Protein AF-Q4CW21-F1 (afdb_monomer_lite)

Foldseek 3Di:
DPPCPVLVVVCVVVVHFDFLCVPDDADPFFAALLVFQFFFKKWFWFKFQDDDPPPPPDDDDDDDDDDDDDDDDDDDDDDDDDDDDDDDPPPPPPDPDFKWKKKWKFKDDPNHTPFDIDIADIDDGPGRTRRDMDTTPDTSSRADQRIKMKMWMAIPVGTQFIDIDGCADPQQWGDAFKDKAFGDHPPPDDRPPDDGDPLRVVRSCLLQCVDPDDPVVSVVSVVVSVVSVVVVSVVSNVVVVVVHGTIMTMMGGRGNPVSRIYGHDPDPPVLPPPDPPPDDPDDDPVDDDDPSCPVPDPPVQVVLLVVLQVVLLVDPPLLPPDDDPVLVVLLVVLLPPDPPPPDQDHSVSLSSCSSCLNVCLVPPSCLVVNVSSQDPVDPSSVVVNVVSVVSD

Secondary structure (DSSP, 8-state):
--SSHHHHHHHHHTT----TTTTS---SS-EEGGG--SEEEEEEEEEET-----------------------------------------------PPP--EEEEEEEETTEESSPPEEPPPP-SS--EEEEEEEEEEEGGG--TT-EEEEEEEETTEEEEEEEE-SB-TTSBBP-EEEEEE-B-TTS-S-------HHHHHHHHHHTT-S---HHHHHHHHHHHHHHHHHHHHHHHHHHHTT----EEEEEE---TT-PPEE--SS-GGGS-SS-----S--BTTB----TTTTS--HHHHHHHHHHHHHHHH-GGGTT----HHHHHHHHHHHHS-TT--PPPPHHHHHHHHHTHHHHTT-GGGHHHHHHHS-TT-HHHHHHHHHHHHH-

InterPro domains:
  IPR001263 Phosphoinositide 3-kinase, accessory (PIK) domain [PF00613] (323-392)
  IPR002420 C2 phosphatidylinositol 3-kinase-type domain [PF00792] (99-220)
  IPR002420 C2 phosphatidylinositol 3-kinase-type domain [PS51547] (77-224)
  IPR016024 Armadillo-type fold [SSF48371] (301-392)
  IPR035892 C2 domain superfamily [G3DSA:2.60.40.150] (86-197)
  IPR035892 C2 domain superfamily [SSF49562] (100-183)
  IPR042236 Phosphoinositide 3-kinase, accessory (PIK) domain superfamily [G3DSA:1.25.40.70] (293-392)

Radius of gyration: 36.0 Å; chains: 1; bounding box: 112×59×98 Å

pLDDT: mean 70.08, std 18.35, range [29.41, 94.06]

Structure (mmCIF, N/CA/C/O backbone):
data_AF-Q4CW21-F1
#
_entry.id   AF-Q4CW21-F1
#
loop_
_atom_site.group_PDB
_atom_site.id
_atom_site.type_symbol
_atom_site.label_atom_id
_atom_site.label_alt_id
_atom_site.label_comp_id
_atom_site.label_asym_id
_atom_site.label_entity_id
_atom_site.label_seq_id
_atom_site.pdbx_PDB_ins_code
_atom_site.Cartn_x
_atom_site.Cartn_y
_atom_site.Cartn_z
_atom_site.occupancy
_atom_site.B_iso_or_equiv
_atom_site.auth_seq_id
_atom_site.auth_comp_id
_atom_site.auth_asym_id
_atom_site.auth_atom_id
_atom_site.pdbx_PDB_model_num
ATOM 1 N N . MET A 1 1 ? 5.293 -0.887 14.109 1.00 35.56 1 MET A N 1
ATOM 2 C CA . MET A 1 1 ? 5.259 -0.499 12.682 1.00 35.56 1 MET A CA 1
ATOM 3 C C . MET A 1 1 ? 6.589 -0.827 11.983 1.00 35.56 1 MET A C 1
ATOM 5 O O . MET A 1 1 ? 7.133 0.024 11.308 1.00 35.56 1 MET A O 1
ATOM 9 N N . ALA A 1 2 ? 7.139 -2.040 12.140 1.00 36.62 2 ALA A N 1
ATOM 10 C CA . ALA A 1 2 ? 8.555 -2.309 11.823 1.00 36.62 2 ALA A CA 1
ATOM 11 C C . ALA A 1 2 ? 8.804 -3.551 10.940 1.00 36.62 2 ALA A C 1
ATOM 13 O O . ALA A 1 2 ? 9.916 -4.061 10.906 1.00 36.62 2 ALA A O 1
ATOM 14 N N . THR A 1 3 ? 7.792 -4.092 10.254 1.00 47.47 3 THR A N 1
ATOM 15 C CA . THR A 1 3 ? 7.918 -5.420 9.620 1.00 47.47 3 THR A CA 1
ATOM 16 C C . THR A 1 3 ? 8.251 -5.413 8.127 1.00 47.47 3 THR A C 1
ATOM 18 O O . THR A 1 3 ? 8.605 -6.468 7.615 1.00 47.47 3 THR A O 1
ATOM 21 N N . ASN A 1 4 ? 8.202 -4.272 7.424 1.00 55.56 4 ASN A N 1
ATOM 22 C CA . ASN A 1 4 ? 8.420 -4.238 5.965 1.00 55.56 4 ASN A CA 1
ATOM 23 C C . ASN A 1 4 ? 9.723 -3.565 5.509 1.00 55.56 4 ASN A C 1
ATOM 25 O O . ASN A 1 4 ? 10.166 -3.817 4.393 1.00 55.56 4 ASN A O 1
ATOM 29 N N . GLU A 1 5 ? 10.383 -2.763 6.350 1.00 55.84 5 GLU A N 1
ATOM 30 C CA . GLU A 1 5 ? 11.619 -2.073 5.943 1.00 55.84 5 GLU A CA 1
ATOM 31 C C . GLU A 1 5 ? 12.746 -3.064 5.619 1.00 55.84 5 GLU A C 1
ATOM 33 O O . GLU A 1 5 ? 13.426 -2.912 4.609 1.00 55.84 5 GLU A O 1
ATOM 38 N N . GLY A 1 6 ? 12.890 -4.139 6.405 1.00 55.34 6 GLY A N 1
ATOM 39 C CA . GLY A 1 6 ? 13.915 -5.162 6.171 1.00 55.34 6 GLY A CA 1
ATOM 40 C C . GLY A 1 6 ? 13.744 -5.908 4.843 1.00 55.34 6 GLY A C 1
ATOM 41 O O . GLY A 1 6 ? 14.721 -6.118 4.128 1.00 55.34 6 GLY A O 1
ATOM 42 N N . ASN A 1 7 ? 12.505 -6.243 4.473 1.00 52.47 7 ASN A N 1
ATOM 43 C CA . ASN A 1 7 ? 12.211 -6.957 3.227 1.00 52.47 7 ASN A CA 1
ATOM 44 C C . ASN A 1 7 ? 12.443 -6.069 2.002 1.00 52.47 7 ASN A C 1
ATOM 46 O O . ASN A 1 7 ? 12.987 -6.534 0.998 1.00 52.47 7 ASN A O 1
ATOM 50 N N . VAL A 1 8 ? 12.080 -4.786 2.095 1.00 54.19 8 VAL A N 1
ATOM 51 C CA . VAL A 1 8 ? 12.351 -3.805 1.038 1.00 54.19 8 VAL A CA 1
ATOM 52 C C . VAL A 1 8 ? 13.860 -3.590 0.890 1.00 54.19 8 VAL A C 1
ATOM 54 O O . VAL A 1 8 ? 14.365 -3.637 -0.228 1.00 54.19 8 VAL A O 1
ATOM 57 N N . VAL A 1 9 ? 14.608 -3.447 1.991 1.00 56.66 9 VAL A N 1
ATOM 58 C CA . VAL A 1 9 ? 16.078 -3.297 1.958 1.00 56.66 9 VAL A CA 1
ATOM 59 C C . VAL A 1 9 ? 16.763 -4.539 1.381 1.00 56.66 9 VAL A C 1
ATOM 61 O O . VAL A 1 9 ? 17.670 -4.405 0.559 1.00 56.66 9 VAL A O 1
ATOM 64 N N . GLN A 1 10 ? 16.314 -5.744 1.740 1.00 52.44 10 GLN A N 1
ATOM 65 C CA . GLN A 1 10 ? 16.865 -6.980 1.183 1.00 52.44 10 GLN A CA 1
ATOM 66 C C . GLN A 1 10 ? 16.567 -7.111 -0.319 1.00 52.44 10 GLN A C 1
ATOM 68 O O . GLN A 1 10 ? 17.437 -7.497 -1.099 1.00 52.44 10 GLN A O 1
ATOM 73 N N . ALA A 1 11 ? 15.369 -6.731 -0.760 1.00 53.56 11 ALA A N 1
ATOM 74 C CA . ALA A 1 11 ? 15.026 -6.751 -2.178 1.00 53.56 11 ALA A CA 1
ATOM 75 C C . ALA A 1 11 ? 15.778 -5.694 -2.998 1.00 53.56 11 ALA A C 1
ATOM 77 O O . ALA A 1 11 ? 16.188 -5.981 -4.125 1.00 53.56 11 ALA A O 1
ATOM 78 N N . LEU A 1 12 ? 16.017 -4.513 -2.415 1.00 52.75 12 LEU A N 1
ATOM 79 C CA . LEU A 1 12 ? 16.881 -3.479 -2.986 1.00 52.75 12 LEU A CA 1
ATOM 80 C C . LEU A 1 12 ? 18.329 -3.976 -3.138 1.00 52.75 12 LEU A C 1
ATOM 82 O O . LEU A 1 12 ? 18.944 -3.729 -4.173 1.00 52.75 12 LEU A O 1
ATOM 86 N N . GLN A 1 13 ? 18.863 -4.711 -2.153 1.00 54.28 13 GLN A N 1
ATOM 87 C CA . GLN A 1 13 ? 20.217 -5.284 -2.218 1.00 54.28 13 GLN A CA 1
ATOM 88 C C . GLN A 1 13 ? 20.352 -6.403 -3.258 1.00 54.28 13 GLN A C 1
ATOM 90 O O . GLN A 1 13 ? 21.403 -6.537 -3.880 1.00 54.28 13 GLN A O 1
ATOM 95 N N . GLU A 1 14 ? 19.307 -7.205 -3.468 1.00 52.50 14 GLU A N 1
ATOM 96 C CA . GLU A 1 14 ? 19.366 -8.359 -4.371 1.00 52.50 14 GLU A CA 1
ATOM 97 C C . GLU A 1 14 ? 19.086 -8.025 -5.852 1.00 52.50 14 GLU A C 1
ATOM 99 O O . GLU A 1 14 ? 19.129 -8.937 -6.678 1.00 52.50 14 GLU A O 1
ATOM 104 N N . GLN A 1 15 ? 18.779 -6.766 -6.213 1.00 49.47 15 GLN A N 1
ATOM 105 C CA . GLN A 1 15 ? 18.312 -6.366 -7.563 1.00 49.47 15 GLN A CA 1
ATOM 106 C C . GLN A 1 15 ? 17.147 -7.228 -8.100 1.00 49.47 15 GLN A C 1
ATOM 108 O O . GLN A 1 15 ? 16.902 -7.306 -9.306 1.00 49.47 15 GLN A O 1
ATOM 113 N N . LYS A 1 16 ? 16.406 -7.900 -7.216 1.00 48.00 16 LYS A N 1
ATOM 114 C CA . LYS A 1 16 ? 15.272 -8.747 -7.590 1.00 48.00 16 LYS A CA 1
ATOM 115 C C . LYS A 1 16 ? 13.992 -7.930 -7.544 1.00 48.00 16 LYS A C 1
ATOM 117 O O . LYS A 1 16 ? 13.810 -7.090 -6.669 1.00 48.00 16 LYS A O 1
ATOM 122 N N . HIS A 1 17 ? 13.071 -8.227 -8.461 1.00 50.50 17 HIS A N 1
ATOM 123 C CA . HIS A 1 17 ? 11.718 -7.682 -8.421 1.00 50.50 17 HIS A CA 1
ATOM 124 C C . HIS A 1 17 ? 11.086 -7.974 -7.050 1.00 50.50 17 HIS A C 1
ATOM 126 O O . HIS A 1 17 ? 10.888 -9.140 -6.688 1.00 50.50 17 HIS A O 1
ATOM 132 N N . TYR A 1 18 ? 10.816 -6.914 -6.278 1.00 50.34 18 TYR A N 1
ATOM 133 C CA . TYR A 1 18 ? 10.044 -7.014 -5.047 1.00 50.34 18 TYR A CA 1
ATOM 134 C C . TYR A 1 18 ? 8.642 -7.454 -5.434 1.00 50.34 18 TYR A C 1
ATOM 136 O O . TYR A 1 18 ? 7.942 -6.755 -6.165 1.00 50.34 18 TYR A O 1
ATOM 144 N N . ASP A 1 19 ? 8.256 -8.637 -4.985 1.00 53.72 19 ASP A N 1
ATOM 145 C CA . ASP A 1 19 ? 6.859 -9.021 -5.046 1.00 53.72 19 ASP A CA 1
ATOM 146 C C . ASP A 1 19 ? 6.245 -8.617 -3.712 1.00 53.72 19 ASP A C 1
ATOM 148 O O . ASP A 1 19 ? 6.596 -9.131 -2.654 1.00 53.72 19 ASP A O 1
ATOM 152 N N . ALA A 1 20 ? 5.419 -7.581 -3.777 1.00 51.78 20 ALA A N 1
ATOM 153 C CA . ALA A 1 20 ? 4.781 -6.974 -2.622 1.00 51.78 20 ALA A CA 1
ATOM 154 C C . ALA A 1 20 ? 3.622 -7.829 -2.084 1.00 51.78 20 ALA A C 1
ATOM 156 O O . ALA A 1 20 ? 2.951 -7.411 -1.154 1.00 51.78 20 ALA A O 1
ATOM 157 N N . PHE A 1 21 ? 3.359 -9.002 -2.669 1.00 53.72 21 PHE A N 1
ATOM 158 C CA . PHE A 1 21 ? 2.114 -9.738 -2.472 1.00 53.72 21 PHE A CA 1
ATOM 159 C C . PHE A 1 21 ? 2.323 -11.202 -2.042 1.00 53.72 21 PHE A C 1
ATOM 161 O O . PHE A 1 21 ? 1.363 -11.972 -2.047 1.00 53.72 21 PHE A O 1
ATOM 168 N N . HIS A 1 22 ? 3.539 -11.601 -1.625 1.00 52.28 22 HIS A N 1
ATOM 169 C CA . HIS A 1 22 ? 3.875 -12.998 -1.248 1.00 52.28 22 HIS A CA 1
ATOM 170 C C . HIS A 1 22 ? 2.961 -13.631 -0.204 1.00 52.28 22 HIS A C 1
ATOM 172 O O . HIS A 1 22 ? 2.897 -14.854 -0.111 1.00 52.28 22 HIS A O 1
ATOM 178 N N . TRP A 1 23 ? 2.321 -12.816 0.629 1.00 47.62 23 TRP A N 1
ATOM 179 C CA . TRP A 1 23 ? 1.581 -13.289 1.794 1.00 47.62 23 TRP A CA 1
ATOM 180 C C . TRP A 1 23 ? 0.125 -13.646 1.487 1.00 47.62 23 TRP A C 1
ATOM 182 O O . TRP A 1 23 ? -0.534 -14.251 2.331 1.00 47.62 23 TRP A O 1
ATOM 192 N N . VAL A 1 24 ? -0.384 -13.311 0.296 1.00 50.62 24 VAL A N 1
ATOM 193 C CA . VAL A 1 24 ? -1.772 -13.610 -0.066 1.00 50.62 24 VAL A CA 1
ATOM 194 C C . VAL A 1 24 ? -1.831 -14.961 -0.767 1.00 50.62 24 VAL A C 1
ATOM 196 O O . VAL A 1 24 ? -1.310 -15.128 -1.870 1.00 50.62 24 VAL A O 1
ATOM 199 N N . LEU A 1 25 ? -2.478 -15.936 -0.121 1.00 45.97 25 LEU A N 1
ATOM 200 C CA . LEU A 1 25 ? -2.847 -17.198 -0.758 1.00 45.97 25 LEU A CA 1
ATOM 201 C C . LEU A 1 25 ? -3.699 -16.857 -1.988 1.00 45.97 25 LEU A C 1
ATOM 203 O O . LEU A 1 25 ? -4.773 -16.277 -1.817 1.00 45.97 25 LEU A O 1
ATOM 207 N N . PRO A 1 26 ? -3.244 -17.158 -3.217 1.00 49.97 26 PRO A N 1
ATOM 208 C CA . PRO A 1 26 ? -4.039 -16.864 -4.391 1.00 49.97 26 PRO A CA 1
ATOM 209 C C . PRO A 1 26 ? -5.346 -17.649 -4.270 1.00 49.97 26 PRO A C 1
ATOM 211 O O . PRO A 1 26 ? -5.335 -18.881 -4.206 1.00 49.97 26 PRO A O 1
ATOM 214 N N . GLY A 1 27 ? -6.479 -16.940 -4.259 1.00 49.06 27 GLY A N 1
ATOM 215 C CA . GLY A 1 27 ? -7.715 -17.545 -4.736 1.00 49.06 27 GLY A CA 1
ATOM 216 C C . GLY A 1 27 ? -7.425 -18.141 -6.112 1.00 49.06 27 GLY A C 1
ATOM 217 O O . GLY A 1 27 ? -6.571 -17.625 -6.837 1.00 49.06 27 GLY A O 1
ATOM 218 N N . SER A 1 28 ? -8.081 -19.244 -6.473 1.00 55.31 28 SER A N 1
ATOM 219 C CA . SER A 1 28 ? -7.737 -20.012 -7.680 1.00 55.31 28 SER A CA 1
ATOM 220 C C . SER A 1 28 ? -7.718 -19.181 -8.971 1.00 55.31 28 SER A C 1
ATOM 222 O O . SER A 1 28 ? -7.152 -19.628 -9.963 1.00 55.31 28 SER A O 1
ATOM 224 N N . GLU A 1 29 ? -8.309 -17.981 -8.963 1.00 64.06 29 GLU A N 1
ATOM 225 C CA . GLU A 1 29 ? -8.470 -17.131 -10.142 1.00 64.06 29 GLU A CA 1
ATOM 226 C C . GLU A 1 29 ? -8.025 -15.668 -9.959 1.00 64.06 29 GLU A C 1
ATOM 228 O O . GLU A 1 29 ? -7.611 -15.040 -10.934 1.00 64.06 29 GLU A O 1
ATOM 233 N N . PHE A 1 30 ? -8.079 -15.096 -8.749 1.00 68.31 30 PHE A N 1
ATOM 234 C CA . PHE A 1 30 ? -7.735 -13.689 -8.515 1.00 68.31 30 PHE A CA 1
ATOM 235 C C . PHE A 1 30 ? -7.311 -13.411 -7.065 1.00 68.31 30 PHE A C 1
ATOM 237 O O . PHE A 1 30 ? -7.600 -14.189 -6.155 1.00 68.31 30 PHE A O 1
ATOM 244 N N . ILE A 1 31 ? -6.645 -12.273 -6.852 1.00 73.00 31 ILE A N 1
ATOM 245 C CA . ILE A 1 31 ? -6.350 -11.721 -5.523 1.00 73.00 31 ILE A CA 1
ATOM 246 C C . ILE A 1 31 ? -7.234 -10.489 -5.310 1.00 73.00 31 ILE A C 1
ATOM 248 O O . ILE A 1 31 ? -7.242 -9.580 -6.143 1.00 73.00 31 ILE A O 1
ATOM 252 N N . ALA A 1 32 ? -7.980 -10.437 -4.207 1.00 74.81 32 ALA A N 1
ATOM 253 C CA . ALA A 1 32 ? -8.729 -9.241 -3.850 1.00 74.81 32 ALA A CA 1
ATOM 254 C C . ALA A 1 32 ? -7.773 -8.183 -3.282 1.00 74.81 32 ALA A C 1
ATOM 256 O O . ALA A 1 32 ? -7.069 -8.423 -2.304 1.00 74.81 32 ALA A O 1
ATOM 257 N N . ALA A 1 33 ? -7.762 -6.989 -3.871 1.00 75.00 33 ALA A N 1
ATOM 258 C CA . ALA A 1 33 ? -6.958 -5.869 -3.390 1.00 75.00 33 ALA A CA 1
ATOM 259 C C . ALA A 1 33 ? -7.339 -5.449 -1.958 1.00 75.00 33 ALA A C 1
ATOM 261 O O . ALA A 1 33 ? -6.495 -4.936 -1.231 1.00 75.00 33 ALA A O 1
ATOM 262 N N . ASN A 1 34 ? -8.576 -5.738 -1.537 1.00 74.75 34 ASN A N 1
ATOM 263 C CA . ASN A 1 34 ? -9.087 -5.494 -0.185 1.00 74.75 34 ASN A CA 1
ATOM 264 C C . ASN A 1 34 ? -8.328 -6.297 0.890 1.00 74.75 34 ASN A C 1
ATOM 266 O O . ASN A 1 34 ? -8.254 -5.859 2.037 1.00 74.75 34 ASN A O 1
ATOM 270 N N . ASP A 1 35 ? -7.738 -7.437 0.518 1.00 73.69 35 ASP A N 1
ATOM 271 C CA . ASP A 1 35 ? -6.983 -8.298 1.437 1.00 73.69 35 ASP A CA 1
ATOM 272 C C . ASP A 1 35 ? -5.517 -7.850 1.575 1.00 73.69 35 ASP A C 1
ATOM 274 O O . ASP A 1 35 ? -4.778 -8.339 2.431 1.00 73.69 35 ASP A O 1
ATOM 278 N N . ILE A 1 36 ? -5.077 -6.901 0.743 1.00 74.69 36 ILE A N 1
ATOM 279 C CA . ILE A 1 36 ? -3.690 -6.448 0.690 1.00 74.69 36 ILE A CA 1
ATOM 280 C C . ILE A 1 36 ? -3.505 -5.283 1.660 1.00 74.69 36 ILE A C 1
ATOM 282 O O . ILE A 1 36 ? -3.911 -4.147 1.405 1.00 74.69 36 ILE A O 1
ATOM 286 N N . THR A 1 37 ? -2.839 -5.565 2.776 1.00 77.62 37 THR A N 1
ATOM 287 C CA . THR A 1 37 ? -2.510 -4.560 3.797 1.00 77.62 37 THR A CA 1
ATOM 288 C C . THR A 1 37 ? -1.245 -3.760 3.490 1.00 77.62 37 THR A C 1
ATOM 290 O O . THR A 1 37 ? -0.970 -2.778 4.177 1.00 77.62 37 THR A O 1
ATOM 293 N N . ASP A 1 38 ? -0.463 -4.180 2.496 1.00 79.56 38 ASP A N 1
ATOM 294 C CA . ASP A 1 38 ? 0.792 -3.533 2.124 1.00 79.56 38 ASP A CA 1
ATOM 295 C C . ASP A 1 38 ? 0.576 -2.181 1.429 1.00 79.56 38 ASP A C 1
ATOM 297 O O . ASP A 1 38 ? -0.478 -1.898 0.850 1.00 79.56 38 ASP A O 1
ATOM 301 N N . TYR A 1 39 ? 1.598 -1.326 1.507 1.00 85.75 39 TYR A N 1
ATOM 302 C CA . TYR A 1 39 ? 1.598 -0.019 0.859 1.00 85.75 39 TYR A CA 1
ATOM 303 C C . TYR A 1 39 ? 1.674 -0.149 -0.658 1.00 85.75 39 TYR A C 1
ATOM 305 O O . TYR A 1 39 ? 2.373 -1.010 -1.197 1.00 85.75 39 TYR A O 1
ATOM 313 N N . PHE A 1 40 ? 0.997 0.755 -1.358 1.00 86.19 40 PHE A N 1
ATOM 314 C CA . PHE A 1 40 ? 1.135 0.847 -2.802 1.00 86.19 40 PHE A CA 1
ATOM 315 C C . PHE A 1 40 ? 2.519 1.409 -3.168 1.00 86.19 40 PHE A C 1
ATOM 317 O O . PHE A 1 40 ? 2.919 2.473 -2.699 1.00 86.19 40 PHE A O 1
ATOM 324 N N . MET A 1 41 ? 3.260 0.694 -4.016 1.00 87.31 41 MET A N 1
ATOM 325 C CA . MET A 1 41 ? 4.620 1.055 -4.428 1.00 87.31 41 MET A CA 1
ATOM 326 C C . MET A 1 41 ? 4.701 1.177 -5.947 1.00 87.31 41 MET A C 1
ATOM 328 O O . MET A 1 41 ? 4.026 0.438 -6.658 1.00 87.31 41 MET A O 1
ATOM 332 N N . ILE A 1 42 ? 5.546 2.071 -6.456 1.00 88.06 42 ILE A N 1
ATOM 333 C CA . ILE A 1 42 ? 5.895 2.165 -7.882 1.00 88.06 42 ILE A CA 1
ATOM 334 C C . ILE A 1 42 ? 7.414 2.274 -8.003 1.00 88.06 42 ILE A C 1
ATOM 336 O O . ILE A 1 42 ? 8.049 2.964 -7.213 1.00 88.06 42 ILE A O 1
ATOM 340 N N . TYR A 1 43 ? 7.999 1.639 -9.015 1.00 87.25 43 TYR A N 1
ATOM 341 C CA . TYR A 1 43 ? 9.406 1.82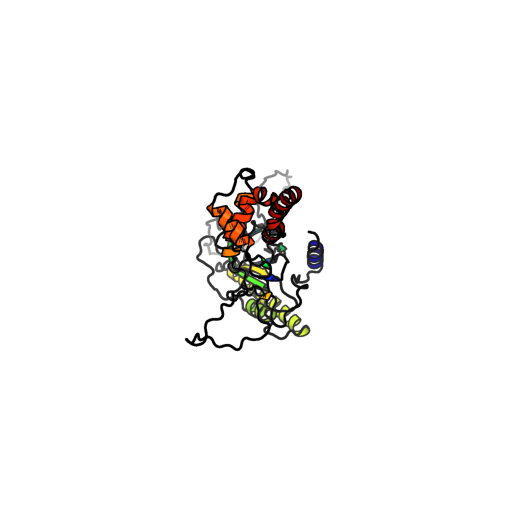1 -9.360 1.00 87.25 43 TYR A CA 1
ATOM 342 C C . TYR A 1 43 ? 9.570 2.844 -10.490 1.00 87.25 43 TYR A C 1
ATOM 344 O O . TYR A 1 43 ? 9.091 2.635 -11.611 1.00 87.25 43 TYR A O 1
ATOM 352 N N . LEU A 1 44 ? 10.248 3.952 -10.199 1.00 86.38 44 LEU A N 1
ATOM 353 C CA . LEU A 1 44 ? 10.693 4.948 -11.170 1.00 86.38 44 LEU A CA 1
ATOM 354 C C . LEU A 1 44 ? 11.985 4.454 -11.823 1.00 86.38 44 LEU A C 1
ATOM 356 O O . LEU A 1 44 ? 13.002 4.347 -11.148 1.00 86.38 44 LEU A O 1
ATOM 360 N N . ARG A 1 45 ? 11.964 4.179 -13.132 1.00 84.00 45 ARG A N 1
ATOM 361 C CA . ARG A 1 45 ? 13.149 3.679 -13.847 1.00 84.00 45 ARG A CA 1
ATOM 362 C C . ARG A 1 45 ? 13.934 4.812 -14.502 1.00 84.00 45 ARG A C 1
ATOM 364 O O . ARG A 1 45 ? 15.005 5.177 -14.037 1.00 84.00 45 ARG A O 1
ATOM 371 N N . ALA A 1 46 ? 13.394 5.393 -15.571 1.00 84.00 46 ALA A N 1
ATOM 372 C CA . ALA A 1 46 ? 14.091 6.405 -16.363 1.00 84.00 46 ALA A CA 1
ATOM 373 C C . ALA A 1 46 ? 13.117 7.326 -17.109 1.00 84.00 46 ALA A C 1
ATOM 375 O O . ALA A 1 46 ? 11.963 6.961 -17.363 1.00 84.00 46 ALA A O 1
ATOM 376 N N . ILE A 1 47 ? 13.602 8.503 -17.499 1.00 81.81 47 ILE A N 1
ATOM 377 C CA . ILE A 1 47 ? 12.955 9.379 -18.476 1.00 81.81 47 ILE A CA 1
ATOM 378 C C . ILE A 1 47 ? 13.687 9.201 -19.804 1.00 81.81 47 ILE A C 1
ATOM 380 O O . ILE A 1 47 ? 14.824 9.632 -19.976 1.00 81.81 47 ILE A O 1
ATOM 384 N N . GLY A 1 48 ? 13.024 8.546 -20.750 1.00 73.69 48 GLY A N 1
ATOM 385 C CA . GLY A 1 48 ? 13.493 8.448 -22.123 1.00 73.69 48 GLY A CA 1
ATOM 386 C C . GLY A 1 48 ? 13.275 9.763 -22.862 1.00 73.69 48 GLY A C 1
ATOM 387 O O . GLY A 1 48 ? 12.246 10.424 -22.689 1.00 73.69 48 GLY A O 1
ATOM 388 N N . GLY A 1 49 ? 14.225 10.124 -23.722 1.00 65.31 49 GLY A N 1
ATOM 389 C CA . GLY A 1 49 ? 14.016 11.217 -24.658 1.00 65.31 49 GLY A CA 1
ATOM 390 C C . GLY A 1 49 ? 14.188 12.626 -24.099 1.00 65.31 49 GLY A C 1
ATOM 391 O O . GLY A 1 49 ? 13.692 13.580 -24.685 1.00 65.31 49 GLY A O 1
ATOM 392 N N . TRP A 1 50 ? 14.863 12.787 -22.966 1.00 60.53 50 TRP A N 1
ATOM 393 C CA . TRP A 1 50 ? 15.287 14.111 -22.533 1.00 60.53 50 TRP A CA 1
ATOM 394 C C . TRP A 1 50 ? 16.593 14.477 -23.242 1.00 60.53 50 TRP A C 1
ATOM 396 O O . TRP A 1 50 ? 17.613 13.823 -23.045 1.00 60.53 50 TRP A O 1
ATOM 406 N N . CYS A 1 51 ? 16.564 15.501 -24.092 1.00 53.50 51 CYS A N 1
ATOM 407 C CA . CYS A 1 51 ? 17.767 16.119 -24.637 1.00 53.50 51 CYS A CA 1
ATOM 408 C C . CYS A 1 51 ? 17.601 17.632 -24.513 1.00 53.50 51 CYS A C 1
ATOM 410 O O . CYS A 1 51 ? 16.609 18.183 -24.994 1.00 53.50 51 CYS A O 1
ATOM 412 N N . MET A 1 52 ? 18.546 18.294 -23.843 1.00 49.78 52 MET A N 1
ATOM 413 C CA . MET A 1 52 ? 18.559 19.750 -23.739 1.00 49.78 52 MET A CA 1
ATOM 414 C C . MET A 1 52 ? 18.556 20.360 -25.142 1.00 49.78 52 MET A C 1
ATOM 416 O O . MET A 1 52 ? 19.502 20.173 -25.914 1.00 49.78 52 MET A O 1
ATOM 420 N N . ARG A 1 53 ? 17.508 21.131 -25.465 1.00 46.56 53 ARG A N 1
ATOM 421 C CA . ARG A 1 53 ? 17.605 22.148 -26.514 1.00 46.56 53 ARG A CA 1
ATOM 422 C C . ARG A 1 53 ? 18.702 23.099 -26.054 1.00 46.56 53 ARG A C 1
ATOM 424 O O . ARG A 1 53 ? 18.479 23.905 -25.161 1.00 46.56 53 ARG A O 1
ATOM 431 N N . ARG A 1 54 ? 19.900 22.982 -26.634 1.00 38.06 54 ARG A N 1
ATOM 432 C CA . ARG A 1 54 ? 20.866 24.081 -26.610 1.00 38.06 54 ARG A CA 1
ATOM 433 C C . ARG A 1 54 ? 20.142 25.261 -27.239 1.00 38.06 54 ARG A C 1
ATOM 435 O O . ARG A 1 54 ? 19.884 25.233 -28.441 1.00 38.06 54 ARG A O 1
ATOM 442 N N . ASP A 1 55 ? 19.740 26.222 -26.419 1.00 32.09 55 ASP A N 1
ATOM 443 C CA . ASP A 1 55 ? 19.140 27.452 -26.904 1.00 32.09 55 ASP A CA 1
ATOM 444 C C . ASP A 1 55 ? 20.077 28.053 -27.954 1.00 32.09 55 ASP A C 1
ATOM 446 O O . ASP A 1 55 ? 21.234 28.382 -27.685 1.00 32.09 55 ASP A O 1
ATOM 450 N N . ALA A 1 56 ? 19.580 28.115 -29.188 1.00 30.70 56 ALA A N 1
ATOM 451 C CA . ALA A 1 56 ? 20.242 28.743 -30.312 1.00 30.70 56 ALA A CA 1
ATOM 452 C C . ALA A 1 56 ? 20.171 30.263 -30.126 1.00 30.70 56 ALA A C 1
ATOM 454 O O . ALA A 1 56 ? 19.366 30.947 -30.750 1.00 30.70 56 ALA A O 1
ATOM 455 N N . TYR A 1 57 ? 21.027 30.783 -29.251 1.00 33.62 57 TYR A N 1
ATOM 456 C CA . TYR A 1 57 ? 21.443 32.177 -29.261 1.00 33.62 57 TYR A CA 1
ATOM 457 C C . TYR A 1 57 ? 22.923 32.209 -29.637 1.00 33.62 57 TYR A C 1
ATOM 459 O O . TYR A 1 57 ? 23.800 32.165 -28.782 1.00 33.62 57 TYR A O 1
ATOM 467 N N . ASN A 1 58 ? 23.191 32.190 -30.941 1.00 33.56 58 ASN A N 1
ATOM 468 C CA . ASN A 1 58 ? 24.111 33.136 -31.565 1.00 33.56 58 ASN A CA 1
ATOM 469 C C . ASN A 1 58 ? 23.906 33.095 -33.081 1.00 33.56 58 ASN A C 1
ATOM 471 O O . ASN A 1 58 ? 24.240 32.134 -33.771 1.00 33.56 58 ASN A O 1
ATOM 475 N N . TYR A 1 59 ? 23.246 34.160 -33.518 1.00 37.12 59 TYR A N 1
ATOM 476 C CA . TYR A 1 59 ? 23.048 34.622 -34.877 1.00 37.12 59 TYR A CA 1
ATOM 477 C C . TYR A 1 59 ? 24.400 34.881 -35.569 1.00 37.12 59 TYR A C 1
ATOM 479 O O . TYR A 1 59 ? 25.292 35.446 -34.946 1.00 37.12 59 TYR A O 1
ATOM 487 N N . GLU A 1 60 ? 24.452 34.496 -36.849 1.00 34.09 60 GLU A N 1
ATOM 488 C CA . GLU A 1 60 ? 25.140 35.178 -37.961 1.00 34.09 60 GLU A CA 1
ATOM 489 C C . GLU A 1 60 ? 26.679 35.288 -37.902 1.00 34.09 60 GLU A C 1
ATOM 491 O O . GLU A 1 60 ? 27.226 36.060 -37.130 1.00 34.09 60 GLU A O 1
ATOM 496 N N . ASP A 1 61 ? 27.390 34.530 -38.755 1.00 39.53 61 ASP A N 1
ATOM 497 C CA . ASP A 1 61 ? 28.141 35.147 -39.865 1.00 39.53 61 ASP A CA 1
ATOM 498 C C . ASP A 1 61 ? 28.865 34.132 -40.784 1.00 39.53 61 ASP A C 1
ATOM 500 O O . ASP A 1 61 ? 29.676 33.309 -40.366 1.00 39.53 61 ASP A O 1
ATOM 504 N N . GLU A 1 62 ? 28.529 34.259 -42.073 1.00 38.66 62 GLU A N 1
ATOM 505 C CA . GLU A 1 62 ? 29.373 34.083 -43.267 1.00 38.66 62 GLU A CA 1
ATOM 506 C C . GLU A 1 62 ? 29.971 32.708 -43.650 1.00 38.66 62 GLU A C 1
ATOM 508 O O . GLU A 1 62 ? 31.175 32.473 -43.602 1.00 38.66 62 GLU A O 1
ATOM 513 N N . GLU A 1 63 ? 29.150 31.873 -44.302 1.00 32.66 63 GLU A N 1
ATOM 514 C CA . GLU A 1 63 ? 29.608 31.058 -45.440 1.00 32.66 63 GLU A CA 1
ATOM 515 C C . GLU A 1 63 ? 29.129 31.699 -46.753 1.00 32.66 63 GLU A C 1
ATOM 517 O O . GLU A 1 63 ? 27.959 31.567 -47.116 1.00 32.66 63 GLU A O 1
ATOM 522 N N . LYS A 1 64 ? 30.025 32.385 -47.482 1.00 39.81 64 LYS A N 1
ATOM 523 C CA . LYS A 1 64 ? 29.992 32.532 -48.957 1.00 39.81 64 LYS A CA 1
ATOM 524 C C . LYS A 1 64 ? 31.223 33.290 -49.463 1.00 39.81 64 LYS A C 1
ATOM 526 O O . LYS A 1 64 ? 31.257 34.512 -49.475 1.00 39.81 64 LYS A O 1
ATOM 531 N N . GLY A 1 65 ? 32.209 32.556 -49.976 1.00 34.53 65 GLY A N 1
ATOM 532 C CA . GLY A 1 65 ? 33.375 33.161 -50.621 1.00 34.53 65 GLY A CA 1
ATOM 533 C C . GLY A 1 65 ? 34.280 32.146 -51.307 1.00 34.53 65 GLY A C 1
ATOM 534 O O . GLY A 1 65 ? 35.412 31.945 -50.893 1.00 34.53 65 GLY A O 1
ATOM 535 N N . GLY A 1 66 ? 33.785 31.476 -52.349 1.00 32.97 66 GLY A N 1
ATOM 536 C CA . GLY A 1 66 ? 34.635 30.672 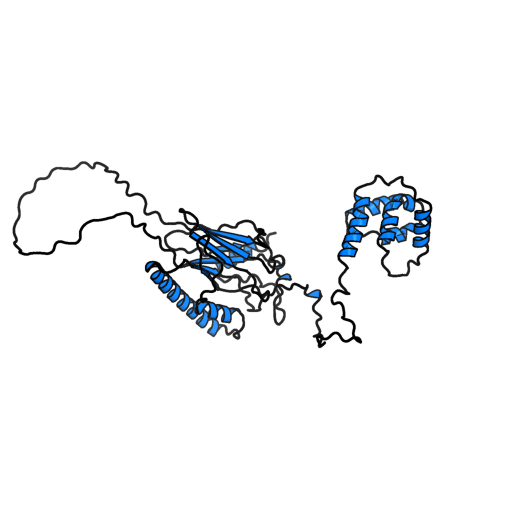-53.225 1.00 32.97 66 GLY A CA 1
ATOM 537 C C . GLY A 1 66 ? 35.332 31.531 -54.283 1.00 32.97 66 GLY A C 1
ATOM 538 O O . GLY A 1 66 ? 34.642 32.242 -55.010 1.00 32.97 66 GLY A O 1
ATOM 539 N N . ARG A 1 67 ? 36.664 31.415 -54.414 1.00 37.41 67 ARG A N 1
ATOM 540 C CA . ARG A 1 67 ? 37.430 31.398 -55.686 1.00 37.41 67 ARG A CA 1
ATOM 541 C C . ARG A 1 67 ? 38.940 31.507 -55.456 1.00 37.41 67 ARG A C 1
ATOM 543 O O . ARG A 1 67 ? 39.369 32.476 -54.854 1.00 37.41 67 ARG A O 1
ATOM 550 N N . GLY A 1 68 ? 39.685 30.610 -56.117 1.00 34.88 68 GLY A N 1
ATOM 551 C CA . GLY A 1 68 ? 41.093 30.765 -56.530 1.00 34.88 68 GLY A CA 1
ATOM 552 C C . GLY A 1 68 ? 42.091 30.693 -55.374 1.00 34.88 68 GLY A C 1
ATOM 553 O O . GLY A 1 68 ? 41.964 31.419 -54.409 1.00 34.88 68 GLY A O 1
ATOM 554 N N . GLY A 1 69 ? 43.079 29.809 -55.348 1.00 33.59 69 GLY A N 1
ATOM 555 C CA . GLY A 1 69 ? 43.959 29.433 -56.443 1.00 33.59 69 GLY A CA 1
ATOM 556 C C . GLY A 1 69 ? 45.372 29.880 -56.058 1.00 33.59 69 GLY A C 1
ATOM 557 O O . GLY A 1 69 ? 45.573 31.056 -55.795 1.00 33.59 69 GLY A O 1
ATOM 558 N N . GLU A 1 70 ? 46.298 28.920 -56.075 1.00 38.12 70 GLU A N 1
ATOM 559 C CA . GLU A 1 70 ? 47.759 29.082 -56.179 1.00 38.12 70 GLU A CA 1
ATOM 560 C C . GLU A 1 70 ? 48.603 29.020 -54.887 1.00 38.12 70 GLU A C 1
ATOM 562 O O . GLU A 1 70 ? 48.682 29.921 -54.059 1.00 38.12 70 GLU A O 1
ATOM 567 N N . THR A 1 71 ? 49.253 27.859 -54.800 1.00 29.58 71 THR A N 1
ATOM 568 C CA . THR A 1 71 ? 50.454 27.429 -54.082 1.00 29.58 71 THR A CA 1
ATOM 569 C C . THR A 1 71 ? 51.633 28.397 -54.230 1.00 29.58 71 THR A C 1
ATOM 571 O O . THR A 1 71 ? 51.864 28.861 -55.342 1.00 29.58 71 THR A O 1
ATOM 574 N N . LEU A 1 72 ? 52.443 28.584 -53.175 1.00 38.06 72 LEU A N 1
ATOM 575 C CA . LEU A 1 72 ? 53.918 28.551 -53.231 1.00 38.06 72 LEU A CA 1
ATOM 576 C C . LEU A 1 72 ? 54.554 28.603 -51.825 1.00 38.06 72 LEU A C 1
ATOM 578 O O . LEU A 1 72 ? 53.988 29.147 -50.881 1.00 38.06 72 LEU A O 1
ATOM 582 N N . GLU A 1 73 ? 55.699 27.933 -51.736 1.00 33.38 73 GLU A N 1
ATOM 583 C CA . GLU A 1 73 ? 56.466 27.479 -50.572 1.00 33.38 73 GLU A CA 1
ATOM 584 C C . GLU A 1 73 ? 57.495 28.520 -50.059 1.00 33.38 73 GLU A C 1
ATOM 586 O O . GLU A 1 73 ? 57.663 29.572 -50.668 1.00 33.38 73 GLU A O 1
ATOM 591 N N . GLU A 1 74 ? 58.225 28.131 -48.994 1.00 38.38 74 GLU A N 1
ATOM 592 C CA . GLU A 1 74 ? 59.521 28.669 -48.502 1.00 38.38 74 GLU A CA 1
ATOM 593 C C . GLU A 1 74 ? 59.478 29.950 -47.637 1.00 38.38 74 GLU A C 1
ATOM 595 O O . GLU A 1 74 ? 58.659 30.835 -47.833 1.00 38.38 74 GLU A O 1
ATOM 600 N N . GLU A 1 75 ? 60.334 30.198 -46.641 1.00 37.34 75 GLU A N 1
ATOM 601 C CA . GLU A 1 75 ? 61.303 29.427 -45.856 1.00 37.34 75 GLU A CA 1
ATOM 602 C C . GLU A 1 75 ? 61.617 30.274 -44.597 1.00 37.34 75 GLU A C 1
ATOM 604 O O . GLU A 1 75 ? 61.585 31.501 -44.636 1.00 37.34 75 GLU A O 1
ATOM 609 N N . ASN A 1 76 ? 61.940 29.599 -43.494 1.00 34.22 76 ASN A N 1
ATOM 610 C CA . ASN A 1 76 ? 62.844 29.981 -42.395 1.00 34.22 76 ASN A CA 1
ATOM 611 C C . ASN A 1 76 ? 63.224 31.459 -42.112 1.00 34.22 76 ASN A C 1
ATOM 613 O O . ASN A 1 76 ? 63.914 32.113 -42.891 1.00 34.22 76 ASN A O 1
ATOM 617 N N . GLY A 1 77 ? 63.079 31.861 -40.835 1.00 35.28 77 GLY A N 1
ATOM 618 C CA . GLY A 1 77 ? 64.109 32.687 -40.185 1.00 35.28 77 GLY A CA 1
ATOM 619 C C . GLY A 1 77 ? 63.709 33.548 -38.977 1.00 35.28 77 GLY A C 1
ATOM 620 O O . GLY A 1 77 ? 63.021 34.546 -39.130 1.00 35.28 77 GLY A O 1
ATOM 621 N N . LYS A 1 78 ? 64.350 33.243 -37.834 1.00 38.56 78 LYS A N 1
ATOM 622 C CA . LYS A 1 78 ? 64.682 34.103 -36.666 1.00 38.56 78 LYS A CA 1
ATOM 623 C C . LYS A 1 78 ? 63.697 34.248 -35.490 1.00 38.56 78 LYS A C 1
ATOM 625 O O . LYS A 1 78 ? 62.924 35.187 -35.377 1.00 38.56 78 LYS A O 1
ATOM 630 N N . ILE A 1 79 ? 63.908 33.331 -34.543 1.00 33.56 79 ILE A N 1
ATOM 631 C CA . ILE A 1 79 ? 64.205 33.517 -33.107 1.00 33.56 79 ILE A CA 1
ATOM 632 C C . ILE A 1 79 ? 64.242 34.981 -32.619 1.00 33.56 79 ILE A C 1
ATOM 634 O O . ILE A 1 79 ? 65.117 35.741 -33.027 1.00 33.56 79 ILE A O 1
ATOM 638 N N . ASN A 1 80 ? 63.402 35.296 -31.630 1.00 35.97 80 ASN A N 1
ATOM 639 C CA . ASN A 1 80 ? 63.825 36.003 -30.419 1.00 35.97 80 ASN A CA 1
ATOM 640 C C . ASN A 1 80 ? 62.943 35.583 -29.235 1.00 35.97 80 ASN A C 1
ATOM 642 O O . ASN A 1 80 ? 61.718 35.596 -29.316 1.00 35.97 80 ASN A O 1
ATOM 646 N N . MET A 1 81 ? 63.623 35.152 -28.173 1.00 35.72 81 MET A N 1
ATOM 647 C CA . MET A 1 81 ? 63.076 34.825 -26.862 1.00 35.72 81 MET A CA 1
ATOM 648 C C . MET A 1 81 ? 62.733 36.129 -26.146 1.00 35.72 81 MET A C 1
ATOM 650 O O . MET A 1 81 ? 63.596 36.995 -26.071 1.00 35.72 81 MET A O 1
ATOM 654 N N . ASP A 1 82 ? 61.541 36.227 -25.564 1.00 41.00 82 ASP A N 1
ATOM 655 C CA . ASP A 1 82 ? 61.376 36.940 -24.302 1.00 41.00 82 ASP A CA 1
ATOM 656 C C . ASP A 1 82 ? 60.220 36.342 -23.492 1.00 41.00 82 ASP A C 1
ATOM 658 O O . ASP A 1 82 ? 59.184 35.950 -24.023 1.00 41.00 82 ASP A O 1
ATOM 662 N N . MET A 1 83 ? 60.514 36.188 -22.203 1.00 38.34 83 MET A N 1
ATOM 663 C CA . MET A 1 83 ? 59.790 35.478 -21.150 1.00 38.34 83 MET A CA 1
ATOM 664 C C . MET A 1 83 ? 58.455 36.135 -20.765 1.00 38.34 83 MET A C 1
ATOM 666 O O . MET A 1 83 ? 58.380 37.350 -20.595 1.00 38.34 83 MET A O 1
ATOM 670 N N . ASP A 1 84 ? 57.442 35.300 -20.515 1.00 39.75 84 ASP A N 1
ATOM 671 C CA . ASP A 1 84 ? 56.153 35.669 -19.913 1.00 39.75 84 ASP A CA 1
ATOM 672 C C . ASP A 1 84 ? 56.293 36.191 -18.468 1.00 39.75 84 ASP A C 1
ATOM 674 O O . ASP A 1 84 ? 57.219 35.820 -17.735 1.00 39.75 84 ASP A O 1
ATOM 678 N N . PRO A 1 85 ? 55.268 36.913 -17.978 1.00 40.97 85 PRO A N 1
ATOM 679 C CA . PRO A 1 85 ? 54.580 36.345 -16.828 1.00 40.97 85 PRO A CA 1
ATOM 680 C C . PRO A 1 85 ? 53.063 36.256 -17.022 1.00 40.97 85 PRO A C 1
ATOM 682 O O . PRO A 1 85 ? 52.376 37.187 -17.437 1.00 40.97 85 PRO A O 1
ATOM 685 N N . ILE A 1 86 ? 52.581 35.077 -16.643 1.00 34.69 86 ILE A N 1
ATOM 686 C CA . ILE A 1 86 ? 51.208 34.612 -16.463 1.00 34.69 86 ILE A CA 1
ATOM 687 C C . ILE A 1 86 ? 50.320 35.718 -15.865 1.00 34.69 86 ILE A C 1
ATOM 689 O O . ILE A 1 86 ? 50.388 36.020 -14.676 1.00 34.69 86 ILE A O 1
ATOM 693 N N . GLY A 1 87 ? 49.477 36.313 -16.711 1.00 37.62 87 GLY A N 1
ATOM 694 C CA . GLY A 1 87 ? 48.390 37.211 -16.330 1.00 37.62 87 GLY A CA 1
ATOM 695 C C . GLY A 1 87 ? 47.056 36.491 -16.483 1.00 37.62 87 GLY A C 1
ATOM 696 O O . GLY A 1 87 ? 46.557 36.315 -17.595 1.00 37.62 87 GLY A O 1
ATOM 697 N N . GLU A 1 88 ? 46.504 36.052 -15.355 1.00 33.41 88 GLU A N 1
ATOM 698 C CA . GLU A 1 88 ? 45.204 35.401 -15.210 1.00 33.41 88 GLU A CA 1
ATOM 699 C C . GLU A 1 88 ? 44.090 36.225 -15.872 1.00 33.41 88 GLU A C 1
ATOM 701 O O . GLU A 1 88 ? 43.500 37.123 -15.276 1.00 33.41 88 GLU A O 1
ATOM 706 N N . THR A 1 89 ? 43.760 35.909 -17.125 1.00 34.00 89 THR A N 1
ATOM 707 C CA . THR A 1 89 ? 42.522 36.394 -17.734 1.00 34.00 89 THR A CA 1
ATOM 708 C C . THR A 1 89 ? 41.464 35.337 -17.484 1.00 34.00 89 THR A C 1
ATOM 710 O O . THR A 1 89 ? 41.299 34.384 -18.246 1.00 34.00 89 THR A O 1
ATOM 713 N N . GLN A 1 90 ? 40.785 35.497 -16.353 1.00 31.69 90 GLN A N 1
ATOM 714 C CA . GLN A 1 90 ? 39.627 34.727 -15.929 1.00 31.69 90 GLN A CA 1
ATOM 715 C C . GLN A 1 90 ? 38.487 34.939 -16.945 1.00 31.69 90 GLN A C 1
ATOM 717 O O . GLN A 1 90 ? 37.571 35.731 -16.740 1.00 31.69 90 GLN A O 1
ATOM 722 N N . LYS A 1 91 ? 38.550 34.246 -18.089 1.00 34.38 91 LYS A N 1
ATOM 723 C CA . LYS A 1 91 ? 37.397 34.058 -18.971 1.00 34.38 91 LYS A CA 1
ATOM 724 C C . LYS A 1 91 ? 36.406 33.186 -18.209 1.00 34.38 91 LYS A C 1
ATOM 726 O O . LYS A 1 91 ? 36.576 31.971 -18.121 1.00 34.38 91 LYS A O 1
ATOM 731 N N . GLN A 1 92 ? 35.383 33.822 -17.646 1.00 32.34 92 GLN A N 1
ATOM 732 C CA . GLN A 1 92 ? 34.147 33.170 -17.229 1.00 32.34 92 GLN A CA 1
ATOM 733 C C . GLN A 1 92 ? 33.499 32.495 -18.450 1.00 32.34 92 GLN A C 1
ATOM 735 O O . GLN A 1 92 ? 32.582 33.028 -19.065 1.00 32.34 92 GLN A O 1
ATOM 740 N N . ASN A 1 93 ? 33.968 31.299 -18.804 1.00 29.41 93 ASN A N 1
ATOM 741 C CA . ASN A 1 93 ? 33.162 30.334 -19.540 1.00 29.41 93 ASN A CA 1
ATOM 742 C C . ASN A 1 93 ? 32.128 29.789 -18.547 1.00 29.41 93 ASN A C 1
ATOM 744 O O . ASN A 1 93 ? 32.384 28.843 -17.800 1.00 29.41 93 ASN A O 1
ATOM 748 N N . GLY A 1 94 ? 30.984 30.469 -18.483 1.00 29.97 94 GLY A N 1
ATOM 749 C CA . GLY A 1 94 ? 29.847 30.106 -17.649 1.00 29.97 94 GLY A CA 1
ATOM 750 C C . GLY A 1 94 ? 29.275 28.738 -18.024 1.00 29.97 94 GLY A C 1
ATOM 751 O O . GLY A 1 94 ? 28.524 28.612 -18.978 1.00 29.97 94 GLY A O 1
ATOM 752 N N . CYS A 1 95 ? 29.645 27.738 -17.224 1.00 30.12 95 CYS A N 1
ATOM 753 C CA . CYS A 1 95 ? 28.818 26.630 -16.742 1.00 30.12 95 CYS A CA 1
ATOM 754 C C . CYS A 1 95 ? 28.001 25.826 -17.781 1.00 30.12 95 CYS A C 1
ATOM 756 O O . CYS A 1 95 ? 26.781 25.939 -17.859 1.00 30.12 95 CYS A O 1
ATOM 758 N N . GLY A 1 96 ? 28.652 24.877 -18.463 1.00 37.28 96 GLY A N 1
ATOM 759 C CA . GLY A 1 96 ? 27.982 23.659 -18.940 1.00 37.28 96 GLY A CA 1
ATOM 760 C C . GLY A 1 96 ? 27.635 22.757 -17.749 1.00 37.28 96 GLY A C 1
ATOM 761 O O . GLY A 1 96 ? 28.326 21.777 -17.485 1.00 37.28 96 GLY A O 1
ATOM 762 N N . GLY A 1 97 ? 26.652 23.162 -16.945 1.00 49.88 97 GLY A N 1
ATOM 763 C CA . GLY A 1 97 ? 26.233 22.431 -15.751 1.00 49.88 97 GLY A CA 1
ATOM 764 C C . GLY A 1 97 ? 25.305 21.279 -16.120 1.00 49.88 97 GLY A C 1
ATOM 765 O O . GLY A 1 97 ? 24.262 21.518 -16.716 1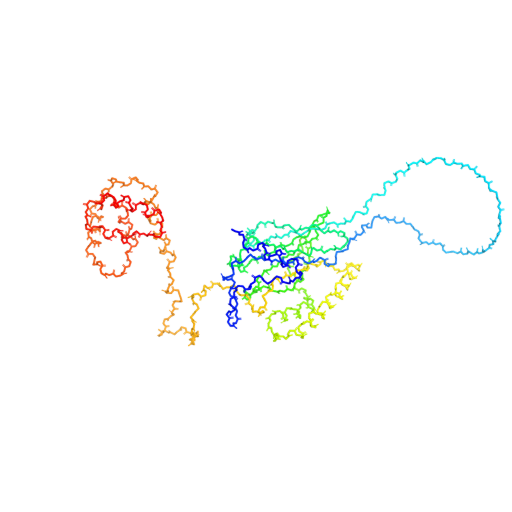.00 49.88 97 GLY A O 1
ATOM 766 N N . ALA A 1 98 ? 25.667 20.051 -15.741 1.00 61.09 98 ALA A N 1
ATOM 767 C CA . ALA A 1 98 ? 24.795 18.887 -15.872 1.00 61.09 98 ALA A CA 1
ATOM 768 C C . ALA A 1 98 ? 23.411 19.180 -15.270 1.00 61.09 98 ALA A C 1
ATOM 770 O O . ALA A 1 98 ? 23.298 19.614 -14.114 1.00 61.09 98 ALA A O 1
ATOM 771 N N . GLU A 1 99 ? 22.364 18.958 -16.060 1.00 70.44 99 GLU A N 1
ATOM 772 C CA . GLU A 1 99 ? 20.999 19.127 -15.592 1.00 70.44 99 GLU A CA 1
ATOM 773 C C . GLU A 1 99 ? 20.620 18.021 -14.615 1.00 70.44 99 GLU A C 1
ATOM 775 O O . GLU A 1 99 ? 20.945 16.850 -14.792 1.00 70.44 99 GLU A O 1
ATOM 780 N N . THR A 1 100 ? 19.896 18.404 -13.571 1.00 83.62 100 THR A N 1
ATOM 781 C CA . THR A 1 100 ? 19.366 17.477 -12.574 1.00 83.62 100 THR A CA 1
ATOM 782 C C . THR A 1 100 ? 17.851 17.508 -12.661 1.00 83.62 100 THR A C 1
ATOM 784 O O . THR A 1 100 ? 17.255 18.559 -12.402 1.00 83.62 100 THR A O 1
ATOM 787 N N . LEU A 1 101 ? 17.239 16.376 -12.995 1.00 87.12 101 LEU A N 1
ATOM 788 C CA . LEU A 1 101 ? 15.793 16.199 -13.019 1.00 87.12 101 LEU A CA 1
ATOM 789 C C . LEU A 1 101 ? 15.318 15.565 -11.713 1.00 87.12 101 LEU A C 1
ATOM 791 O O . LEU A 1 101 ? 16.029 14.761 -11.116 1.00 87.12 101 LEU A O 1
ATOM 795 N N . PHE A 1 102 ? 14.107 15.890 -11.281 1.00 89.75 102 PHE A N 1
ATOM 796 C CA . PHE A 1 102 ? 13.414 15.158 -10.221 1.00 89.75 102 PHE A CA 1
ATOM 797 C C . PHE A 1 102 ? 11.935 14.999 -10.564 1.00 89.75 102 PHE A C 1
ATOM 799 O O . PHE A 1 102 ? 11.374 15.795 -11.322 1.00 89.75 102 PHE A O 1
ATOM 806 N N . VAL A 1 103 ? 11.306 13.958 -10.027 1.00 91.19 103 VAL A N 1
ATOM 807 C CA . VAL A 1 103 ? 9.890 13.656 -10.246 1.00 91.19 103 VAL A CA 1
ATOM 808 C C . VAL A 1 103 ? 9.138 13.856 -8.943 1.00 91.19 103 VAL A C 1
ATOM 810 O O . VAL A 1 103 ? 9.551 13.357 -7.898 1.00 91.19 103 VAL A O 1
ATOM 813 N N . THR A 1 104 ? 8.012 14.555 -8.999 1.00 92.81 104 THR A N 1
ATOM 814 C CA . THR A 1 104 ? 7.044 14.567 -7.905 1.00 92.81 104 THR A CA 1
ATOM 815 C C . THR A 1 104 ? 5.852 13.690 -8.258 1.00 92.81 104 THR A C 1
ATOM 817 O O . THR A 1 104 ? 5.425 13.635 -9.413 1.00 92.81 104 THR A O 1
ATOM 820 N N . LEU A 1 105 ? 5.333 12.964 -7.272 1.00 93.06 105 LEU A N 1
ATOM 821 C CA . LEU A 1 105 ? 4.200 12.061 -7.413 1.00 93.06 105 LEU A CA 1
ATOM 822 C C . LEU A 1 105 ? 3.159 12.374 -6.345 1.00 93.06 105 LEU A C 1
ATOM 824 O O . LEU A 1 105 ? 3.480 12.475 -5.164 1.00 93.06 105 LEU A O 1
ATOM 828 N N . GLN A 1 106 ? 1.901 12.484 -6.753 1.00 94.06 106 GLN A N 1
ATOM 829 C CA . GLN A 1 106 ? 0.782 12.680 -5.840 1.00 94.06 106 GLN A CA 1
ATOM 830 C C . GLN A 1 106 ? -0.416 11.859 -6.300 1.00 94.06 106 GLN A C 1
ATOM 832 O O . GLN A 1 106 ? -0.750 11.854 -7.485 1.00 94.06 106 GLN A O 1
ATOM 837 N N . MET A 1 107 ? -1.071 11.171 -5.368 1.00 93.12 107 MET A N 1
ATOM 838 C CA . MET A 1 107 ? -2.308 10.451 -5.637 1.00 93.12 107 MET A CA 1
ATOM 839 C C . MET A 1 107 ? -3.514 11.336 -5.322 1.00 93.12 107 MET A C 1
ATOM 841 O O . MET A 1 107 ? -3.597 11.926 -4.242 1.00 93.12 107 MET A O 1
ATOM 845 N N . LEU A 1 108 ? -4.447 11.409 -6.266 1.00 92.75 108 LEU A N 1
ATOM 846 C CA . LEU A 1 108 ? -5.695 12.152 -6.178 1.00 92.75 108 LEU A CA 1
ATOM 847 C C . LEU A 1 108 ? -6.898 11.208 -6.291 1.00 92.75 108 LEU A C 1
ATOM 849 O O . LEU A 1 108 ? -6.838 10.204 -6.996 1.00 92.75 108 LEU A O 1
ATOM 853 N N . HIS A 1 109 ? -7.992 11.563 -5.632 1.00 91.19 109 HIS A N 1
ATOM 854 C CA . HIS A 1 109 ? -9.316 10.949 -5.714 1.00 91.19 109 HIS A CA 1
ATOM 855 C C . HIS A 1 109 ? -10.317 12.087 -5.876 1.00 91.19 109 HIS A C 1
ATOM 857 O O . HIS A 1 109 ? -10.272 13.038 -5.096 1.00 91.19 109 HIS A O 1
ATOM 863 N N . MET A 1 110 ? -11.174 12.047 -6.899 1.00 88.31 110 MET A N 1
ATOM 864 C CA . MET A 1 110 ? -12.111 13.148 -7.184 1.00 88.31 110 MET A CA 1
ATOM 865 C C . MET A 1 110 ? -11.444 14.547 -7.219 1.00 88.31 110 MET A C 1
ATOM 867 O O . MET A 1 110 ? -11.959 15.502 -6.641 1.00 88.31 110 MET A O 1
ATOM 871 N N . GLU A 1 111 ? -10.272 14.664 -7.863 1.00 87.56 111 GLU A N 1
ATOM 872 C CA . GLU A 1 111 ? -9.424 15.881 -7.911 1.00 87.56 111 GLU A CA 1
ATOM 873 C C . GLU A 1 111 ? -8.931 16.399 -6.541 1.00 87.56 111 GLU A C 1
ATOM 875 O O . GLU A 1 111 ? -8.332 17.471 -6.453 1.00 87.56 111 GLU A O 1
ATOM 880 N N . GLN A 1 112 ? -9.121 15.630 -5.466 1.00 91.00 112 GLN A N 1
ATOM 881 C CA . GLN A 1 112 ? -8.606 15.931 -4.134 1.00 91.00 112 GLN A CA 1
ATOM 882 C C . GLN A 1 112 ? -7.396 15.050 -3.810 1.00 91.00 112 GLN A C 1
ATOM 884 O O . GLN A 1 112 ? -7.405 13.856 -4.109 1.00 91.00 112 GLN A O 1
ATOM 889 N N . PRO A 1 113 ? -6.334 15.599 -3.203 1.00 92.06 113 PRO A N 1
ATOM 890 C CA . PRO A 1 113 ? -5.153 14.819 -2.865 1.00 92.06 113 PRO A CA 1
ATOM 891 C C . PRO A 1 113 ? -5.450 13.847 -1.718 1.00 92.06 113 PRO A C 1
ATOM 893 O O . PRO A 1 113 ? -5.835 14.264 -0.628 1.00 92.06 113 PRO A O 1
ATOM 896 N N . VAL A 1 114 ? -5.232 12.553 -1.957 1.00 90.75 114 VAL A N 1
ATOM 897 C CA . VAL A 1 114 ? -5.342 11.501 -0.929 1.00 90.75 114 VAL A CA 1
ATOM 898 C C . VAL A 1 114 ? -4.007 11.303 -0.221 1.00 90.75 114 VAL A C 1
ATOM 900 O O . VAL A 1 114 ? -3.962 11.026 0.974 1.00 90.75 114 VAL A O 1
ATOM 903 N N . THR A 1 115 ? -2.904 11.464 -0.953 1.00 90.94 115 THR A N 1
ATOM 904 C CA . THR A 1 115 ? -1.551 11.334 -0.409 1.00 90.94 115 THR A CA 1
ATOM 905 C C . THR A 1 115 ? -0.833 12.684 -0.398 1.00 90.94 115 THR A C 1
ATOM 907 O O . THR A 1 115 ? -1.116 13.550 -1.238 1.00 90.94 115 THR A O 1
ATOM 910 N N . PRO A 1 116 ? 0.154 12.874 0.499 1.00 92.44 116 PRO A N 1
ATOM 911 C CA . PRO A 1 116 ? 1.105 13.969 0.362 1.00 92.44 116 PRO A CA 1
ATOM 912 C C . PRO A 1 116 ? 1.859 13.868 -0.972 1.00 92.44 116 PRO A C 1
ATOM 914 O O . PRO A 1 116 ? 1.897 12.811 -1.612 1.00 92.44 116 PRO A O 1
ATOM 917 N N . VAL A 1 117 ? 2.463 14.981 -1.386 1.00 92.44 117 VAL A N 1
ATOM 918 C CA . VAL A 1 117 ? 3.364 15.003 -2.542 1.00 92.44 117 VAL A CA 1
ATOM 919 C C . VAL A 1 117 ? 4.654 14.283 -2.160 1.00 92.44 117 VAL A C 1
ATOM 921 O O . VAL A 1 117 ? 5.321 14.660 -1.197 1.00 92.44 117 VAL A O 1
ATOM 924 N N . LEU A 1 118 ? 4.997 13.250 -2.918 1.00 91.94 118 LEU A N 1
ATOM 925 C CA . LEU A 1 118 ? 6.238 12.497 -2.794 1.00 91.94 118 LEU A CA 1
ATOM 926 C C . LEU A 1 118 ? 7.236 13.022 -3.819 1.00 91.94 118 LEU A C 1
ATOM 928 O O . LEU A 1 118 ? 6.861 13.317 -4.951 1.00 91.94 118 LEU A O 1
ATOM 932 N N . GLN A 1 119 ? 8.501 13.127 -3.434 1.00 90.81 119 GLN A N 1
ATOM 933 C CA . GLN A 1 119 ? 9.575 13.594 -4.304 1.00 90.81 119 GLN A CA 1
ATOM 934 C C . GLN A 1 119 ? 10.610 12.483 -4.473 1.00 90.81 119 GLN A C 1
ATOM 936 O O . GLN A 1 119 ? 11.041 11.892 -3.485 1.00 90.81 119 GLN A O 1
ATOM 941 N N . SER A 1 120 ? 11.002 12.216 -5.719 1.00 89.38 120 SER A N 1
ATOM 942 C CA . SER A 1 120 ? 12.104 11.310 -6.036 1.00 89.38 120 SER A CA 1
ATOM 943 C C . SER A 1 120 ? 13.463 11.961 -5.788 1.00 89.38 120 SER A C 1
ATOM 945 O O . SER A 1 120 ? 13.600 13.188 -5.725 1.00 89.38 120 SER A O 1
ATOM 947 N N . SER A 1 121 ? 14.502 11.136 -5.760 1.00 86.81 121 SER A N 1
ATOM 948 C CA . SER A 1 121 ? 15.884 11.587 -5.877 1.00 86.81 121 SER A CA 1
ATOM 949 C C . SER A 1 121 ? 16.121 12.397 -7.161 1.00 86.81 121 SER A C 1
ATOM 951 O O . SER A 1 121 ? 15.405 12.274 -8.161 1.00 86.81 121 SER A O 1
ATOM 953 N N . HIS A 1 122 ? 17.132 13.267 -7.113 1.00 84.44 122 HIS A N 1
ATOM 954 C CA . HIS A 1 122 ? 17.589 14.025 -8.274 1.00 84.44 122 HIS A CA 1
ATOM 955 C C . HIS A 1 122 ? 18.487 13.148 -9.155 1.00 84.44 122 HIS A C 1
ATOM 957 O O . HIS A 1 122 ? 19.415 12.514 -8.641 1.00 84.44 122 HIS A O 1
ATOM 963 N N . THR A 1 123 ? 18.277 13.167 -10.473 1.00 82.12 123 THR A N 1
ATOM 964 C CA . THR A 1 123 ? 19.169 12.491 -11.426 1.00 82.12 123 THR A CA 1
ATOM 965 C C . THR A 1 123 ? 20.576 13.085 -11.360 1.00 82.12 123 THR A C 1
ATOM 967 O O . THR A 1 123 ? 20.761 14.285 -11.127 1.00 82.12 123 THR A O 1
ATOM 970 N N . ARG A 1 124 ? 21.593 12.240 -11.563 1.00 66.44 124 ARG A N 1
ATOM 971 C CA . ARG A 1 124 ? 23.001 12.654 -11.629 1.00 66.44 124 ARG A CA 1
ATOM 972 C C . ARG A 1 124 ? 23.515 12.509 -13.060 1.00 66.44 124 ARG A C 1
ATOM 974 O O . ARG A 1 124 ? 23.748 11.395 -13.514 1.00 66.44 124 ARG A O 1
ATOM 981 N N . GLY A 1 125 ? 23.765 13.638 -13.721 1.00 64.19 125 GLY A N 1
ATOM 982 C CA . GLY A 1 125 ? 24.361 13.682 -15.059 1.00 64.19 125 GLY A CA 1
ATOM 983 C C . GLY A 1 125 ? 23.345 13.569 -16.195 1.00 64.19 125 GLY A C 1
ATOM 984 O O . GLY A 1 125 ? 22.139 13.611 -15.974 1.00 64.19 125 GLY A O 1
ATOM 985 N N . ASP A 1 126 ? 23.858 13.402 -17.415 1.00 61.31 126 ASP A N 1
ATOM 986 C CA . ASP A 1 126 ? 23.054 13.345 -18.647 1.00 61.31 126 ASP A CA 1
ATOM 987 C C . ASP A 1 126 ? 22.174 12.084 -18.738 1.00 61.31 126 ASP A C 1
ATOM 989 O O . ASP A 1 126 ? 21.221 12.023 -19.516 1.00 61.31 126 ASP A O 1
ATOM 993 N N . ALA A 1 127 ? 22.461 11.067 -17.920 1.00 63.84 127 ALA A N 1
ATOM 994 C CA . ALA A 1 127 ? 21.637 9.875 -17.816 1.00 63.84 127 ALA A CA 1
ATOM 995 C C . ALA A 1 127 ? 20.396 10.170 -16.958 1.00 63.84 127 ALA A C 1
ATOM 997 O O . ALA A 1 127 ? 20.465 10.272 -15.733 1.00 63.84 127 ALA A O 1
ATOM 998 N N . CYS A 1 128 ? 19.235 10.269 -17.604 1.00 74.62 128 CYS A N 1
ATOM 999 C CA . CYS A 1 128 ? 17.942 10.499 -16.956 1.00 74.62 128 CYS A CA 1
ATOM 1000 C C . CYS A 1 128 ? 17.380 9.221 -16.295 1.00 74.62 128 CYS A C 1
ATOM 1002 O O . CYS A 1 128 ? 16.245 8.822 -16.560 1.00 74.62 128 CYS A O 1
ATOM 1004 N N . ILE A 1 129 ? 18.189 8.558 -15.464 1.00 81.88 129 ILE A N 1
ATOM 1005 C CA . ILE A 1 129 ? 17.873 7.307 -14.757 1.00 81.88 129 ILE A CA 1
ATOM 1006 C C . ILE A 1 129 ? 17.660 7.621 -13.268 1.00 81.88 129 ILE A C 1
ATOM 1008 O O . ILE A 1 129 ? 18.471 8.325 -12.667 1.00 81.88 129 ILE A O 1
ATOM 1012 N N . PHE A 1 130 ? 16.574 7.105 -12.690 1.00 82.12 130 PHE A N 1
ATOM 1013 C CA . PHE A 1 130 ? 16.241 7.220 -11.262 1.00 82.12 130 PHE A CA 1
ATOM 1014 C C . PHE A 1 130 ? 16.503 5.909 -10.520 1.00 82.12 130 PHE A C 1
ATOM 1016 O O . PHE A 1 130 ? 17.146 5.919 -9.477 1.00 82.12 130 PHE A O 1
ATOM 1023 N N . ASP A 1 131 ? 16.008 4.795 -11.072 1.00 83.19 131 ASP A N 1
ATOM 1024 C CA . ASP A 1 131 ? 16.061 3.450 -10.487 1.00 83.19 131 ASP A CA 1
ATOM 1025 C C . ASP A 1 131 ? 15.662 3.393 -8.995 1.00 83.19 131 ASP A C 1
ATOM 1027 O O . ASP A 1 131 ? 16.303 2.736 -8.172 1.00 83.19 131 ASP A O 1
ATOM 1031 N N . GLU A 1 132 ? 14.554 4.054 -8.649 1.00 86.81 132 GLU A N 1
ATOM 1032 C CA . GLU A 1 132 ? 14.095 4.262 -7.270 1.00 86.81 132 GLU A CA 1
ATOM 1033 C C . GLU A 1 132 ? 12.681 3.709 -7.031 1.00 86.81 132 GLU A C 1
ATOM 1035 O O . GLU A 1 132 ? 11.788 3.836 -7.871 1.00 86.81 132 GLU A O 1
ATOM 1040 N N . TRP A 1 133 ? 12.446 3.123 -5.853 1.00 85.62 133 TRP A N 1
ATOM 1041 C CA . TRP A 1 133 ? 11.106 2.737 -5.403 1.00 85.62 133 TRP A CA 1
ATOM 1042 C C . TRP A 1 133 ? 10.439 3.873 -4.627 1.00 85.62 133 TRP A C 1
ATOM 1044 O O . TRP A 1 133 ? 10.928 4.295 -3.584 1.00 85.62 133 TRP A O 1
ATOM 1054 N N . VAL A 1 134 ? 9.273 4.306 -5.099 1.00 87.81 134 VAL A N 1
ATOM 1055 C CA . VAL A 1 134 ? 8.412 5.282 -4.426 1.00 87.81 134 VAL A CA 1
ATOM 1056 C C . VAL A 1 134 ? 7.288 4.543 -3.713 1.00 87.81 134 VAL A C 1
ATOM 1058 O O . VAL A 1 134 ? 6.494 3.843 -4.344 1.00 87.81 134 VAL A O 1
ATOM 1061 N N . ILE A 1 135 ? 7.223 4.709 -2.394 1.00 89.88 135 ILE A N 1
ATOM 1062 C CA . ILE A 1 135 ? 6.214 4.096 -1.526 1.00 89.88 135 ILE A CA 1
ATOM 1063 C C . ILE A 1 135 ? 5.159 5.149 -1.201 1.00 89.88 135 ILE A C 1
ATOM 1065 O O . ILE A 1 135 ? 5.469 6.177 -0.599 1.00 89.88 135 ILE A O 1
ATOM 1069 N N . PHE A 1 136 ? 3.909 4.895 -1.578 1.00 90.06 136 PHE A N 1
ATOM 1070 C CA . PHE A 1 136 ? 2.799 5.759 -1.203 1.00 90.06 136 PHE A CA 1
ATOM 1071 C C . PHE A 1 136 ? 2.327 5.413 0.213 1.00 90.06 136 PHE A C 1
ATOM 1073 O O . PHE A 1 136 ? 2.159 4.233 0.521 1.00 90.06 136 PHE A O 1
ATOM 1080 N N . PRO A 1 137 ? 2.048 6.407 1.075 1.00 89.75 137 PRO A N 1
ATOM 1081 C CA . PRO A 1 137 ? 1.561 6.184 2.437 1.00 89.75 137 PRO A CA 1
ATOM 1082 C C . PRO A 1 137 ? 0.061 5.830 2.454 1.00 89.75 137 PRO A C 1
ATOM 1084 O O . PRO A 1 137 ? -0.705 6.360 3.251 1.00 89.75 137 PRO A O 1
ATOM 1087 N N . ILE A 1 138 ? -0.370 4.964 1.538 1.00 88.44 138 ILE A N 1
ATOM 1088 C CA . ILE A 1 138 ? -1.723 4.422 1.438 1.00 88.44 138 ILE A CA 1
ATOM 1089 C C . ILE A 1 138 ? -1.623 2.921 1.186 1.00 88.44 138 ILE A C 1
ATOM 1091 O O . ILE A 1 138 ? -0.809 2.468 0.373 1.00 88.44 138 ILE A O 1
ATOM 1095 N N . SER A 1 139 ? -2.417 2.145 1.919 1.00 86.94 139 SER A N 1
ATOM 1096 C CA . SER A 1 139 ? -2.477 0.703 1.707 1.00 86.94 139 SER A CA 1
ATOM 1097 C C . SER A 1 139 ? -3.286 0.384 0.448 1.00 86.94 139 SER A C 1
ATOM 1099 O O . SER A 1 139 ? -4.179 1.144 0.067 1.00 86.94 139 SER A O 1
ATOM 1101 N N . VAL A 1 140 ? -2.979 -0.725 -0.226 1.00 84.94 140 VAL A N 1
ATOM 1102 C CA . VAL A 1 140 ? -3.661 -1.088 -1.482 1.00 84.94 140 VAL A CA 1
ATOM 1103 C C . VAL A 1 140 ? -5.174 -1.279 -1.277 1.00 84.94 140 VAL A C 1
ATOM 1105 O O . VAL A 1 140 ? -5.947 -0.903 -2.158 1.00 84.94 140 VAL A O 1
ATOM 1108 N N . ARG A 1 141 ? -5.602 -1.769 -0.104 1.00 82.06 141 ARG A N 1
ATOM 1109 C CA . ARG A 1 141 ? -7.020 -1.898 0.288 1.00 82.06 141 ARG A CA 1
ATOM 1110 C C . ARG A 1 141 ? -7.765 -0.570 0.472 1.00 82.06 141 ARG A C 1
ATOM 1112 O O . ARG A 1 141 ? -8.979 -0.544 0.312 1.00 82.06 141 ARG A O 1
ATOM 1119 N N . ASP A 1 142 ? -7.057 0.512 0.800 1.00 85.81 142 ASP A N 1
ATOM 1120 C CA . ASP A 1 142 ? -7.656 1.835 1.036 1.00 85.81 142 ASP A CA 1
ATOM 1121 C C . ASP A 1 142 ? -7.663 2.695 -0.242 1.00 85.81 142 ASP A C 1
ATOM 1123 O O . ASP A 1 142 ? -8.206 3.800 -0.258 1.00 85.81 142 ASP A O 1
ATOM 1127 N N . MET A 1 143 ? -7.038 2.215 -1.324 1.00 86.62 143 MET A N 1
ATOM 1128 C CA . MET A 1 143 ? -6.922 2.955 -2.576 1.00 86.62 143 MET A CA 1
ATOM 1129 C C . MET A 1 143 ? -8.250 2.930 -3.355 1.00 86.62 143 MET A C 1
ATOM 1131 O O . MET A 1 143 ? -8.727 1.851 -3.712 1.00 86.62 143 MET A O 1
ATOM 1135 N N . PRO A 1 144 ? -8.835 4.093 -3.695 1.00 86.31 144 PRO A N 1
ATOM 1136 C CA . PRO A 1 144 ? -10.107 4.137 -4.407 1.00 86.31 144 PRO A CA 1
ATOM 1137 C C . PRO A 1 144 ? -9.961 3.747 -5.891 1.00 86.31 144 PRO A C 1
ATOM 1139 O O . PRO A 1 144 ? -8.897 3.910 -6.493 1.00 86.31 144 PRO A O 1
ATOM 1142 N N . LEU A 1 145 ? -11.043 3.251 -6.510 1.00 84.44 145 LEU A N 1
ATOM 1143 C CA . LEU A 1 145 ? -11.050 2.798 -7.918 1.00 84.44 145 LEU A CA 1
ATOM 1144 C C . LEU A 1 145 ? -10.713 3.906 -8.919 1.00 84.44 145 LEU A C 1
ATOM 1146 O O . LEU A 1 145 ? -10.064 3.659 -9.935 1.00 84.44 145 LEU A O 1
ATOM 1150 N N . ASP A 1 146 ? -11.168 5.121 -8.641 1.00 86.00 146 ASP A N 1
ATOM 1151 C CA . ASP A 1 146 ? -10.975 6.321 -9.453 1.00 86.00 146 ASP A CA 1
ATOM 1152 C C . ASP A 1 146 ? -9.681 7.070 -9.102 1.00 86.00 146 ASP A C 1
ATOM 1154 O O . ASP A 1 146 ? -9.460 8.170 -9.610 1.00 86.00 146 ASP A O 1
ATOM 1158 N N . ALA A 1 147 ? -8.804 6.482 -8.278 1.00 89.88 147 ALA A N 1
ATOM 1159 C CA . ALA A 1 147 ? -7.512 7.071 -7.960 1.00 89.88 147 ALA A CA 1
ATOM 1160 C C . ALA A 1 147 ? -6.747 7.469 -9.238 1.00 89.88 147 ALA A C 1
ATOM 1162 O O . ALA A 1 147 ? -6.710 6.745 -10.242 1.00 89.88 147 ALA A O 1
ATOM 1163 N N . VAL A 1 148 ? -6.097 8.628 -9.195 1.00 92.69 148 VAL A N 1
ATOM 1164 C CA . VAL A 1 148 ? -5.230 9.147 -10.253 1.00 92.69 148 VAL A CA 1
ATOM 1165 C C . VAL A 1 148 ? -3.891 9.491 -9.637 1.00 92.69 148 VAL A C 1
ATOM 1167 O O . VAL A 1 148 ? -3.813 10.310 -8.730 1.00 92.69 148 VAL A O 1
ATOM 1170 N N . VAL A 1 149 ? -2.814 8.901 -10.140 1.00 92.38 149 VAL A N 1
ATOM 1171 C CA . VAL A 1 149 ? -1.461 9.310 -9.768 1.00 92.38 149 VAL A CA 1
ATOM 1172 C C . VAL A 1 149 ? -1.002 10.358 -10.771 1.00 92.38 149 VAL A C 1
ATOM 1174 O O . VAL A 1 149 ? -0.870 10.071 -11.964 1.00 92.38 149 VAL A O 1
ATOM 1177 N N . ARG A 1 150 ? -0.787 11.583 -10.291 1.00 92.56 150 ARG A N 1
ATOM 1178 C CA . ARG A 1 150 ? -0.184 12.681 -11.049 1.00 92.56 150 ARG A CA 1
ATOM 1179 C C . ARG A 1 150 ? 1.323 12.666 -10.811 1.00 92.56 150 ARG A C 1
ATOM 1181 O O . ARG A 1 150 ? 1.770 12.720 -9.668 1.00 92.56 150 ARG A O 1
ATOM 1188 N N . CYS A 1 151 ? 2.085 12.603 -11.895 1.00 91.94 151 CYS A N 1
ATOM 1189 C CA . CYS A 1 151 ? 3.539 12.669 -11.905 1.00 91.94 151 CYS A CA 1
ATOM 1190 C C . CYS A 1 151 ? 3.993 13.915 -12.661 1.00 91.94 151 CYS A C 1
ATOM 1192 O O . CYS A 1 151 ? 3.629 14.092 -13.825 1.00 91.94 151 CYS A O 1
ATOM 1194 N N . CYS A 1 152 ? 4.819 14.741 -12.030 1.00 91.12 152 CYS A N 1
ATOM 1195 C CA . CYS A 1 152 ? 5.366 15.955 -12.626 1.00 91.12 152 CYS A CA 1
ATOM 1196 C C . CYS A 1 152 ? 6.892 15.869 -12.623 1.00 91.12 152 CYS A C 1
ATOM 1198 O O . CYS A 1 152 ? 7.493 15.561 -11.597 1.00 91.12 152 CYS A O 1
ATOM 1200 N N . VAL A 1 153 ? 7.521 16.127 -13.766 1.00 90.12 153 VAL A N 1
ATOM 1201 C CA . VAL A 1 153 ? 8.981 16.159 -13.897 1.00 90.12 153 VAL A CA 1
ATOM 1202 C C . VAL A 1 153 ? 9.445 17.607 -13.867 1.00 90.12 153 VAL A C 1
ATOM 1204 O O . VAL A 1 153 ? 8.938 18.436 -14.623 1.00 90.12 153 VAL A O 1
ATOM 1207 N N . TYR A 1 154 ? 10.441 17.899 -13.040 1.00 89.44 154 TYR A N 1
ATOM 1208 C CA . TYR A 1 154 ? 11.041 19.221 -12.910 1.00 89.44 154 TYR A CA 1
ATOM 1209 C C . TYR A 1 154 ? 12.524 19.182 -13.276 1.00 89.44 154 TYR A C 1
ATOM 1211 O O . TYR A 1 154 ? 13.250 18.277 -12.864 1.00 89.44 154 TYR A O 1
ATOM 1219 N N . SER A 1 155 ? 12.963 20.189 -14.028 1.00 86.00 155 SER A N 1
ATOM 1220 C CA . SER A 1 155 ? 14.367 20.570 -14.207 1.00 86.00 155 SER A CA 1
ATOM 1221 C C . SER A 1 155 ? 14.660 21.801 -13.340 1.00 86.00 155 SER A C 1
ATOM 1223 O O . SER A 1 155 ? 13.754 22.435 -12.793 1.00 86.00 155 SER A O 1
ATOM 1225 N N . ARG A 1 156 ? 15.932 22.200 -13.257 1.00 83.69 156 ARG A N 1
ATOM 1226 C CA . ARG A 1 156 ? 16.349 23.486 -12.673 1.00 83.69 156 ARG A CA 1
ATOM 1227 C C . ARG A 1 156 ? 15.669 24.686 -13.341 1.00 83.69 156 ARG A C 1
ATOM 1229 O O . ARG A 1 156 ? 15.489 25.709 -12.691 1.00 83.69 156 ARG A O 1
ATOM 1236 N N . HIS A 1 157 ? 15.276 24.551 -14.608 1.00 79.94 157 HIS A N 1
ATOM 1237 C CA . HIS A 1 157 ? 14.601 25.601 -15.379 1.00 79.94 157 HIS A CA 1
ATOM 1238 C C . HIS A 1 157 ? 13.073 25.624 -15.215 1.00 79.94 157 HIS A C 1
ATOM 1240 O O . HIS A 1 157 ? 12.423 26.518 -15.752 1.00 79.94 157 HIS A O 1
ATOM 1246 N N . GLY A 1 158 ? 12.490 24.676 -14.474 1.00 84.75 158 GLY A N 1
ATOM 1247 C CA . GLY A 1 158 ? 11.050 24.608 -14.230 1.00 84.75 158 GLY A CA 1
ATOM 1248 C C . GLY A 1 158 ? 10.427 23.271 -14.623 1.00 84.75 158 GLY A C 1
ATOM 1249 O O . GLY A 1 158 ? 11.101 22.243 -14.706 1.00 84.75 158 GLY A O 1
ATOM 1250 N N . LEU A 1 159 ? 9.108 23.281 -14.819 1.00 86.62 159 LEU A N 1
ATOM 1251 C CA . LEU A 1 159 ? 8.337 22.089 -15.152 1.00 86.62 159 LEU A CA 1
ATOM 1252 C C . LEU A 1 159 ? 8.642 21.629 -16.582 1.00 86.62 159 LEU A C 1
ATOM 1254 O O . LEU A 1 159 ? 8.397 22.339 -17.553 1.00 86.62 159 LEU A O 1
ATOM 1258 N N . VAL A 1 160 ? 9.128 20.399 -16.691 1.00 84.38 160 VAL A N 1
ATOM 1259 C CA . VAL A 1 160 ? 9.413 19.719 -17.956 1.00 84.38 160 VAL A CA 1
ATOM 1260 C C . VAL A 1 160 ? 8.130 19.188 -18.588 1.00 84.38 160 VAL A C 1
ATOM 1262 O O . VAL A 1 160 ? 7.898 19.317 -19.790 1.00 84.38 160 VAL A O 1
ATOM 1265 N N . GLY A 1 161 ? 7.297 18.559 -17.766 1.00 86.62 161 GLY A N 1
ATOM 1266 C CA . GLY A 1 161 ? 6.048 17.968 -18.204 1.00 86.62 161 GLY A CA 1
ATOM 1267 C C . GLY A 1 161 ? 5.399 17.125 -17.120 1.00 86.62 161 GLY A C 1
ATOM 1268 O O . GLY A 1 161 ? 6.041 16.674 -16.170 1.00 86.62 161 GLY A O 1
ATOM 1269 N N . CYS A 1 162 ? 4.106 16.901 -17.299 1.00 88.81 162 CYS A N 1
ATOM 1270 C CA . CYS A 1 162 ? 3.250 16.160 -16.395 1.00 88.81 162 CYS A CA 1
ATOM 1271 C C . CYS A 1 162 ? 2.657 14.947 -17.106 1.00 88.81 162 CYS A C 1
ATOM 1273 O O . CYS A 1 162 ? 2.399 14.947 -18.314 1.00 88.81 162 CYS A O 1
ATOM 1275 N N . THR A 1 163 ? 2.394 13.903 -16.339 1.00 90.12 163 THR A N 1
ATOM 1276 C CA . THR A 1 163 ? 1.597 12.768 -16.780 1.00 90.12 163 THR A CA 1
ATOM 1277 C C . THR A 1 163 ? 0.698 12.307 -15.649 1.00 90.12 163 THR A C 1
ATOM 1279 O O . THR A 1 163 ? 1.036 12.437 -14.476 1.00 90.12 163 THR A O 1
ATOM 1282 N N . ALA A 1 164 ? -0.480 11.809 -15.996 1.00 90.25 164 ALA A N 1
ATOM 1283 C CA . ALA A 1 164 ? -1.441 11.300 -15.037 1.00 90.25 164 ALA A CA 1
ATOM 1284 C C . ALA A 1 164 ? -1.886 9.912 -15.481 1.00 90.25 164 ALA A C 1
ATOM 1286 O O . ALA A 1 164 ? -2.175 9.689 -16.662 1.00 90.25 164 ALA A O 1
ATOM 1287 N N . PHE A 1 165 ? -1.940 8.974 -14.543 1.00 89.94 165 PHE A N 1
ATOM 1288 C CA . PHE A 1 165 ? -2.406 7.625 -14.820 1.00 89.94 165 PHE A CA 1
ATOM 1289 C C . PHE A 1 165 ? -3.224 7.062 -13.666 1.00 89.94 165 PHE A C 1
ATOM 1291 O O . PHE A 1 165 ? -2.957 7.313 -12.497 1.00 89.94 165 PHE A O 1
ATOM 1298 N N . HIS A 1 166 ? -4.195 6.224 -14.009 1.00 90.44 166 HIS A N 1
ATOM 1299 C CA . HIS A 1 166 ? -4.930 5.434 -13.026 1.00 90.44 166 HIS A CA 1
ATOM 1300 C C . HIS A 1 166 ? -4.096 4.218 -12.600 1.00 90.44 166 HIS A C 1
ATOM 1302 O O . HIS A 1 166 ? -3.550 3.552 -13.488 1.00 90.44 166 HIS A O 1
ATOM 1308 N N . PRO A 1 167 ? -3.979 3.898 -11.302 1.00 87.25 167 PRO A N 1
ATOM 1309 C CA . PRO A 1 167 ? -3.355 2.661 -10.847 1.00 87.25 167 PRO A CA 1
ATOM 1310 C C . PRO A 1 167 ? -4.236 1.447 -11.176 1.00 87.25 167 PRO A C 1
ATOM 1312 O O . PRO A 1 167 ? -3.710 0.389 -11.517 1.00 87.25 167 PRO A O 1
ATOM 1315 N N . PHE A 1 168 ? -5.562 1.611 -11.182 1.00 85.88 168 PHE A N 1
ATOM 1316 C CA . PHE A 1 168 ? -6.514 0.599 -11.630 1.00 85.88 168 PHE A CA 1
ATOM 1317 C C . PHE A 1 168 ? -6.850 0.735 -13.123 1.00 85.88 168 PHE A C 1
ATOM 1319 O O . PHE A 1 168 ? -6.736 1.793 -13.747 1.00 85.88 168 PHE A O 1
ATOM 1326 N N . THR A 1 169 ? -7.227 -0.381 -13.732 1.00 83.75 169 THR A N 1
ATOM 1327 C CA . THR A 1 169 ? -7.844 -0.439 -15.061 1.00 83.75 169 THR A CA 1
ATOM 1328 C C . THR A 1 169 ? -9.352 -0.210 -14.950 1.00 83.75 169 THR A C 1
ATOM 1330 O O . THR A 1 169 ? -9.919 -0.284 -13.865 1.00 83.75 169 THR A O 1
ATOM 1333 N N . ALA A 1 170 ? -10.029 0.013 -16.081 1.00 80.81 170 ALA A N 1
ATOM 1334 C CA . ALA A 1 170 ? -11.483 0.197 -16.105 1.00 80.81 170 ALA A CA 1
ATOM 1335 C C . ALA A 1 170 ? -12.273 -1.014 -15.564 1.00 80.81 170 ALA A C 1
ATOM 1337 O O . ALA A 1 170 ? -13.424 -0.860 -15.177 1.00 80.81 170 ALA A O 1
ATOM 1338 N N . SER A 1 171 ? -11.665 -2.205 -15.522 1.00 75.12 171 SER A N 1
ATOM 1339 C CA . SER A 1 171 ? -12.252 -3.407 -14.921 1.00 75.12 171 SER A CA 1
ATOM 1340 C C . SER A 1 171 ? -11.966 -3.554 -13.420 1.00 75.12 171 SER A C 1
ATOM 1342 O O . SER A 1 171 ? -12.269 -4.597 -12.852 1.00 75.12 171 SER A O 1
ATOM 1344 N N . GLY A 1 172 ? -11.334 -2.565 -12.776 1.00 75.81 172 GLY A N 1
ATOM 1345 C CA . GLY A 1 172 ? -10.940 -2.631 -11.363 1.00 75.81 172 GLY A CA 1
ATOM 1346 C C . GLY A 1 172 ? -9.678 -3.459 -11.093 1.00 75.81 172 GLY A C 1
ATOM 1347 O O . GLY A 1 172 ? -9.290 -3.635 -9.940 1.00 75.81 172 GLY A O 1
ATOM 1348 N N . ARG A 1 173 ? -9.001 -3.958 -12.139 1.00 81.81 173 ARG A N 1
ATOM 1349 C CA . ARG A 1 173 ? -7.720 -4.672 -12.004 1.00 81.81 173 ARG A CA 1
ATOM 1350 C C . ARG A 1 173 ? -6.584 -3.690 -11.748 1.00 81.81 173 ARG A C 1
ATOM 1352 O O . ARG A 1 173 ? -6.436 -2.736 -12.516 1.00 81.81 173 ARG A O 1
ATOM 1359 N N . LEU A 1 174 ? -5.753 -3.943 -10.743 1.00 83.81 174 LEU A N 1
ATOM 1360 C CA . LEU A 1 174 ? -4.528 -3.192 -10.485 1.00 83.81 174 LEU A CA 1
ATOM 1361 C C . LEU A 1 174 ? -3.545 -3.394 -11.645 1.00 83.81 174 LEU A C 1
ATOM 1363 O O . LEU A 1 174 ? -3.284 -4.523 -12.071 1.00 83.81 174 LEU A O 1
ATOM 1367 N N . LYS A 1 175 ?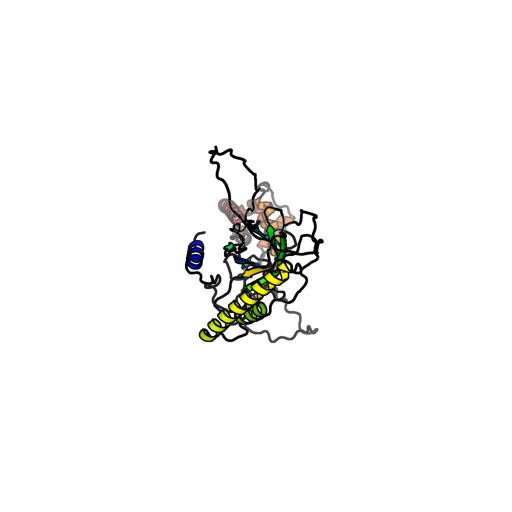 -3.003 -2.303 -12.187 1.00 84.62 175 LYS A N 1
ATOM 1368 C CA . LYS A 1 175 ? -1.985 -2.386 -13.236 1.00 84.62 175 LYS A CA 1
ATOM 1369 C C . LYS A 1 175 ? -0.719 -3.024 -12.668 1.00 84.62 175 LYS A C 1
ATOM 1371 O O . LYS A 1 175 ? -0.222 -2.588 -11.638 1.00 84.62 175 LYS A O 1
ATOM 1376 N N . ALA A 1 176 ? -0.176 -3.997 -13.391 1.00 81.69 176 ALA A N 1
ATOM 1377 C CA . ALA A 1 176 ? 1.097 -4.640 -13.087 1.00 81.69 176 ALA A CA 1
ATOM 1378 C C . ALA A 1 176 ? 2.090 -4.468 -14.250 1.00 81.69 176 ALA A C 1
ATOM 1380 O O . ALA A 1 176 ? 1.695 -4.233 -15.402 1.00 81.69 176 ALA A O 1
ATOM 1381 N N . GLY A 1 177 ? 3.383 -4.590 -13.938 1.00 78.75 177 GLY A N 1
ATOM 1382 C CA . GLY A 1 177 ? 4.469 -4.606 -14.917 1.00 78.75 177 GLY A CA 1
ATOM 1383 C C . GLY A 1 177 ? 4.880 -3.235 -15.474 1.00 78.75 177 GLY A C 1
ATOM 1384 O O . GLY A 1 177 ? 4.531 -2.193 -14.913 1.00 78.75 177 GLY A O 1
ATOM 1385 N N . PRO A 1 178 ? 5.678 -3.217 -16.558 1.00 82.50 178 PRO A N 1
ATOM 1386 C CA . PRO A 1 178 ? 6.228 -1.990 -17.119 1.00 82.50 178 PRO A CA 1
ATOM 1387 C C . PRO A 1 178 ? 5.165 -1.143 -17.817 1.00 82.50 178 PRO A C 1
ATOM 1389 O O . PRO A 1 178 ? 4.331 -1.664 -18.562 1.00 82.50 178 PRO A O 1
ATOM 1392 N N . ARG A 1 179 ? 5.226 0.175 -17.606 1.00 82.38 179 ARG A N 1
ATOM 1393 C CA . ARG A 1 179 ? 4.387 1.165 -18.284 1.00 82.38 179 ARG A CA 1
ATOM 1394 C C . ARG A 1 179 ? 5.205 2.372 -18.728 1.00 82.38 179 ARG A C 1
ATOM 1396 O O . ARG A 1 179 ? 5.989 2.904 -17.944 1.00 82.38 179 ARG A O 1
ATOM 1403 N N . CYS A 1 180 ? 4.981 2.829 -19.956 1.00 82.06 180 CYS A N 1
ATOM 1404 C CA . CYS A 1 180 ? 5.590 4.049 -20.476 1.00 82.06 180 CYS A CA 1
ATOM 1405 C C . CYS A 1 180 ? 4.521 5.119 -20.696 1.00 82.06 180 CYS A C 1
ATOM 1407 O O . CYS A 1 180 ? 3.529 4.903 -21.395 1.00 82.06 180 CYS A O 1
ATOM 1409 N N . TYR A 1 181 ? 4.740 6.294 -20.114 1.00 84.12 181 TYR A N 1
ATOM 1410 C CA . TYR A 1 181 ? 3.831 7.426 -20.213 1.00 84.12 181 TYR A CA 1
ATOM 1411 C C . TYR A 1 181 ? 4.524 8.605 -20.888 1.00 84.12 181 TYR A C 1
ATOM 1413 O O . TYR A 1 181 ? 5.636 8.976 -20.528 1.00 84.12 181 TYR A O 1
ATOM 1421 N N . LYS A 1 182 ? 3.865 9.223 -21.869 1.00 83.50 182 LYS A N 1
ATOM 1422 C CA . LYS A 1 182 ? 4.348 10.475 -22.466 1.00 83.50 182 LYS A CA 1
ATOM 1423 C C . LYS A 1 182 ? 4.115 11.624 -21.488 1.00 83.50 182 LYS A C 1
ATOM 1425 O O . LYS A 1 182 ? 3.035 11.722 -20.894 1.00 83.50 182 LYS A O 1
ATOM 1430 N N . LEU A 1 183 ? 5.128 12.463 -21.320 1.00 82.44 183 LEU A N 1
ATOM 1431 C CA . LEU A 1 183 ? 5.052 13.696 -20.548 1.00 82.44 183 LEU A CA 1
ATOM 1432 C C . LEU A 1 183 ? 4.490 14.795 -21.450 1.00 82.44 183 LEU A C 1
ATOM 1434 O O . LEU A 1 183 ? 4.951 14.989 -22.576 1.00 82.44 183 LEU A O 1
ATOM 1438 N N . HIS A 1 184 ? 3.479 15.499 -20.955 1.00 80.56 184 HIS A N 1
ATOM 1439 C CA . HIS A 1 184 ? 2.841 16.610 -21.650 1.00 80.56 184 HIS A CA 1
ATOM 1440 C C . HIS A 1 184 ? 3.169 17.900 -20.899 1.00 80.56 184 HIS A C 1
ATOM 1442 O O . HIS A 1 184 ? 3.090 17.928 -19.673 1.00 80.56 184 HIS A O 1
ATOM 1448 N N . ALA A 1 185 ? 3.531 18.968 -21.609 1.00 72.25 185 ALA A N 1
ATOM 1449 C CA . ALA A 1 185 ? 3.658 20.285 -20.990 1.00 72.25 185 ALA A CA 1
ATOM 1450 C C . ALA A 1 185 ? 2.291 20.738 -20.438 1.00 72.25 185 ALA A C 1
ATOM 1452 O O . ALA A 1 185 ? 1.252 20.452 -21.049 1.00 72.25 185 ALA A O 1
ATOM 1453 N N . GLU A 1 186 ? 2.290 21.407 -19.281 1.00 62.62 186 GLU A N 1
ATOM 1454 C CA . GLU A 1 186 ? 1.079 21.919 -18.625 1.00 62.62 186 GLU A CA 1
ATOM 1455 C C . GLU A 1 186 ? 0.235 22.733 -19.624 1.00 62.62 186 GLU A C 1
ATOM 1457 O O . GLU A 1 186 ? 0.693 23.737 -20.162 1.00 62.62 186 GLU A O 1
ATOM 1462 N N . GLY A 1 187 ? -0.983 22.263 -19.922 1.00 55.19 187 GLY A N 1
ATOM 1463 C CA . GLY A 1 187 ? -1.912 22.906 -20.864 1.00 55.19 187 GLY A CA 1
ATOM 1464 C C . GLY A 1 187 ? -2.231 22.114 -22.138 1.00 55.19 187 GLY A C 1
ATOM 1465 O O . GLY A 1 187 ? -3.188 22.455 -22.832 1.00 55.19 187 GLY A O 1
ATOM 1466 N N . SER A 1 188 ? -1.509 21.028 -22.442 1.00 50.62 188 SER A N 1
ATOM 1467 C CA . SER A 1 188 ? -1.870 20.139 -23.559 1.00 50.62 188 SER A CA 1
ATOM 1468 C C . SER A 1 188 ? -2.902 19.087 -23.129 1.00 50.62 188 SER A C 1
ATOM 1470 O O . SER A 1 188 ? -2.710 18.356 -22.158 1.00 50.62 188 SER A O 1
ATOM 1472 N N . ALA A 1 189 ? -4.030 19.052 -23.839 1.00 37.38 189 ALA A N 1
ATOM 1473 C CA . ALA A 1 189 ? -5.249 18.340 -23.472 1.00 37.38 189 ALA A CA 1
ATOM 1474 C C . ALA A 1 189 ? -5.094 16.807 -23.386 1.00 37.38 189 ALA A C 1
ATOM 1476 O O . ALA A 1 189 ? -5.008 16.130 -24.410 1.00 37.38 189 ALA A O 1
ATOM 1477 N N . GLY A 1 190 ? -5.203 16.281 -22.161 1.00 45.25 190 GLY A N 1
ATOM 1478 C CA . GLY A 1 190 ? -5.634 14.915 -21.839 1.00 45.25 190 GLY A CA 1
ATOM 1479 C C . GLY A 1 190 ? -4.709 13.766 -22.279 1.00 45.25 190 GLY A C 1
ATOM 1480 O O . GLY A 1 190 ? -3.803 13.937 -23.091 1.00 45.25 190 GLY A O 1
ATOM 1481 N N . PRO A 1 191 ? -4.927 12.545 -21.758 1.00 47.12 191 PRO A N 1
ATOM 1482 C CA . PRO A 1 191 ? -4.183 11.367 -22.182 1.00 47.12 191 PRO A CA 1
ATOM 1483 C C . PRO A 1 191 ? -4.613 10.981 -23.606 1.00 47.12 191 PRO A C 1
ATOM 1485 O O . PRO A 1 191 ? -5.496 10.147 -23.810 1.00 47.12 191 PRO A O 1
ATOM 1488 N N . GLN A 1 192 ? -3.997 11.591 -24.618 1.00 40.03 192 GLN A N 1
ATOM 1489 C CA . GLN A 1 192 ? -4.096 11.129 -25.999 1.00 40.03 192 GLN A CA 1
ATOM 1490 C C . GLN A 1 192 ? -3.556 9.693 -26.046 1.00 40.03 192 GLN A C 1
ATOM 1492 O O . GLN A 1 192 ? -2.364 9.464 -25.825 1.00 40.03 192 GLN A O 1
ATOM 1497 N N . LYS A 1 193 ? -4.441 8.716 -26.302 1.00 47.56 193 LYS A N 1
ATOM 1498 C CA . LYS A 1 193 ? -4.114 7.291 -26.494 1.00 47.56 193 LYS A CA 1
ATOM 1499 C C . LYS A 1 193 ? -3.234 7.121 -27.741 1.00 47.56 193 LYS A C 1
ATOM 1501 O O . LYS A 1 193 ? -3.706 6.682 -28.783 1.00 47.56 193 LYS A O 1
ATOM 1506 N N . LYS A 1 194 ? -1.958 7.498 -27.662 1.00 53.00 194 LYS A N 1
ATOM 1507 C CA . LYS A 1 194 ? -0.958 7.137 -28.672 1.00 53.00 194 LYS A CA 1
ATOM 1508 C C . LYS A 1 194 ? -0.446 5.731 -28.381 1.00 53.00 194 LYS A C 1
ATOM 1510 O O . LYS A 1 194 ? -0.323 5.345 -27.221 1.00 53.00 194 LYS A O 1
ATOM 1515 N N . GLU A 1 195 ? -0.187 5.000 -29.460 1.00 59.84 195 GLU A N 1
ATOM 1516 C CA . GLU A 1 195 ? 0.183 3.584 -29.487 1.00 59.84 195 GLU A CA 1
ATOM 1517 C C . GLU A 1 195 ? 1.201 3.244 -28.397 1.00 59.84 195 GLU A C 1
ATOM 1519 O O . GLU A 1 195 ? 2.312 3.780 -28.362 1.00 59.84 195 GLU A O 1
ATOM 1524 N N . THR A 1 196 ? 0.794 2.372 -27.474 1.00 67.81 196 THR A N 1
ATOM 1525 C CA . THR A 1 196 ? 1.711 1.796 -26.495 1.00 67.81 196 THR A CA 1
ATOM 1526 C C . THR A 1 196 ? 2.761 0.995 -27.250 1.00 67.81 196 THR A C 1
ATOM 1528 O O . THR A 1 196 ? 2.391 0.210 -28.130 1.00 67.81 196 THR A O 1
ATOM 1531 N N . PRO A 1 197 ? 4.048 1.163 -26.929 1.00 72.44 197 PRO A N 1
ATOM 1532 C CA . PRO A 1 197 ? 5.111 0.457 -27.615 1.00 72.44 197 PRO A CA 1
ATOM 1533 C C . PRO A 1 197 ? 4.884 -1.058 -27.638 1.00 72.44 197 PRO A C 1
ATOM 1535 O O . PRO A 1 197 ? 4.432 -1.650 -26.658 1.00 72.44 197 PRO A O 1
ATOM 1538 N N . ARG A 1 198 ? 5.207 -1.704 -28.767 1.00 78.94 198 ARG A N 1
ATOM 1539 C CA . ARG A 1 198 ? 4.939 -3.137 -28.984 1.00 78.94 198 ARG A CA 1
ATOM 1540 C C . ARG A 1 198 ? 5.534 -4.022 -27.885 1.00 78.94 198 ARG A C 1
ATOM 1542 O O . ARG A 1 198 ? 4.893 -4.984 -27.478 1.00 78.94 198 ARG A O 1
ATOM 1549 N N . TRP A 1 199 ? 6.736 -3.705 -27.400 1.00 78.50 199 TRP A N 1
ATOM 1550 C CA . TRP A 1 199 ? 7.358 -4.462 -26.310 1.00 78.50 199 TRP A CA 1
ATOM 1551 C C . TRP A 1 199 ? 6.578 -4.325 -24.999 1.00 78.50 199 TRP A C 1
ATOM 1553 O O . TRP A 1 199 ? 6.521 -5.273 -24.229 1.00 78.50 199 TRP A O 1
ATOM 1563 N N . GLU A 1 200 ? 5.946 -3.178 -24.740 1.00 79.62 200 GLU A N 1
ATOM 1564 C CA . GLU A 1 200 ? 5.168 -2.962 -23.521 1.00 79.62 200 GLU A CA 1
ATOM 1565 C C . GLU A 1 200 ? 3.877 -3.775 -23.555 1.00 79.62 200 GLU A C 1
ATOM 1567 O O . GLU A 1 200 ? 3.502 -4.353 -22.542 1.00 79.62 200 GLU A O 1
ATOM 1572 N N . LEU A 1 201 ? 3.226 -3.877 -24.718 1.00 80.25 201 LEU A N 1
ATOM 1573 C CA . LEU A 1 201 ? 2.082 -4.774 -24.906 1.00 80.25 201 LEU A CA 1
ATOM 1574 C C . LEU A 1 201 ? 2.467 -6.229 -24.632 1.00 80.25 201 LEU A C 1
ATOM 1576 O O . LEU A 1 201 ? 1.851 -6.870 -23.792 1.00 80.25 201 LEU A O 1
ATOM 1580 N N . LEU A 1 202 ? 3.550 -6.706 -25.246 1.00 77.00 202 LEU A N 1
ATOM 1581 C CA . LEU A 1 202 ? 4.027 -8.075 -25.040 1.00 77.00 202 LEU A CA 1
ATOM 1582 C C . LEU A 1 202 ? 4.465 -8.338 -23.589 1.00 77.00 202 LEU A C 1
ATOM 1584 O O . LEU A 1 202 ? 4.238 -9.424 -23.061 1.00 77.00 202 LEU A O 1
ATOM 1588 N N . ALA A 1 203 ? 5.073 -7.351 -22.925 1.00 77.50 203 ALA A N 1
ATOM 1589 C CA . ALA A 1 203 ? 5.428 -7.457 -21.514 1.00 77.50 203 ALA A CA 1
ATOM 1590 C C . ALA A 1 203 ? 4.177 -7.541 -20.630 1.00 77.50 203 ALA A C 1
ATOM 1592 O O . ALA A 1 203 ? 4.140 -8.342 -19.699 1.00 77.50 203 ALA A O 1
ATOM 1593 N N . ARG A 1 204 ? 3.136 -6.754 -20.926 1.00 77.31 204 ARG A N 1
ATOM 1594 C CA . ARG A 1 204 ? 1.845 -6.857 -20.231 1.00 77.31 204 ARG A CA 1
ATOM 1595 C C . ARG A 1 204 ? 1.237 -8.238 -20.431 1.00 77.31 204 ARG A C 1
ATOM 1597 O O . ARG A 1 204 ? 0.901 -8.856 -19.436 1.00 77.31 204 ARG A O 1
ATOM 1604 N N . ASP A 1 205 ? 1.196 -8.752 -21.657 1.00 75.62 205 ASP A N 1
ATOM 1605 C CA . ASP A 1 205 ? 0.628 -10.075 -21.952 1.00 75.62 205 ASP A CA 1
ATOM 1606 C C . ASP A 1 205 ? 1.344 -11.195 -21.179 1.00 75.62 205 ASP A C 1
ATOM 1608 O O . ASP A 1 205 ? 0.701 -12.103 -20.643 1.00 75.62 205 ASP A O 1
ATOM 1612 N N . LEU A 1 206 ? 2.675 -11.102 -21.064 1.00 72.81 206 LEU A N 1
ATOM 1613 C CA . LEU A 1 206 ? 3.483 -12.028 -20.271 1.00 72.81 206 LEU A CA 1
ATOM 1614 C C . LEU A 1 206 ? 3.132 -11.958 -18.777 1.00 72.81 206 LEU A C 1
ATOM 1616 O O . LEU A 1 206 ? 2.978 -12.992 -18.121 1.00 72.81 206 LEU A O 1
ATOM 1620 N N . HIS A 1 207 ? 3.022 -10.746 -18.231 1.00 70.12 207 HIS A N 1
ATOM 1621 C CA . HIS A 1 207 ? 2.746 -10.530 -16.810 1.00 70.12 207 HIS A CA 1
ATOM 1622 C C . HIS A 1 207 ? 1.277 -10.736 -16.443 1.00 70.12 207 HIS A C 1
ATOM 1624 O O . HIS A 1 207 ? 0.986 -11.083 -15.301 1.00 70.12 207 HIS A O 1
ATOM 1630 N N . ASP A 1 208 ? 0.362 -10.565 -17.395 1.00 68.25 208 ASP A N 1
ATOM 1631 C CA . ASP A 1 208 ? -1.072 -10.631 -17.160 1.00 68.25 208 ASP A CA 1
ATOM 1632 C C . ASP A 1 208 ? -1.603 -12.064 -17.031 1.00 68.25 208 ASP A C 1
ATOM 1634 O O . ASP A 1 208 ? -2.795 -12.230 -16.767 1.00 68.25 208 ASP A O 1
ATOM 1638 N N . GLY A 1 209 ? -0.728 -13.068 -17.172 1.00 68.25 209 GLY A N 1
ATOM 1639 C CA . GLY A 1 209 ? -1.052 -14.486 -17.005 1.00 68.25 209 GLY A CA 1
ATOM 1640 C C . GLY A 1 209 ? -1.750 -15.106 -18.217 1.00 68.25 209 GLY A C 1
ATOM 1641 O O . GLY A 1 209 ? -2.214 -16.238 -18.134 1.00 68.25 209 GLY A O 1
ATOM 1642 N N . LEU A 1 210 ? -1.814 -14.393 -19.350 1.00 69.62 210 LEU A N 1
ATOM 1643 C CA . LEU A 1 210 ? -2.415 -14.902 -20.591 1.00 69.62 210 LEU A CA 1
ATOM 1644 C C . LEU A 1 210 ? -1.609 -16.058 -21.194 1.00 69.62 210 LEU A C 1
ATOM 1646 O O . LEU A 1 210 ? -2.146 -16.885 -21.928 1.00 69.62 210 LEU A O 1
ATOM 1650 N N . LEU A 1 211 ? -0.315 -16.106 -20.883 1.00 69.94 211 LEU A N 1
ATOM 1651 C CA . LEU A 1 211 ? 0.588 -17.175 -21.273 1.00 69.94 211 LEU A CA 1
ATOM 1652 C C . LEU A 1 211 ? 0.868 -18.063 -20.065 1.00 69.94 211 LEU A C 1
ATOM 1654 O O . LEU A 1 211 ? 1.168 -17.571 -18.975 1.00 69.94 211 LEU A O 1
ATOM 1658 N N . GLN A 1 212 ? 0.814 -19.378 -20.280 1.00 74.00 212 GLN A N 1
ATOM 1659 C CA . GLN A 1 212 ? 1.217 -20.348 -19.271 1.00 74.00 212 GLN A CA 1
ATOM 1660 C C . GLN A 1 212 ? 2.664 -20.052 -18.836 1.00 74.00 212 GLN A C 1
ATOM 1662 O O . GLN A 1 212 ? 3.535 -19.942 -19.703 1.00 74.00 212 GLN A O 1
ATOM 1667 N N . PRO A 1 213 ? 2.944 -19.926 -17.525 1.00 73.56 213 PRO A N 1
ATOM 1668 C CA . PRO A 1 213 ? 4.283 -19.607 -17.054 1.00 73.56 213 PRO A CA 1
ATOM 1669 C C . PRO A 1 213 ? 5.227 -20.770 -17.362 1.00 73.56 213 PRO A C 1
ATOM 1671 O O . PRO A 1 213 ? 5.046 -21.889 -16.873 1.00 73.56 213 PRO A O 1
ATOM 1674 N N . VAL A 1 214 ? 6.249 -20.509 -18.176 1.00 81.75 214 VAL A N 1
ATOM 1675 C CA . VAL A 1 214 ? 7.289 -21.484 -18.518 1.00 81.75 214 VAL A CA 1
ATOM 1676 C C . VAL A 1 214 ? 8.639 -20.857 -18.169 1.00 81.75 214 VAL A C 1
ATOM 1678 O O . VAL A 1 214 ? 9.189 -20.104 -18.971 1.00 81.75 214 VAL A O 1
ATOM 1681 N N . PRO A 1 215 ? 9.231 -21.176 -17.000 1.00 81.38 215 PRO A N 1
ATOM 1682 C CA . PRO A 1 215 ? 10.347 -20.408 -16.438 1.00 81.38 215 PRO A CA 1
ATOM 1683 C C . PRO A 1 215 ? 11.575 -20.243 -17.340 1.00 81.38 215 PRO A C 1
ATOM 1685 O O . PRO A 1 215 ? 12.285 -19.245 -17.243 1.00 81.38 215 PRO A O 1
ATOM 1688 N N . TRP A 1 216 ? 11.879 -21.226 -18.193 1.00 84.88 216 TRP A N 1
ATOM 1689 C CA . TRP A 1 216 ? 13.024 -21.143 -19.105 1.00 84.88 216 TRP A CA 1
ATOM 1690 C C . TRP A 1 216 ? 12.721 -20.290 -20.344 1.00 84.88 216 TRP A C 1
ATOM 1692 O O . TRP A 1 216 ? 13.597 -19.562 -20.802 1.00 84.88 216 TRP A O 1
ATOM 1702 N N . MET A 1 217 ? 11.492 -20.358 -20.864 1.00 85.56 217 MET A N 1
ATOM 1703 C CA . MET A 1 217 ? 11.049 -19.594 -22.031 1.00 85.56 217 MET A CA 1
ATOM 1704 C C . MET A 1 217 ? 10.803 -18.138 -21.642 1.00 85.56 217 MET A C 1
ATOM 1706 O O . MET A 1 217 ? 11.240 -17.235 -22.348 1.00 85.56 217 MET A O 1
ATOM 1710 N N . ASP A 1 218 ? 10.208 -17.917 -20.472 1.00 83.81 218 ASP A N 1
ATOM 1711 C CA . ASP A 1 218 ? 9.935 -16.593 -19.922 1.00 83.81 218 ASP A CA 1
ATOM 1712 C C . ASP A 1 218 ? 11.221 -15.777 -19.775 1.00 83.81 218 ASP A C 1
ATOM 1714 O O . ASP A 1 218 ? 11.259 -14.637 -20.215 1.00 83.81 218 ASP A O 1
ATOM 1718 N N . LYS A 1 219 ? 12.324 -16.378 -19.307 1.00 84.50 219 LYS A N 1
ATOM 1719 C CA . LYS A 1 219 ? 13.639 -15.709 -19.249 1.00 84.50 219 LYS A CA 1
ATOM 1720 C C . LYS A 1 219 ? 14.151 -15.259 -20.620 1.00 84.50 219 LYS A C 1
ATOM 1722 O O . LYS A 1 219 ? 14.827 -14.236 -20.728 1.00 84.50 219 LYS A O 1
ATOM 1727 N N . ILE A 1 220 ? 13.884 -16.041 -21.667 1.00 87.31 220 ILE A N 1
ATOM 1728 C CA . ILE A 1 220 ? 14.284 -15.701 -23.041 1.00 87.31 220 ILE A CA 1
ATOM 1729 C C . ILE A 1 220 ? 13.402 -14.568 -23.564 1.00 87.31 220 ILE A C 1
ATOM 1731 O O . ILE A 1 220 ? 13.913 -13.621 -24.161 1.00 87.31 220 ILE A O 1
ATOM 1735 N N . VAL A 1 221 ? 12.094 -14.640 -23.311 1.00 85.56 221 VAL A N 1
ATOM 1736 C CA . VAL A 1 221 ? 11.135 -13.598 -23.689 1.00 85.56 221 VAL A CA 1
ATOM 1737 C C . VAL A 1 221 ? 11.451 -12.293 -22.961 1.00 85.56 221 VAL A C 1
ATOM 1739 O O . VAL A 1 221 ? 11.541 -11.259 -23.609 1.00 85.56 221 VAL A O 1
ATOM 1742 N N . GLU A 1 222 ? 11.712 -12.325 -21.656 1.00 83.94 222 GLU A N 1
ATOM 1743 C CA . GLU A 1 222 ? 12.121 -11.166 -20.852 1.00 83.94 222 GLU A CA 1
ATOM 1744 C C . GLU A 1 222 ? 13.397 -10.519 -21.398 1.00 83.94 222 GLU A C 1
ATOM 1746 O O . GLU A 1 222 ? 13.439 -9.300 -21.571 1.00 83.94 222 GLU A O 1
ATOM 1751 N N . ARG A 1 223 ? 14.409 -11.323 -21.757 1.00 86.31 223 ARG A N 1
ATOM 1752 C CA . ARG A 1 223 ? 15.622 -10.816 -22.416 1.00 86.31 223 ARG A CA 1
ATOM 1753 C C . ARG A 1 223 ? 15.294 -10.153 -23.751 1.00 86.31 223 ARG A C 1
ATOM 1755 O O . ARG A 1 223 ? 15.753 -9.048 -24.015 1.00 86.31 223 ARG A O 1
ATOM 1762 N N . ARG A 1 224 ? 14.456 -10.789 -24.572 1.00 86.94 224 ARG A N 1
ATOM 1763 C CA . ARG A 1 224 ? 14.058 -10.238 -25.871 1.00 86.94 224 ARG A CA 1
ATOM 1764 C C . ARG A 1 224 ? 13.243 -8.950 -25.734 1.00 86.94 224 ARG A C 1
ATOM 1766 O O . ARG A 1 224 ? 13.395 -8.042 -26.544 1.00 86.94 224 ARG A O 1
ATOM 1773 N N . LEU A 1 225 ? 12.397 -8.851 -24.712 1.00 85.00 225 LEU A N 1
ATOM 1774 C CA . LEU A 1 225 ? 11.644 -7.640 -24.386 1.00 85.00 225 LEU A CA 1
ATOM 1775 C C . LEU A 1 225 ? 12.565 -6.512 -23.913 1.00 85.00 225 LEU A C 1
ATOM 1777 O O . LEU A 1 225 ? 12.318 -5.357 -24.256 1.00 85.00 225 LEU A O 1
ATOM 1781 N N . ALA A 1 226 ? 13.623 -6.834 -23.163 1.00 82.75 226 ALA A N 1
ATOM 1782 C CA . ALA A 1 226 ? 14.655 -5.871 -22.789 1.00 82.75 226 ALA A CA 1
ATOM 1783 C C . ALA A 1 226 ? 15.403 -5.347 -24.026 1.00 82.75 226 ALA A C 1
ATOM 1785 O O . ALA A 1 226 ? 15.489 -4.136 -24.200 1.00 82.75 226 ALA A O 1
ATOM 1786 N N . GLU A 1 227 ? 15.813 -6.231 -24.941 1.00 86.06 227 GLU A N 1
ATOM 1787 C CA . GLU A 1 227 ? 16.439 -5.837 -26.215 1.00 86.06 227 GLU A CA 1
ATOM 1788 C C . GLU A 1 227 ? 15.514 -4.930 -27.049 1.00 86.06 227 GLU A C 1
ATOM 1790 O O . GLU A 1 227 ? 15.931 -3.890 -27.552 1.00 86.06 227 GLU A O 1
ATOM 1795 N N . MET A 1 228 ? 14.229 -5.285 -27.178 1.00 80.19 228 MET A N 1
ATOM 1796 C CA . MET A 1 228 ? 13.262 -4.464 -27.922 1.00 80.19 228 MET A CA 1
ATOM 1797 C C . MET A 1 228 ? 13.042 -3.088 -27.286 1.00 80.19 228 MET A C 1
ATOM 1799 O O . MET A 1 228 ? 12.791 -2.116 -28.001 1.00 80.19 228 MET A O 1
ATOM 1803 N N . ARG A 1 229 ? 13.114 -3.006 -25.955 1.00 79.94 229 ARG A N 1
ATOM 1804 C CA . ARG A 1 229 ? 13.029 -1.741 -25.228 1.00 79.94 229 ARG A CA 1
ATOM 1805 C C . ARG A 1 229 ? 14.238 -0.864 -25.529 1.00 79.94 229 ARG A C 1
ATOM 1807 O O . ARG A 1 229 ? 14.040 0.291 -25.881 1.00 79.94 229 ARG A O 1
ATOM 1814 N N . GLU A 1 230 ? 15.450 -1.407 -25.437 1.00 78.50 230 GLU A N 1
ATOM 1815 C CA . GLU A 1 230 ? 16.689 -0.663 -25.708 1.00 78.50 230 GLU A CA 1
ATOM 1816 C C . GLU A 1 230 ? 16.714 -0.107 -27.135 1.00 78.50 230 GLU A C 1
ATOM 1818 O O . GLU A 1 230 ? 17.009 1.070 -27.343 1.00 78.50 230 GLU A O 1
ATOM 1823 N N . VAL A 1 231 ? 16.310 -0.919 -28.119 1.00 79.38 231 VAL A N 1
ATOM 1824 C CA . VAL A 1 231 ? 16.183 -0.471 -29.516 1.00 79.38 231 VAL A CA 1
ATOM 1825 C C . VAL A 1 231 ? 15.207 0.701 -29.625 1.00 79.38 231 VAL A C 1
ATOM 1827 O O . VAL A 1 231 ? 15.483 1.678 -30.321 1.00 79.38 231 VAL A O 1
ATOM 1830 N N . GLN A 1 232 ? 14.083 0.651 -28.909 1.00 73.88 232 GLN A N 1
ATOM 1831 C CA . GLN A 1 232 ? 13.113 1.737 -28.947 1.00 73.88 232 GLN A CA 1
ATOM 1832 C C . GLN A 1 232 ? 13.565 2.988 -28.193 1.00 73.88 232 GLN A C 1
ATOM 1834 O O . GLN A 1 232 ? 13.248 4.094 -28.624 1.00 73.88 232 GLN A O 1
ATOM 1839 N N . GLU A 1 233 ? 14.272 2.849 -27.078 1.00 70.62 233 GLU A N 1
ATOM 1840 C CA . GLU A 1 233 ? 14.846 3.986 -26.356 1.00 70.62 233 GLU A CA 1
ATOM 1841 C C . GLU A 1 233 ? 15.906 4.691 -27.217 1.00 70.62 233 GLU A C 1
ATOM 1843 O O . GLU A 1 233 ? 15.938 5.925 -27.257 1.00 70.62 233 GLU A O 1
ATOM 1848 N N . TYR A 1 234 ? 16.692 3.934 -27.991 1.00 70.88 234 TYR A N 1
ATOM 1849 C CA . TYR A 1 234 ? 17.636 4.479 -28.969 1.00 70.88 234 TYR A CA 1
ATOM 1850 C C . TYR A 1 234 ? 16.926 5.191 -30.130 1.00 70.88 234 TYR A C 1
ATOM 1852 O O . TYR A 1 234 ? 17.243 6.343 -30.437 1.00 70.88 234 TYR A O 1
ATOM 1860 N N . GLU A 1 235 ? 15.907 4.566 -30.733 1.00 69.00 235 GLU A N 1
ATOM 1861 C CA . GLU A 1 235 ? 15.085 5.212 -31.767 1.00 69.00 235 GLU A CA 1
ATOM 1862 C C . GLU A 1 235 ? 14.356 6.454 -31.240 1.00 69.00 235 GLU A C 1
ATOM 1864 O O . GLU A 1 235 ? 14.250 7.459 -31.941 1.00 69.00 235 GLU A O 1
ATOM 1869 N N . GLY A 1 236 ? 13.845 6.396 -30.011 1.00 62.84 236 GLY A N 1
ATOM 1870 C CA . GLY A 1 236 ? 13.166 7.502 -29.346 1.00 62.84 236 GLY A CA 1
ATOM 1871 C C . GLY A 1 236 ? 14.115 8.670 -29.113 1.00 62.84 236 GLY A C 1
ATOM 1872 O O . GLY A 1 236 ? 13.782 9.801 -29.456 1.00 62.84 236 GLY A O 1
ATOM 1873 N N . SER A 1 237 ? 15.323 8.386 -28.626 1.00 62.66 237 SER A N 1
ATOM 1874 C CA . SER A 1 237 ? 16.377 9.390 -28.459 1.00 62.66 237 SER A CA 1
ATOM 1875 C C . SER A 1 237 ? 16.745 10.032 -29.802 1.00 62.66 237 SER A C 1
ATOM 1877 O O . SER A 1 237 ? 16.790 11.256 -29.899 1.00 62.66 237 SER A O 1
ATOM 1879 N N . ALA A 1 238 ? 16.898 9.238 -30.869 1.00 57.69 238 ALA A N 1
ATOM 1880 C CA . ALA A 1 238 ? 17.193 9.748 -32.210 1.00 57.69 238 ALA A CA 1
ATOM 1881 C C . ALA A 1 238 ? 16.055 10.612 -32.794 1.00 57.69 238 ALA A C 1
ATOM 1883 O O . ALA A 1 238 ? 16.310 11.674 -33.363 1.00 57.69 238 ALA A O 1
ATOM 1884 N N . ARG A 1 239 ? 14.790 10.205 -32.618 1.00 56.97 239 ARG A N 1
ATOM 1885 C CA . ARG A 1 239 ? 13.618 10.981 -33.073 1.00 56.97 239 ARG A CA 1
ATOM 1886 C C . ARG A 1 239 ? 13.454 12.299 -32.315 1.00 56.97 239 ARG A C 1
ATOM 1888 O O . ARG A 1 239 ? 12.901 13.250 -32.860 1.00 56.97 239 ARG A O 1
ATOM 1895 N N . ILE A 1 240 ? 13.933 12.374 -31.077 1.00 55.38 240 ILE A N 1
ATOM 1896 C CA . ILE A 1 240 ? 13.872 13.602 -30.276 1.00 55.38 240 ILE A CA 1
ATOM 1897 C C . ILE A 1 240 ? 14.997 14.560 -30.647 1.00 55.38 240 ILE A C 1
ATOM 1899 O O . ILE A 1 240 ? 14.756 15.762 -30.720 1.00 55.38 240 ILE A O 1
ATOM 1903 N N . VAL A 1 241 ? 16.180 14.047 -30.999 1.00 55.25 241 VAL A N 1
ATOM 1904 C CA . VAL A 1 241 ? 17.227 14.864 -31.638 1.00 55.25 241 VAL A CA 1
ATOM 1905 C C . VAL A 1 241 ? 16.720 15.466 -32.958 1.00 55.25 241 VAL A C 1
ATOM 1907 O O . VAL A 1 241 ? 17.063 16.598 -33.283 1.00 55.25 241 VAL A O 1
ATOM 1910 N N . ALA A 1 242 ? 15.827 14.768 -33.669 1.00 53.47 242 ALA A N 1
ATOM 1911 C CA . ALA A 1 242 ? 15.129 15.294 -34.846 1.00 53.47 242 ALA A CA 1
ATOM 1912 C C . ALA A 1 242 ? 13.989 16.296 -34.530 1.00 53.47 242 ALA A C 1
ATOM 1914 O O . ALA A 1 242 ? 13.354 16.800 -35.451 1.00 53.47 242 ALA A O 1
ATOM 1915 N N . GLY A 1 243 ? 13.739 16.615 -33.252 1.00 54.16 243 GLY A N 1
ATOM 1916 C CA . GLY A 1 243 ? 12.799 17.654 -32.814 1.00 54.16 243 GLY A CA 1
ATOM 1917 C C . GLY A 1 243 ? 11.333 17.228 -32.674 1.00 54.16 243 GLY A C 1
ATOM 1918 O O . GLY A 1 243 ? 10.501 18.073 -32.351 1.00 54.16 243 GLY A O 1
ATOM 1919 N N . ASP A 1 244 ? 11.012 15.946 -32.869 1.00 56.31 244 ASP A N 1
ATOM 1920 C CA . ASP A 1 244 ? 9.635 15.506 -33.152 1.00 56.31 244 ASP A CA 1
ATOM 1921 C C . ASP A 1 244 ? 8.932 14.740 -32.014 1.00 56.31 244 ASP A C 1
ATOM 1923 O O . ASP A 1 244 ? 7.791 14.292 -32.171 1.00 56.31 244 ASP A O 1
ATOM 1927 N N . ALA A 1 245 ? 9.569 14.554 -30.852 1.00 62.34 245 ALA A N 1
ATOM 1928 C CA . ALA A 1 245 ? 9.004 13.703 -29.803 1.00 62.34 245 ALA A CA 1
ATOM 1929 C C . ALA A 1 245 ? 9.040 14.296 -28.383 1.00 62.34 245 ALA A C 1
ATOM 1931 O O . ALA A 1 245 ? 9.977 14.961 -27.956 1.00 62.34 245 ALA A O 1
ATOM 1932 N N . SER A 1 246 ? 7.952 14.034 -27.652 1.00 71.06 246 SER A N 1
ATOM 1933 C CA . SER A 1 246 ? 7.766 14.364 -26.238 1.00 71.06 246 SER A CA 1
ATOM 1934 C C . SER A 1 246 ? 8.541 13.385 -25.348 1.00 71.06 246 SER A C 1
ATOM 1936 O O . SER A 1 246 ? 8.505 12.184 -25.647 1.00 71.06 246 SER A O 1
ATOM 1938 N N . PRO A 1 247 ? 9.133 13.832 -24.228 1.00 79.12 247 PRO A N 1
ATOM 1939 C CA . PRO A 1 247 ? 9.839 12.940 -23.314 1.00 79.12 247 PRO A CA 1
ATOM 1940 C C . PRO A 1 247 ? 8.889 11.893 -22.707 1.00 79.12 247 PRO A C 1
ATOM 1942 O O . PRO A 1 247 ? 7.689 12.132 -22.530 1.00 79.12 247 PRO A O 1
ATOM 1945 N N . THR A 1 248 ? 9.406 10.699 -22.420 1.00 82.38 248 THR A N 1
ATOM 1946 C CA . THR A 1 248 ? 8.630 9.547 -21.932 1.00 82.38 248 THR A CA 1
ATOM 1947 C C . THR A 1 248 ? 9.117 9.098 -20.564 1.00 82.38 248 THR A C 1
ATOM 1949 O O . THR A 1 248 ? 10.281 8.750 -20.415 1.00 82.38 248 THR A O 1
ATOM 1952 N N . LEU A 1 249 ? 8.225 9.039 -19.579 1.00 83.38 249 LEU A N 1
ATOM 1953 C CA . LEU A 1 249 ? 8.495 8.498 -18.251 1.00 83.38 249 LEU A CA 1
ATOM 1954 C C . LEU A 1 249 ? 8.210 6.990 -18.222 1.00 83.38 249 LEU A C 1
ATOM 1956 O O . LEU A 1 249 ? 7.082 6.557 -18.478 1.00 83.38 249 LEU A O 1
ATOM 1960 N N . SER A 1 250 ? 9.226 6.198 -17.884 1.00 82.88 250 SER A N 1
ATOM 1961 C CA . SER A 1 250 ? 9.137 4.743 -17.741 1.00 82.88 250 SER A CA 1
ATOM 1962 C C . SER A 1 250 ? 9.002 4.351 -16.268 1.00 82.88 250 SER A C 1
ATOM 1964 O O . SER A 1 250 ? 9.899 4.602 -15.461 1.00 82.88 250 SER A O 1
ATOM 1966 N N . LEU A 1 251 ? 7.891 3.695 -15.934 1.00 85.81 251 LEU A N 1
ATOM 1967 C CA . LEU A 1 251 ? 7.541 3.228 -14.589 1.00 85.81 251 LEU A CA 1
ATOM 1968 C C . LEU A 1 251 ? 7.376 1.703 -14.587 1.00 85.81 251 LEU A C 1
ATOM 1970 O O . LEU A 1 251 ? 6.940 1.126 -15.587 1.00 85.81 251 LEU A O 1
ATOM 1974 N N . LEU A 1 252 ? 7.669 1.036 -13.470 1.00 83.12 252 LEU A N 1
ATOM 1975 C CA . LEU A 1 252 ? 7.257 -0.353 -13.241 1.00 83.12 252 LEU A CA 1
ATOM 1976 C C . LEU A 1 252 ? 6.266 -0.399 -12.080 1.00 83.12 252 LEU A C 1
ATOM 1978 O O . LEU A 1 252 ? 6.548 0.081 -10.983 1.00 83.12 252 LEU A O 1
ATOM 1982 N N . PHE A 1 253 ? 5.113 -1.010 -12.325 1.00 82.44 253 PHE A N 1
ATOM 1983 C CA . PHE A 1 253 ? 4.193 -1.389 -11.264 1.00 82.44 253 PHE A CA 1
ATOM 1984 C C . PHE A 1 253 ? 4.647 -2.713 -10.636 1.00 82.44 253 PHE A C 1
ATOM 1986 O O . PHE A 1 253 ? 5.161 -3.578 -11.360 1.00 82.44 253 PHE A O 1
ATOM 1993 N N . PRO A 1 254 ? 4.448 -2.892 -9.320 1.00 72.25 254 PRO A N 1
ATOM 1994 C CA . PRO A 1 254 ? 4.806 -4.110 -8.614 1.00 72.25 254 PRO A CA 1
ATOM 1995 C C . PRO A 1 254 ? 4.098 -5.307 -9.246 1.00 72.25 254 PRO A C 1
ATOM 1997 O O . PRO A 1 254 ? 2.967 -5.219 -9.729 1.00 72.25 254 PRO A O 1
ATOM 2000 N N . GLN A 1 255 ? 4.809 -6.426 -9.283 1.00 69.25 255 GLN A N 1
ATOM 2001 C CA . GLN A 1 255 ? 4.337 -7.667 -9.878 1.00 69.25 255 GLN A CA 1
ATOM 2002 C C . GLN A 1 255 ? 4.050 -8.669 -8.770 1.00 69.25 255 GLN A C 1
ATOM 2004 O O . GLN A 1 255 ? 4.836 -8.799 -7.838 1.00 69.25 255 GLN A O 1
ATOM 2009 N N . VAL A 1 256 ? 2.949 -9.401 -8.907 1.00 63.91 256 VAL A N 1
ATOM 2010 C CA . VAL A 1 256 ? 2.653 -10.573 -8.080 1.00 63.91 256 VAL A CA 1
ATOM 2011 C C . VAL A 1 256 ? 3.403 -11.765 -8.688 1.00 63.91 256 VAL A C 1
ATOM 2013 O O . VAL A 1 256 ? 3.206 -12.045 -9.877 1.00 63.91 256 VAL A O 1
ATOM 2016 N N . ARG A 1 257 ? 4.237 -12.504 -7.934 1.00 61.66 257 ARG A N 1
ATOM 2017 C CA . ARG A 1 257 ? 4.959 -13.685 -8.476 1.00 61.66 257 ARG A CA 1
ATOM 2018 C C . ARG A 1 257 ? 4.006 -14.740 -9.021 1.00 61.66 257 ARG A C 1
ATOM 2020 O O . ARG A 1 257 ? 4.383 -15.468 -9.934 1.00 61.66 257 ARG A O 1
ATOM 2027 N N . SER A 1 258 ? 2.785 -14.815 -8.496 1.00 61.44 258 SER A N 1
ATOM 2028 C CA . SER A 1 258 ? 1.781 -15.777 -8.949 1.00 61.44 258 SER A CA 1
ATOM 2029 C C . SER A 1 258 ? 1.178 -15.447 -10.323 1.00 61.44 258 SER A C 1
ATOM 2031 O O . SER A 1 258 ? 0.445 -16.276 -10.850 1.00 61.44 258 SER A O 1
ATOM 2033 N N . ARG A 1 259 ? 1.473 -14.277 -10.928 1.00 65.00 259 ARG A N 1
ATOM 2034 C CA . ARG A 1 259 ? 0.815 -13.760 -12.156 1.00 65.00 259 ARG A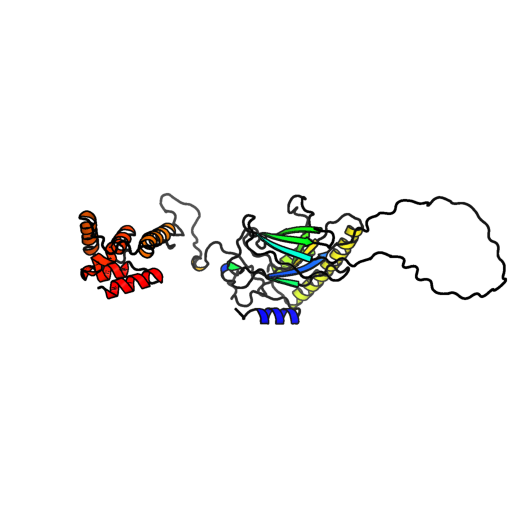 CA 1
ATOM 2035 C C . ARG A 1 259 ? -0.718 -13.765 -12.082 1.00 65.00 259 ARG A C 1
ATOM 2037 O O . ARG A 1 259 ? -1.398 -13.739 -13.104 1.00 65.00 259 ARG A O 1
ATOM 2044 N N . VAL A 1 260 ? -1.263 -13.786 -10.869 1.00 69.94 260 VAL A N 1
ATOM 2045 C CA . VAL A 1 260 ? -2.698 -13.717 -10.625 1.00 69.94 260 VAL A CA 1
ATOM 2046 C C . VAL A 1 260 ? -3.112 -12.242 -10.630 1.00 69.94 260 VAL A C 1
ATOM 2048 O O . VAL A 1 260 ? -2.462 -11.424 -9.971 1.00 69.94 260 VAL A O 1
ATOM 2051 N N . PRO A 1 261 ? -4.160 -11.860 -11.379 1.00 71.81 261 PRO A N 1
ATOM 2052 C CA . PRO A 1 261 ? -4.635 -10.485 -11.405 1.00 71.81 261 PRO A CA 1
ATOM 2053 C C . PRO A 1 261 ? -5.167 -10.053 -10.032 1.00 71.81 261 PRO A C 1
ATOM 2055 O O . PRO A 1 261 ? -5.916 -10.780 -9.378 1.00 71.81 261 PRO A O 1
ATOM 2058 N N . VAL A 1 262 ? -4.806 -8.837 -9.623 1.00 74.44 262 VAL A N 1
ATOM 2059 C CA . VAL A 1 262 ? -5.311 -8.201 -8.401 1.00 74.44 262 VAL A CA 1
ATOM 2060 C C . VAL A 1 262 ? -6.503 -7.321 -8.767 1.00 74.44 262 VAL A C 1
ATOM 2062 O O . VAL A 1 262 ? -6.347 -6.415 -9.586 1.00 74.44 262 VAL A O 1
ATOM 2065 N N . PHE A 1 263 ? -7.673 -7.557 -8.177 1.00 76.25 263 PHE A N 1
ATOM 2066 C CA . PHE A 1 263 ? -8.886 -6.761 -8.403 1.00 76.25 263 PHE A CA 1
ATOM 2067 C C . PHE A 1 263 ? -9.343 -6.088 -7.115 1.00 76.25 263 PHE A C 1
ATOM 2069 O O . PHE A 1 263 ? -9.430 -6.744 -6.080 1.00 76.25 263 PHE A O 1
ATOM 2076 N N . LEU A 1 264 ? -9.687 -4.802 -7.173 1.00 72.69 264 LEU A N 1
ATOM 2077 C CA . LEU A 1 264 ? -10.392 -4.159 -6.066 1.00 72.69 264 LEU A CA 1
ATOM 2078 C C . LEU A 1 264 ? -11.879 -4.496 -6.161 1.00 72.69 264 LEU A C 1
ATOM 2080 O O . LEU A 1 264 ? -12.536 -4.204 -7.162 1.00 72.69 264 LEU A O 1
ATOM 2084 N N . LEU A 1 265 ? -12.394 -5.146 -5.121 1.00 68.38 265 LEU A N 1
ATOM 2085 C CA . LEU A 1 265 ? -13.792 -5.534 -5.048 1.00 68.38 265 LEU A CA 1
ATOM 2086 C C . LEU A 1 265 ? -14.571 -4.419 -4.358 1.00 68.38 265 LEU A C 1
ATOM 2088 O O . LEU A 1 265 ? -14.314 -4.101 -3.199 1.00 68.38 265 LEU A O 1
ATOM 2092 N N . SER A 1 266 ? -15.568 -3.866 -5.043 1.00 64.31 266 SER A N 1
ATOM 2093 C CA . SER A 1 266 ? -16.521 -2.935 -4.424 1.00 64.31 266 SER A CA 1
ATOM 2094 C C . SER A 1 266 ? -17.416 -3.612 -3.379 1.00 64.31 266 SER A C 1
ATOM 2096 O O . SER A 1 266 ? -18.060 -2.927 -2.594 1.00 64.31 266 SER A O 1
ATOM 2098 N N . VAL A 1 267 ? -17.460 -4.949 -3.370 1.00 59.84 267 VAL A N 1
ATOM 2099 C CA . VAL A 1 267 ? -18.244 -5.765 -2.440 1.00 59.84 267 VAL A CA 1
ATOM 2100 C C . VAL A 1 267 ? -17.273 -6.605 -1.600 1.00 59.84 267 VAL A C 1
ATOM 2102 O O . VAL A 1 267 ? -16.403 -7.261 -2.176 1.00 59.84 267 VAL A O 1
ATOM 2105 N N . PRO A 1 268 ? -17.366 -6.601 -0.260 1.00 54.91 268 PRO A N 1
ATOM 2106 C CA . PRO A 1 268 ? -16.479 -7.393 0.589 1.00 54.91 268 PRO A CA 1
ATOM 2107 C C . PRO A 1 268 ? -16.580 -8.893 0.263 1.00 54.91 268 PRO A C 1
ATOM 2109 O O . PRO A 1 268 ? -17.673 -9.422 0.070 1.00 54.91 268 PRO A O 1
ATOM 2112 N N . LEU A 1 269 ? -15.439 -9.594 0.231 1.00 54.34 269 LEU A N 1
ATOM 2113 C CA . LEU A 1 269 ? -15.336 -11.010 -0.169 1.00 54.34 269 LEU A CA 1
ATOM 2114 C C . LEU A 1 269 ? -16.238 -11.939 0.669 1.00 54.34 269 LEU A C 1
ATOM 2116 O O . LEU A 1 269 ? -16.733 -12.943 0.165 1.00 54.34 269 LEU A O 1
ATOM 2120 N N . ASN A 1 270 ? -16.529 -11.553 1.917 1.00 51.78 270 ASN A N 1
ATOM 2121 C CA . ASN A 1 270 ? -17.441 -12.264 2.821 1.00 51.78 270 ASN A CA 1
ATOM 2122 C C . ASN A 1 270 ? -18.899 -12.322 2.330 1.00 51.78 270 ASN A C 1
ATOM 2124 O O . ASN A 1 270 ? -19.714 -13.001 2.948 1.00 51.78 270 ASN A O 1
ATOM 2128 N N . MET A 1 271 ? -19.221 -11.630 1.237 1.00 48.44 271 MET A N 1
ATOM 2129 C CA . MET A 1 271 ? -20.546 -11.593 0.619 1.00 48.44 271 MET A CA 1
ATOM 2130 C C . MET A 1 271 ? -20.596 -12.296 -0.744 1.00 48.44 271 MET A C 1
ATOM 2132 O O . MET A 1 271 ? -21.647 -12.300 -1.378 1.00 48.44 271 MET A O 1
ATOM 2136 N N . ILE A 1 272 ? -19.499 -12.908 -1.218 1.00 52.94 272 ILE A N 1
ATOM 2137 C CA . ILE A 1 272 ? -19.534 -13.722 -2.441 1.00 52.94 272 ILE A CA 1
ATOM 2138 C C . ILE A 1 272 ? -20.119 -15.090 -2.071 1.00 52.94 272 ILE A C 1
ATOM 2140 O O . ILE A 1 272 ? -19.468 -15.847 -1.343 1.00 52.94 272 ILE A O 1
ATOM 2144 N N . PRO A 1 273 ? -21.316 -15.461 -2.564 1.00 41.91 273 PRO A N 1
ATOM 2145 C CA . PRO A 1 273 ? -21.845 -16.793 -2.333 1.00 41.91 273 PRO A CA 1
ATOM 2146 C C . PRO A 1 273 ? -20.868 -17.795 -2.948 1.00 41.91 273 PRO A C 1
ATOM 2148 O O . PRO A 1 273 ? -20.644 -17.790 -4.157 1.00 41.91 273 PRO A O 1
ATOM 2151 N N . THR A 1 274 ? -20.301 -18.687 -2.136 1.00 53.06 274 THR A N 1
ATOM 2152 C CA . THR A 1 274 ? -19.382 -19.762 -2.569 1.00 53.06 274 THR A CA 1
ATOM 2153 C C . THR A 1 274 ? -20.071 -20.818 -3.454 1.00 53.06 274 THR A C 1
ATOM 2155 O O . THR A 1 274 ? -19.523 -21.872 -3.760 1.00 53.06 274 THR A O 1
ATOM 2158 N N . THR A 1 275 ? -21.291 -20.541 -3.900 1.00 45.47 275 THR A N 1
ATOM 2159 C CA . THR A 1 275 ? -22.079 -21.339 -4.827 1.00 45.47 275 THR A CA 1
ATOM 2160 C C . THR A 1 275 ? -22.561 -20.404 -5.927 1.00 45.47 275 THR A C 1
ATOM 2162 O O . THR A 1 275 ? -23.281 -19.456 -5.615 1.00 45.47 275 THR A O 1
ATOM 2165 N N . LEU A 1 276 ? -22.195 -20.658 -7.194 1.00 42.09 276 LEU A N 1
ATOM 2166 C CA . LEU A 1 276 ? -22.794 -19.980 -8.351 1.00 42.09 276 LEU A CA 1
ATOM 2167 C C . LEU A 1 276 ? -24.314 -19.879 -8.138 1.00 42.09 276 LEU A C 1
ATOM 2169 O O . LEU A 1 276 ? -24.982 -20.918 -8.152 1.00 42.09 276 LEU A O 1
ATOM 2173 N N . PRO A 1 277 ? -24.906 -18.680 -8.012 1.00 40.88 277 PRO A N 1
ATOM 2174 C CA . PRO A 1 277 ? -26.331 -18.549 -8.198 1.00 40.88 277 PRO A CA 1
ATOM 2175 C C . PRO A 1 277 ? -26.543 -18.654 -9.705 1.00 40.88 277 PRO A C 1
ATOM 2177 O O . PRO A 1 277 ? -26.378 -17.695 -10.458 1.00 40.88 277 PRO A O 1
ATOM 2180 N N . THR A 1 278 ? -26.861 -19.856 -10.177 1.00 40.09 278 THR A N 1
ATOM 2181 C CA . THR A 1 278 ? -27.448 -20.038 -11.504 1.00 40.09 278 THR A CA 1
ATOM 2182 C C . THR A 1 278 ? -28.858 -19.456 -11.444 1.00 40.09 278 THR A C 1
ATOM 2184 O O . THR A 1 278 ? -29.828 -20.192 -11.303 1.00 40.09 278 THR A O 1
ATOM 2187 N N . THR A 1 279 ? -29.006 -18.132 -11.449 1.00 49.69 279 THR A N 1
ATOM 2188 C CA . THR A 1 279 ? -30.334 -17.513 -11.389 1.00 49.69 279 THR A CA 1
ATOM 2189 C C . THR A 1 279 ? -30.456 -16.338 -12.357 1.00 49.69 279 THR A C 1
ATOM 2191 O O . THR A 1 279 ? -29.634 -15.426 -12.326 1.00 49.69 279 THR A O 1
ATOM 2194 N N . PRO A 1 280 ? -31.461 -16.378 -13.251 1.00 42.78 280 PRO A N 1
ATOM 2195 C CA . PRO A 1 280 ? -31.565 -15.509 -14.418 1.00 42.78 280 PRO A CA 1
ATOM 2196 C C . PRO A 1 280 ? -31.935 -14.068 -14.042 1.00 42.78 280 PRO A C 1
ATOM 2198 O O . PRO A 1 280 ? -32.834 -13.846 -13.230 1.00 42.78 280 PRO A O 1
ATOM 2201 N N . LEU A 1 281 ? -31.291 -13.094 -14.700 1.00 47.38 281 LEU A N 1
ATOM 2202 C CA . LEU A 1 281 ? -31.705 -11.687 -14.745 1.00 47.38 281 LEU A CA 1
ATOM 2203 C C . LEU A 1 281 ? -33.085 -11.569 -15.422 1.00 47.38 281 LEU A C 1
ATOM 2205 O O . LEU A 1 281 ? -33.174 -11.327 -16.622 1.00 47.38 281 LEU A O 1
ATOM 2209 N N . ALA A 1 282 ? -34.168 -11.759 -14.674 1.00 49.75 282 ALA A N 1
ATOM 2210 C CA . ALA A 1 282 ? -35.488 -11.236 -15.023 1.00 49.75 282 ALA A CA 1
ATOM 2211 C C . ALA A 1 282 ? -36.414 -11.299 -13.802 1.00 49.75 282 ALA A C 1
ATOM 2213 O O . ALA A 1 282 ? -36.871 -12.376 -13.407 1.00 49.75 282 ALA A O 1
ATOM 2214 N N . ALA A 1 283 ? -36.731 -10.137 -13.225 1.00 51.75 283 ALA A N 1
ATOM 2215 C CA . ALA A 1 283 ? -37.829 -10.021 -12.275 1.00 51.75 283 ALA A CA 1
ATOM 2216 C C . ALA A 1 283 ? -39.139 -10.364 -13.001 1.00 51.75 283 ALA A C 1
ATOM 2218 O O . ALA A 1 283 ? -39.516 -9.722 -13.980 1.00 51.75 283 ALA A O 1
ATOM 2219 N N . THR A 1 284 ? -39.822 -11.405 -12.538 1.00 55.19 284 THR A N 1
ATOM 2220 C CA . THR A 1 284 ? -41.189 -11.744 -12.956 1.00 55.19 284 THR A CA 1
ATOM 2221 C C . THR A 1 284 ? -42.127 -11.444 -11.788 1.00 55.19 284 THR A C 1
ATOM 2223 O O . THR A 1 284 ? -41.700 -11.559 -10.640 1.00 55.19 284 THR A O 1
ATOM 2226 N N . PRO A 1 285 ? -43.405 -11.092 -12.025 1.00 64.38 285 PRO A N 1
ATOM 2227 C CA . PRO A 1 285 ? -44.352 -10.716 -10.963 1.00 64.38 285 PRO A CA 1
ATOM 2228 C C . PRO A 1 285 ? -44.569 -11.801 -9.890 1.00 64.38 285 PRO A C 1
ATOM 2230 O O . PRO A 1 285 ? -45.130 -11.527 -8.837 1.00 64.38 285 PRO A O 1
ATOM 2233 N N . THR A 1 286 ? -44.105 -13.029 -10.132 1.00 68.19 286 THR A N 1
ATOM 2234 C CA . THR A 1 286 ? -44.163 -14.171 -9.211 1.00 68.19 286 THR A CA 1
ATOM 2235 C C . THR A 1 286 ? -42.870 -14.425 -8.429 1.00 68.19 286 THR A C 1
ATOM 2237 O O . THR A 1 286 ? -42.833 -15.349 -7.620 1.00 68.19 286 THR A O 1
ATOM 2240 N N . ARG A 1 287 ? -41.791 -13.670 -8.669 1.00 55.19 287 ARG A N 1
ATOM 2241 C CA . ARG A 1 287 ? -40.510 -13.813 -7.959 1.00 55.19 287 ARG A CA 1
ATOM 2242 C C . ARG A 1 287 ? -39.989 -12.430 -7.559 1.00 55.19 287 ARG A C 1
ATOM 2244 O O . ARG A 1 287 ? -39.440 -11.742 -8.422 1.00 55.19 287 ARG A O 1
ATOM 2251 N N . PRO A 1 288 ? -40.173 -12.004 -6.292 1.00 57.69 288 PRO A N 1
ATOM 2252 C CA . PRO A 1 288 ? -39.620 -10.739 -5.830 1.00 57.69 288 PRO A CA 1
ATOM 2253 C C . PRO A 1 288 ? -38.092 -10.759 -5.949 1.00 57.69 288 PRO A C 1
ATOM 2255 O O . PRO A 1 288 ? -37.461 -11.804 -5.782 1.00 57.69 288 PRO A O 1
ATOM 2258 N N . TYR A 1 289 ? -37.515 -9.598 -6.263 1.00 55.78 289 TYR A N 1
ATOM 2259 C CA . TYR A 1 289 ? -36.074 -9.371 -6.211 1.00 55.78 289 TYR A CA 1
ATOM 2260 C C . TYR A 1 289 ? -35.584 -9.755 -4.810 1.00 55.78 289 TYR A C 1
ATOM 2262 O O . TYR A 1 289 ? -36.072 -9.198 -3.827 1.00 55.78 289 TYR A O 1
ATOM 2270 N N . LEU A 1 290 ? -34.676 -10.732 -4.704 1.00 57.78 290 LEU A N 1
ATOM 2271 C CA . LEU A 1 290 ? -33.935 -10.896 -3.458 1.00 57.78 290 LEU A CA 1
ATOM 2272 C C . LEU A 1 290 ? -33.041 -9.669 -3.336 1.00 57.78 290 LEU A C 1
ATOM 2274 O O . LEU A 1 290 ? -32.138 -9.484 -4.151 1.00 57.78 290 LEU A O 1
ATOM 2278 N N . ASP A 1 291 ? -33.317 -8.833 -2.342 1.00 61.53 291 ASP A N 1
ATOM 2279 C CA . ASP A 1 291 ? -32.388 -7.787 -1.961 1.00 61.53 291 ASP A CA 1
ATOM 2280 C C . ASP A 1 291 ? -31.104 -8.451 -1.442 1.00 61.53 291 ASP A C 1
ATOM 2282 O O . ASP A 1 291 ? -31.098 -9.164 -0.437 1.00 61.53 291 ASP A O 1
ATOM 2286 N N . ILE A 1 292 ? -30.028 -8.268 -2.208 1.00 63.62 292 ILE A N 1
ATOM 2287 C CA . ILE A 1 292 ? -28.693 -8.813 -1.937 1.00 63.62 292 ILE A CA 1
ATOM 2288 C C . ILE A 1 292 ? -28.164 -8.260 -0.600 1.00 63.62 292 ILE A C 1
ATOM 2290 O O . ILE A 1 292 ? -27.341 -8.907 0.040 1.00 63.62 292 ILE A O 1
ATOM 2294 N N . CYS A 1 293 ? -28.703 -7.126 -0.141 1.00 61.84 293 CYS A N 1
ATOM 2295 C CA . CYS A 1 293 ? -28.359 -6.467 1.114 1.00 61.84 293 CYS A CA 1
ATOM 2296 C C . CYS A 1 293 ? -29.236 -6.890 2.307 1.00 61.84 293 CYS A C 1
ATOM 2298 O O . CYS A 1 293 ? -29.110 -6.309 3.377 1.00 61.84 293 CYS A O 1
ATOM 2300 N N . MET A 1 294 ? -30.100 -7.909 2.196 1.00 55.66 294 MET A N 1
ATOM 2301 C CA . MET A 1 294 ? -30.968 -8.337 3.319 1.00 55.66 294 MET A CA 1
ATOM 2302 C C . MET A 1 294 ? -30.206 -8.809 4.571 1.00 55.66 294 MET A C 1
ATOM 2304 O O . MET A 1 294 ? -30.803 -8.915 5.640 1.00 55.66 294 MET A O 1
ATOM 2308 N N . GLY A 1 295 ? -28.915 -9.130 4.446 1.00 61.97 295 GLY A N 1
ATOM 2309 C CA . GLY A 1 295 ? -28.035 -9.461 5.572 1.00 61.97 295 GLY A CA 1
ATOM 2310 C C . GLY A 1 295 ? -27.156 -8.302 6.046 1.00 61.97 295 GLY A C 1
ATOM 2311 O O . GLY A 1 295 ? -26.470 -8.453 7.056 1.00 61.97 295 GLY A O 1
ATOM 2312 N N . ASP A 1 296 ? -27.159 -7.177 5.330 1.00 64.62 296 ASP A N 1
ATOM 2313 C CA . ASP A 1 296 ? -26.390 -6.001 5.712 1.00 64.62 296 ASP A CA 1
ATOM 2314 C C . ASP A 1 296 ? -27.130 -5.274 6.838 1.00 64.62 296 ASP A C 1
ATOM 2316 O O . ASP A 1 296 ? -28.344 -5.058 6.778 1.00 64.62 296 ASP A O 1
ATOM 2320 N N . GLU A 1 297 ? -26.406 -4.872 7.886 1.00 68.56 297 GLU A N 1
ATOM 2321 C CA . GLU A 1 297 ? -26.977 -3.955 8.868 1.00 68.56 297 GLU A CA 1
ATOM 2322 C C . GLU A 1 297 ? -27.370 -2.661 8.148 1.00 68.56 297 GLU A C 1
ATOM 2324 O O . GLU A 1 297 ? -26.564 -2.052 7.438 1.00 68.56 297 GLU A O 1
ATOM 2329 N N . ASN A 1 298 ? -28.615 -2.223 8.331 1.00 78.56 298 ASN A N 1
ATOM 2330 C CA . ASN A 1 298 ? -29.077 -0.985 7.729 1.00 78.56 298 ASN A CA 1
ATOM 2331 C C . ASN A 1 298 ? -28.260 0.182 8.305 1.00 78.56 298 ASN A C 1
ATOM 2333 O O . ASN A 1 298 ? -28.454 0.592 9.450 1.00 78.56 298 ASN A O 1
ATOM 2337 N N . LEU A 1 299 ? -27.350 0.741 7.499 1.00 79.69 299 LEU A N 1
ATOM 2338 C CA . LEU A 1 299 ? -26.462 1.830 7.917 1.00 79.69 299 LEU A CA 1
ATOM 2339 C C . LEU A 1 299 ? -27.242 3.040 8.444 1.00 79.69 299 LEU A C 1
ATOM 2341 O O . LEU A 1 299 ? -26.764 3.746 9.335 1.00 79.69 299 LEU A O 1
ATOM 2345 N N . CYS A 1 300 ? -28.449 3.284 7.921 1.00 81.50 300 CYS A N 1
ATOM 2346 C CA . CYS A 1 300 ? -29.321 4.344 8.413 1.00 81.50 300 CYS A CA 1
ATOM 2347 C C . CYS A 1 300 ? -29.830 4.048 9.828 1.00 81.50 300 CYS A C 1
ATOM 2349 O O . CYS A 1 300 ? -29.841 4.958 10.655 1.00 81.50 300 CYS A O 1
ATOM 2351 N N . GLU A 1 301 ? -30.200 2.800 10.125 1.00 80.56 301 GLU A N 1
ATOM 2352 C CA . GLU A 1 301 ? -30.627 2.376 11.465 1.00 80.56 301 GLU A CA 1
ATOM 2353 C C . GLU A 1 301 ? -29.458 2.372 12.448 1.00 80.56 301 GLU A C 1
ATOM 2355 O O . GLU A 1 301 ? -29.584 2.939 13.530 1.00 80.56 301 GLU A O 1
ATOM 2360 N N . ALA A 1 302 ? -28.295 1.842 12.057 1.00 80.38 302 ALA A N 1
ATOM 2361 C CA . ALA A 1 302 ? -27.087 1.863 12.882 1.00 80.38 302 ALA A CA 1
ATOM 2362 C C . ALA A 1 302 ? -26.659 3.302 13.224 1.00 80.38 302 ALA A C 1
ATOM 2364 O O . ALA A 1 302 ? -26.356 3.621 14.376 1.00 80.38 302 ALA A O 1
ATOM 2365 N N . LYS A 1 303 ? -26.704 4.211 12.239 1.00 84.62 303 LYS A N 1
ATOM 2366 C CA . LYS A 1 303 ? -26.449 5.641 12.459 1.00 84.62 303 LYS A CA 1
ATOM 2367 C C . LYS A 1 303 ? -27.508 6.278 13.361 1.00 84.62 303 LYS A C 1
ATOM 2369 O O . LYS A 1 303 ? -27.146 7.045 14.251 1.00 84.62 303 LYS A O 1
ATOM 2374 N N . ALA A 1 304 ? -28.794 5.998 13.139 1.00 84.31 304 ALA A N 1
ATOM 2375 C CA . ALA A 1 304 ? -29.877 6.526 13.971 1.00 84.31 304 ALA A CA 1
ATOM 2376 C C . ALA A 1 304 ? -29.738 6.066 15.429 1.00 84.31 304 ALA A C 1
ATOM 2378 O O . ALA A 1 304 ? -29.869 6.874 16.347 1.00 84.31 304 ALA A O 1
ATOM 2379 N N . HIS A 1 305 ? -29.387 4.798 15.633 1.00 78.75 305 HIS A N 1
ATOM 2380 C CA . HIS A 1 305 ? -29.116 4.206 16.937 1.00 78.75 305 HIS A CA 1
ATOM 2381 C C . HIS A 1 305 ? -27.938 4.887 17.640 1.00 78.75 305 HIS A C 1
ATOM 2383 O O . HIS A 1 305 ? -28.108 5.399 18.747 1.00 78.75 305 HIS A O 1
ATOM 2389 N N . ALA A 1 306 ? -26.792 5.020 16.966 1.00 80.94 306 ALA A N 1
ATOM 2390 C CA . ALA A 1 306 ? -25.618 5.690 17.525 1.00 80.94 306 ALA A CA 1
ATOM 2391 C C . ALA A 1 306 ? -25.889 7.165 17.890 1.00 80.94 306 ALA A C 1
ATOM 2393 O O . ALA A 1 306 ? -25.523 7.622 18.975 1.00 80.94 306 ALA A O 1
ATOM 2394 N N . LEU A 1 307 ? -26.575 7.908 17.013 1.00 83.50 307 LEU A N 1
ATOM 2395 C CA . LEU A 1 307 ? -26.908 9.318 17.250 1.00 83.50 307 LEU A CA 1
ATOM 2396 C C . LEU A 1 307 ? -27.947 9.507 18.360 1.00 83.50 307 LEU A C 1
ATOM 2398 O O . LEU A 1 307 ? -27.869 10.482 19.109 1.00 83.50 307 LEU A O 1
ATOM 2402 N N . SER A 1 308 ? -28.902 8.580 18.493 1.00 78.62 308 SER A N 1
ATOM 2403 C CA . SER A 1 308 ? -29.916 8.640 19.551 1.00 78.62 308 SER A CA 1
ATOM 2404 C C . SER A 1 308 ? -29.296 8.602 20.950 1.00 78.62 308 SER A C 1
ATOM 2406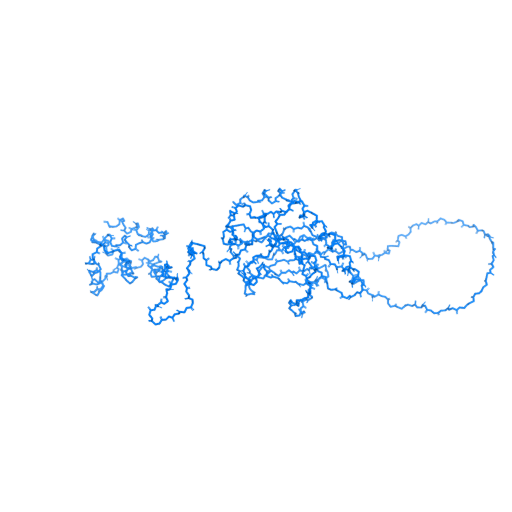 O O . SER A 1 308 ? -29.803 9.255 21.857 1.00 78.62 308 SER A O 1
ATOM 2408 N N . LYS A 1 309 ? -28.165 7.900 21.111 1.00 77.31 309 LYS A N 1
ATOM 2409 C CA . LYS A 1 309 ? -27.466 7.736 22.394 1.00 77.31 309 LYS A CA 1
ATOM 2410 C C . LYS A 1 309 ? -26.389 8.783 22.634 1.00 77.31 309 LYS A C 1
ATOM 2412 O O . LYS A 1 309 ? -26.188 9.185 23.779 1.00 77.31 309 LYS A O 1
ATOM 2417 N N . SER A 1 310 ? -25.734 9.278 21.579 1.00 78.75 310 SER A N 1
ATOM 2418 C CA . SER A 1 310 ? -24.652 10.262 21.718 1.00 78.75 310 SER A CA 1
ATOM 2419 C C . SER A 1 310 ? -25.083 11.529 22.459 1.00 78.75 310 SER A C 1
ATOM 2421 O O . SER A 1 310 ? -24.287 12.102 23.194 1.00 78.75 310 SER A O 1
ATOM 2423 N N . LEU A 1 311 ? -26.348 11.942 22.319 1.00 75.12 311 LEU A N 1
ATOM 2424 C CA . LEU A 1 311 ? -26.886 13.105 23.034 1.00 75.12 311 LEU A CA 1
ATOM 2425 C C . LEU A 1 311 ? -26.866 12.921 24.561 1.00 75.12 311 LEU A C 1
ATOM 2427 O O . LEU A 1 311 ? -26.518 13.856 25.279 1.00 75.12 311 LEU A O 1
ATOM 2431 N N . PHE A 1 312 ? -27.172 11.719 25.056 1.00 73.75 312 PHE A N 1
ATOM 2432 C CA . PHE A 1 312 ? -27.229 11.425 26.494 1.00 73.75 312 PHE A CA 1
ATOM 2433 C C . PHE A 1 312 ? -25.859 11.132 27.114 1.00 73.75 312 PHE A C 1
ATOM 2435 O O . PHE A 1 312 ? -25.710 11.225 28.328 1.00 73.75 312 PHE A O 1
ATOM 2442 N N . LEU A 1 313 ? -24.863 10.786 26.292 1.00 71.62 313 LEU A N 1
ATOM 2443 C CA . LEU A 1 313 ? -23.476 10.582 26.730 1.00 71.62 313 LEU A CA 1
ATOM 2444 C C . LEU A 1 313 ? -22.727 11.904 26.935 1.00 71.62 313 LEU A C 1
ATOM 2446 O O . LEU A 1 313 ? -21.777 11.961 27.707 1.00 71.62 313 LEU A O 1
ATOM 2450 N N . ILE A 1 314 ? -23.132 12.964 26.229 1.00 72.12 314 ILE A N 1
ATOM 2451 C CA . ILE A 1 314 ? -22.483 14.281 26.305 1.00 72.12 314 ILE A CA 1
ATOM 2452 C C . ILE A 1 314 ? -23.015 15.099 27.490 1.00 72.12 314 ILE A C 1
ATOM 2454 O O . ILE A 1 314 ? -22.293 15.932 28.036 1.00 72.12 314 ILE A O 1
ATOM 2458 N N . SER A 1 315 ? -24.272 14.885 27.883 1.00 64.62 315 SER A N 1
ATOM 2459 C CA . SER A 1 315 ? -24.956 15.706 28.879 1.00 64.62 315 SER A CA 1
ATOM 2460 C C . SER A 1 315 ? -25.470 14.866 30.047 1.00 64.62 315 SER A C 1
ATOM 2462 O O . SER A 1 315 ? -26.466 14.159 29.924 1.00 64.62 315 SER A O 1
ATOM 2464 N N . ASP A 1 316 ? -24.846 15.026 31.214 1.00 64.12 316 ASP A N 1
ATOM 2465 C CA . ASP A 1 316 ? -25.357 14.522 32.501 1.00 64.12 316 ASP A CA 1
ATOM 2466 C C . ASP A 1 316 ? -26.469 15.419 33.090 1.00 64.12 316 ASP A C 1
ATOM 2468 O O . ASP A 1 316 ? -26.943 15.186 34.202 1.00 64.12 316 ASP A O 1
ATOM 2472 N N . ALA A 1 317 ? -26.915 16.450 32.358 1.00 59.72 317 ALA A N 1
ATOM 2473 C CA . ALA A 1 317 ? -27.897 17.424 32.846 1.00 59.72 317 ALA A CA 1
ATOM 2474 C C . ALA A 1 317 ? -29.281 16.819 33.153 1.00 59.72 317 ALA A C 1
ATOM 2476 O O . ALA A 1 317 ? -30.076 17.445 33.851 1.00 59.72 317 ALA A O 1
ATOM 2477 N N . ASP A 1 318 ? -29.555 15.603 32.674 1.00 59.97 318 ASP A N 1
ATOM 2478 C CA . ASP A 1 318 ? -30.847 14.934 32.838 1.00 59.97 318 ASP A CA 1
ATOM 2479 C C . ASP A 1 318 ? -30.948 14.055 34.103 1.00 59.97 318 ASP A C 1
ATOM 2481 O O . ASP A 1 318 ? -31.943 13.349 34.281 1.00 59.97 318 ASP A O 1
ATOM 2485 N N . ALA A 1 319 ? -29.962 14.103 35.012 1.00 63.56 319 ALA A N 1
ATOM 2486 C CA . ALA A 1 319 ? -29.943 13.278 36.229 1.00 63.56 319 ALA A CA 1
ATOM 2487 C C . ALA A 1 319 ? -31.217 13.388 37.095 1.00 63.56 319 ALA A C 1
ATOM 2489 O O . ALA A 1 319 ? -31.639 12.402 37.703 1.00 63.56 319 ALA A O 1
ATOM 2490 N N . ASP A 1 320 ? -31.873 14.551 37.077 1.00 64.75 320 ASP A N 1
ATOM 2491 C CA . ASP A 1 320 ? -33.060 14.847 37.888 1.00 64.75 320 ASP A CA 1
ATOM 2492 C C . ASP A 1 320 ? -34.387 14.800 37.108 1.00 64.75 320 ASP A C 1
ATOM 2494 O O . ASP A 1 320 ? -35.446 15.153 37.641 1.00 64.75 320 ASP A O 1
ATOM 2498 N N . VAL A 1 321 ? -34.385 14.367 35.842 1.00 73.38 321 VAL A N 1
ATOM 2499 C CA . VAL A 1 321 ? -35.607 14.393 35.026 1.00 73.38 321 VAL A CA 1
ATOM 2500 C C . VAL A 1 321 ? -36.511 13.214 35.385 1.00 73.38 321 VAL A C 1
ATOM 2502 O O . VAL A 1 321 ? -36.207 12.043 35.158 1.00 73.38 321 VAL A O 1
ATOM 2505 N N . HIS A 1 322 ? -37.684 13.526 35.931 1.00 80.88 322 HIS A N 1
ATOM 2506 C CA . HIS A 1 322 ? -38.732 12.542 36.171 1.00 80.88 322 HIS A CA 1
ATOM 2507 C C . HIS A 1 322 ? -39.579 12.314 34.913 1.00 80.88 322 HIS A C 1
ATOM 2509 O O . HIS A 1 322 ? -40.037 13.290 34.316 1.00 80.88 322 HIS A O 1
ATOM 2515 N N . PRO A 1 323 ? -39.872 11.051 34.547 1.00 81.69 323 PRO A N 1
ATOM 2516 C CA . PRO A 1 323 ? -40.693 10.771 33.379 1.00 81.69 323 PRO A CA 1
ATOM 2517 C C . PRO A 1 323 ? -42.123 11.261 33.603 1.00 81.69 323 PRO A C 1
ATOM 2519 O O . PRO A 1 323 ? -42.722 11.013 34.664 1.00 81.69 323 PRO A O 1
ATOM 2522 N N . GLY A 1 324 ? -42.676 11.929 32.592 1.00 85.75 324 GLY A N 1
ATOM 2523 C CA . GLY A 1 324 ? -44.071 12.350 32.546 1.00 85.75 324 GLY A CA 1
ATOM 2524 C C . GLY A 1 324 ? -45.039 11.161 32.505 1.00 85.75 324 GLY A C 1
ATOM 2525 O O . GLY A 1 324 ? -44.648 9.999 32.400 1.00 85.75 324 GLY A O 1
ATOM 2526 N N . LEU A 1 325 ? -46.346 11.433 32.567 1.00 84.56 325 LEU A N 1
ATOM 2527 C CA . LEU A 1 325 ? -47.370 10.375 32.559 1.00 84.56 325 LEU A CA 1
ATOM 2528 C C . LEU A 1 325 ? -47.325 9.503 31.294 1.00 84.56 325 LEU A C 1
ATOM 2530 O O . LEU A 1 325 ? -47.578 8.303 31.376 1.00 84.56 325 LEU A O 1
ATOM 2534 N N . LEU A 1 326 ? -47.012 10.098 30.138 1.00 88.25 326 LEU A N 1
ATOM 2535 C CA . LEU A 1 326 ? -46.915 9.380 28.866 1.00 88.25 326 LEU A CA 1
ATOM 2536 C C . LEU A 1 326 ? -45.681 8.469 28.838 1.00 88.25 326 LEU A C 1
ATOM 2538 O O . LEU A 1 326 ? -45.804 7.280 28.563 1.00 88.25 326 LEU A O 1
ATOM 2542 N N . GLU A 1 327 ? -44.523 9.007 29.215 1.00 88.31 327 GLU A N 1
ATOM 2543 C CA . GLU A 1 327 ? -43.245 8.287 29.241 1.00 88.31 327 GLU A CA 1
ATOM 2544 C C . GLU A 1 327 ? -43.284 7.131 30.249 1.00 88.31 327 GLU A C 1
ATOM 2546 O O . GLU A 1 327 ? -42.843 6.029 29.945 1.00 88.31 327 GLU A O 1
ATOM 2551 N N . ARG A 1 328 ? -43.914 7.318 31.420 1.00 87.75 328 ARG A N 1
ATOM 2552 C CA . ARG A 1 328 ? -44.133 6.222 32.384 1.00 87.75 328 ARG A CA 1
ATOM 2553 C C . ARG A 1 328 ? -44.997 5.101 31.817 1.00 87.75 328 ARG A C 1
ATOM 2555 O O . ARG A 1 328 ? -44.717 3.937 32.083 1.00 87.75 328 ARG A O 1
ATOM 2562 N N . ARG A 1 329 ? -46.049 5.430 31.057 1.00 89.38 329 ARG A N 1
ATOM 2563 C CA . ARG A 1 329 ? -46.885 4.415 30.395 1.00 89.38 329 ARG A CA 1
ATOM 2564 C C . ARG A 1 329 ? -46.085 3.650 29.347 1.00 89.38 329 ARG A C 1
ATOM 2566 O O . ARG A 1 329 ? -46.189 2.431 29.316 1.00 89.38 329 ARG A O 1
ATOM 2573 N N . GLN A 1 330 ? -45.263 4.346 28.564 1.00 89.38 330 GLN A N 1
ATOM 2574 C CA . GLN A 1 330 ? -44.374 3.723 27.582 1.00 89.38 330 GLN A CA 1
ATOM 2575 C C . GLN A 1 330 ? -43.342 2.812 28.259 1.00 89.38 330 GLN A C 1
ATOM 2577 O O . GLN A 1 330 ? -43.220 1.655 27.878 1.00 89.38 330 GLN A O 1
ATOM 2582 N N . LEU A 1 331 ? -42.678 3.262 29.328 1.00 87.50 331 LEU A N 1
ATOM 2583 C CA . LEU A 1 331 ? -41.746 2.433 30.105 1.00 87.50 331 LEU A CA 1
ATOM 2584 C C . LEU A 1 331 ? -42.426 1.176 30.674 1.00 87.50 331 LEU A C 1
ATOM 2586 O O . LEU A 1 331 ? -41.889 0.076 30.556 1.00 87.50 331 LEU A O 1
ATOM 2590 N N . GLN A 1 332 ? -43.640 1.310 31.220 1.00 87.69 332 GLN A N 1
ATOM 2591 C CA . GLN A 1 332 ? -44.429 0.166 31.693 1.00 87.69 332 GLN A CA 1
ATOM 2592 C C . GLN A 1 332 ? -44.842 -0.781 30.561 1.00 87.69 332 GLN A C 1
ATOM 2594 O O . GLN A 1 332 ? -44.927 -1.991 30.770 1.00 87.69 332 GLN A O 1
ATOM 2599 N N . GLU A 1 333 ? -45.126 -0.249 29.375 1.00 87.88 333 GLU A N 1
ATOM 2600 C CA . GLU A 1 333 ? -45.430 -1.045 28.191 1.00 87.88 333 GLU A CA 1
ATOM 2601 C C . GLU A 1 333 ? -44.201 -1.833 27.732 1.00 87.88 333 GLU A C 1
ATOM 2603 O O . GLU A 1 333 ? -44.319 -3.035 27.500 1.00 87.88 333 GLU A O 1
ATOM 2608 N N . ILE A 1 334 ? -43.020 -1.205 27.699 1.00 85.12 334 ILE A N 1
ATOM 2609 C CA . ILE A 1 334 ? -41.756 -1.878 27.371 1.00 85.12 334 ILE A CA 1
ATOM 2610 C C . ILE A 1 334 ? -41.450 -2.975 28.404 1.00 85.12 334 ILE A C 1
ATOM 2612 O O . ILE A 1 334 ? -41.108 -4.088 28.016 1.00 85.12 334 ILE A O 1
ATOM 2616 N N . MET A 1 335 ? -41.660 -2.718 29.699 1.00 84.31 335 MET A N 1
ATOM 2617 C CA . MET A 1 335 ? -41.473 -3.715 30.765 1.00 84.31 335 MET A CA 1
ATOM 2618 C C . MET A 1 335 ? -42.403 -4.934 30.622 1.00 84.31 335 MET A C 1
ATOM 2620 O O . MET A 1 335 ? -42.029 -6.049 30.979 1.00 84.31 335 MET A O 1
ATOM 2624 N N . ARG A 1 336 ? -43.626 -4.746 30.107 1.00 83.25 336 ARG A N 1
ATOM 2625 C CA . ARG A 1 336 ? -44.583 -5.844 29.874 1.00 83.25 336 ARG A CA 1
ATOM 2626 C C . ARG A 1 336 ? -44.230 -6.704 28.660 1.00 83.25 336 ARG A C 1
ATOM 2628 O O . ARG A 1 336 ? -44.781 -7.801 28.541 1.00 83.25 336 ARG A O 1
ATOM 2635 N N . LYS A 1 337 ? -43.360 -6.235 27.757 1.00 80.62 337 LYS A N 1
ATOM 2636 C CA . LYS A 1 337 ? -42.939 -7.022 26.591 1.00 80.62 337 LYS A CA 1
ATOM 2637 C C . LYS A 1 337 ? -42.127 -8.236 27.074 1.00 80.62 337 LYS A C 1
ATOM 2639 O O . LYS A 1 337 ? -41.221 -8.078 27.892 1.00 80.62 337 LYS A O 1
ATOM 2644 N N . PRO A 1 338 ? -42.431 -9.458 26.603 1.00 69.12 338 PRO A N 1
ATOM 2645 C CA . PRO A 1 338 ? -41.730 -10.653 27.056 1.00 69.12 338 PRO A CA 1
ATOM 2646 C C . PRO A 1 338 ? -40.257 -10.611 26.626 1.00 69.12 338 PRO A C 1
ATOM 2648 O O . PRO A 1 338 ? -39.952 -10.561 25.437 1.00 69.12 338 PRO A O 1
ATOM 2651 N N . LEU A 1 339 ? -39.340 -10.729 27.593 1.00 66.38 339 LEU A N 1
ATOM 2652 C CA . LEU A 1 339 ? -37.877 -10.747 27.387 1.00 66.38 339 LEU A CA 1
ATOM 2653 C C . LEU A 1 339 ? -37.377 -11.905 26.494 1.00 66.38 339 LEU A C 1
ATOM 2655 O O . LEU A 1 339 ? -36.202 -11.962 26.141 1.00 66.38 339 LEU A O 1
ATOM 2659 N N . ILE A 1 340 ? -38.263 -12.843 26.150 1.00 65.81 340 ILE A N 1
ATOM 2660 C CA . ILE A 1 340 ? -37.983 -14.059 25.378 1.00 65.81 340 ILE A CA 1
ATOM 2661 C C . ILE A 1 340 ? -37.970 -13.767 23.867 1.00 65.81 340 ILE A C 1
ATOM 2663 O O . ILE A 1 340 ? -37.443 -14.556 23.086 1.00 65.81 340 ILE A O 1
ATOM 2667 N N . HIS A 1 341 ? -38.518 -12.631 23.423 1.00 60.62 341 HIS A N 1
ATOM 2668 C CA . HIS A 1 341 ? -38.461 -12.265 22.012 1.00 60.62 341 HIS A CA 1
ATOM 2669 C C . HIS A 1 341 ? -37.038 -11.787 21.673 1.00 60.62 341 HIS A C 1
ATOM 2671 O O . HIS A 1 341 ? -36.542 -10.795 22.204 1.00 60.62 341 HIS A O 1
ATOM 2677 N N . LEU A 1 342 ? -36.359 -12.515 20.780 1.00 54.62 342 LEU A N 1
ATOM 2678 C CA . LEU A 1 342 ? -35.030 -12.176 20.247 1.00 54.62 342 LEU A CA 1
ATOM 2679 C C . LEU A 1 342 ? -35.015 -10.882 19.410 1.00 54.62 342 LEU A C 1
ATOM 2681 O O . LEU A 1 342 ? -33.965 -10.494 18.911 1.00 54.62 342 LEU A O 1
ATOM 2685 N N . GLU A 1 343 ? -36.153 -10.211 19.265 1.00 66.19 343 GLU A N 1
ATOM 2686 C CA . GLU A 1 343 ? -36.269 -8.958 18.531 1.00 66.19 343 GLU A CA 1
ATOM 2687 C C . GLU A 1 343 ? -35.446 -7.856 19.222 1.00 66.19 343 GLU A C 1
ATOM 2689 O O . GLU A 1 343 ? -35.428 -7.740 20.456 1.00 66.19 343 GLU A O 1
ATOM 2694 N N . GLY A 1 344 ? -34.706 -7.078 18.430 1.00 69.31 344 GLY A N 1
ATOM 2695 C CA . GLY A 1 344 ? -34.016 -5.886 18.920 1.00 69.31 344 GLY A CA 1
ATOM 2696 C C . GLY A 1 344 ? -35.027 -4.912 19.522 1.00 69.31 344 GLY A C 1
ATOM 2697 O O . GLY A 1 344 ? -36.173 -4.839 19.071 1.00 69.31 344 GLY A O 1
ATOM 2698 N N . LEU A 1 345 ? -34.633 -4.187 20.569 1.00 73.62 345 LEU A N 1
ATOM 2699 C CA . LEU A 1 345 ? -35.497 -3.132 21.078 1.00 73.62 345 LEU A CA 1
ATOM 2700 C C . LEU A 1 345 ? -35.598 -2.038 20.001 1.00 73.62 345 LEU A C 1
ATOM 2702 O O . LEU A 1 345 ? -34.645 -1.787 19.265 1.00 73.62 345 LEU A O 1
ATOM 2706 N N . LYS A 1 346 ? -36.764 -1.402 19.861 1.00 80.94 346 LYS A N 1
ATOM 2707 C CA . LYS A 1 346 ? -36.906 -0.301 18.900 1.00 80.94 346 LYS A CA 1
ATOM 2708 C C . LYS A 1 346 ? -36.002 0.856 19.324 1.00 80.94 346 LYS A C 1
ATOM 2710 O O . LYS A 1 346 ? -35.887 1.121 20.516 1.00 80.94 346 LYS A O 1
ATOM 2715 N N . VAL A 1 347 ? -35.436 1.587 18.360 1.00 80.00 347 VAL A N 1
ATOM 2716 C CA . VAL A 1 347 ? -34.563 2.750 18.629 1.00 80.00 347 VAL A CA 1
ATOM 2717 C C . VAL A 1 347 ? -35.233 3.750 19.583 1.00 80.00 347 VAL A C 1
ATOM 2719 O O . VAL A 1 347 ? -34.594 4.230 20.515 1.00 80.00 347 VAL A O 1
ATOM 2722 N N . ASP A 1 348 ? -36.536 3.994 19.414 1.00 83.25 348 ASP A N 1
ATOM 2723 C CA . ASP A 1 348 ? -37.314 4.880 20.290 1.00 83.25 348 ASP A CA 1
ATOM 2724 C C . ASP A 1 348 ? -37.426 4.350 21.732 1.00 83.25 348 ASP A C 1
ATOM 2726 O O . ASP A 1 348 ? -37.331 5.119 22.691 1.00 83.25 348 ASP A O 1
ATOM 2730 N N . ASP A 1 349 ? -37.595 3.032 21.895 1.00 85.56 349 ASP A N 1
ATOM 2731 C CA . ASP A 1 349 ? -37.682 2.379 23.206 1.00 85.56 349 ASP A CA 1
ATOM 2732 C C . ASP A 1 349 ? -36.322 2.455 23.923 1.00 85.56 349 ASP A C 1
ATOM 2734 O O . ASP A 1 349 ? -36.259 2.759 25.116 1.00 85.56 349 ASP A O 1
ATOM 2738 N N . GLU A 1 350 ? -35.222 2.230 23.196 1.00 85.56 350 GLU A N 1
ATOM 2739 C CA . GLU A 1 350 ? -33.868 2.364 23.745 1.00 85.56 350 GLU A CA 1
ATOM 2740 C C . GLU A 1 350 ? -33.551 3.805 24.142 1.00 85.56 350 GLU A C 1
ATOM 2742 O O . GLU A 1 350 ? -32.988 4.038 25.214 1.00 85.56 350 GLU A O 1
ATOM 2747 N N . MET A 1 351 ? -33.939 4.774 23.308 1.00 85.19 351 MET A N 1
ATOM 2748 C CA . MET A 1 351 ? -33.771 6.200 23.587 1.00 85.19 351 MET A CA 1
ATOM 2749 C C . MET A 1 351 ? -34.473 6.585 24.893 1.00 85.19 351 MET A C 1
ATOM 2751 O O . MET A 1 351 ? -33.901 7.291 25.726 1.00 85.19 351 MET A O 1
ATOM 2755 N N . LEU A 1 352 ? -35.698 6.095 25.099 1.00 87.19 352 LEU A N 1
ATOM 2756 C CA . LEU A 1 352 ? -36.469 6.366 26.308 1.00 87.19 352 LEU A CA 1
ATOM 2757 C C . LEU A 1 352 ? -35.790 5.792 27.561 1.00 87.19 352 LEU A C 1
ATOM 2759 O O . LEU A 1 352 ? -35.735 6.462 28.595 1.00 87.19 352 LEU A O 1
ATOM 2763 N N . LEU A 1 353 ? -35.246 4.576 27.466 1.00 87.12 353 LEU A N 1
ATOM 2764 C CA . LEU A 1 353 ? -34.528 3.929 28.568 1.00 87.12 353 LEU A CA 1
ATOM 2765 C C . LEU A 1 353 ? -33.221 4.655 28.907 1.00 87.12 353 LEU A C 1
ATOM 2767 O O . LEU A 1 353 ? -32.920 4.849 30.085 1.00 87.12 353 LEU A O 1
ATOM 2771 N N . TRP A 1 354 ? -32.479 5.112 27.896 1.00 85.50 354 TRP A N 1
ATOM 2772 C CA . TRP A 1 354 ? -31.263 5.904 28.094 1.00 85.50 354 TRP A CA 1
ATOM 2773 C C . TRP A 1 354 ? -31.553 7.271 28.712 1.00 85.50 354 TRP A C 1
ATOM 2775 O O . TRP A 1 354 ? -30.854 7.682 29.639 1.00 85.50 354 TRP A O 1
ATOM 2785 N N . ARG A 1 355 ? -32.616 7.948 28.271 1.00 84.56 355 ARG A N 1
ATOM 2786 C CA . ARG A 1 355 ? -33.015 9.254 28.812 1.00 84.56 355 ARG A CA 1
ATOM 2787 C C . ARG A 1 355 ? -33.350 9.198 30.304 1.00 84.56 355 ARG A C 1
ATOM 2789 O O . ARG A 1 355 ? -32.970 10.092 31.049 1.00 84.56 355 ARG A O 1
ATOM 2796 N N . PHE A 1 356 ? -34.035 8.144 30.755 1.00 86.00 356 PHE A N 1
ATOM 2797 C CA . PHE A 1 356 ? -34.482 8.000 32.148 1.00 86.00 356 PHE A CA 1
ATOM 2798 C C . PHE A 1 356 ? -33.603 7.077 33.002 1.00 86.00 356 PHE A C 1
ATOM 2800 O O . PHE A 1 356 ? -34.047 6.617 34.055 1.00 86.00 356 PHE A O 1
ATOM 2807 N N . ARG A 1 357 ? -32.351 6.831 32.598 1.00 85.81 357 ARG A N 1
ATOM 2808 C CA . ARG A 1 357 ? -31.425 5.874 33.237 1.00 85.81 357 ARG A CA 1
ATOM 2809 C C . ARG A 1 357 ? -31.333 5.986 34.767 1.00 85.81 357 ARG A C 1
ATOM 2811 O O . ARG A 1 357 ? -31.459 4.984 35.461 1.00 85.81 357 ARG A O 1
ATOM 2818 N N . PHE A 1 358 ? -31.229 7.201 35.304 1.00 83.56 358 PHE A N 1
ATOM 2819 C CA . PHE A 1 358 ? -31.148 7.447 36.752 1.00 83.56 358 PHE A CA 1
ATOM 2820 C C . PHE A 1 358 ? -32.473 7.218 37.493 1.00 83.56 358 PHE A C 1
ATOM 2822 O O . PHE A 1 358 ? -32.492 6.821 38.657 1.00 83.56 358 PHE A O 1
ATOM 2829 N N . PHE A 1 359 ? -33.609 7.448 36.829 1.00 85.12 359 PHE A N 1
ATOM 2830 C CA . PHE A 1 359 ? -34.923 7.148 37.396 1.00 85.12 359 PHE A CA 1
ATOM 2831 C C . PHE A 1 359 ? -35.185 5.638 37.412 1.00 85.12 359 PHE A C 1
ATOM 2833 O O . PHE A 1 359 ? -35.725 5.117 38.389 1.00 85.12 359 PHE A O 1
ATOM 2840 N N . LEU A 1 360 ? -34.769 4.942 36.350 1.00 85.94 360 LEU A N 1
ATOM 2841 C CA . LEU A 1 360 ? -34.886 3.490 36.220 1.00 85.94 360 LEU A CA 1
ATOM 2842 C C . LEU A 1 360 ? -34.015 2.744 37.239 1.00 85.94 360 LEU A C 1
ATOM 2844 O O . LEU A 1 360 ? -34.428 1.681 37.693 1.00 85.94 360 LEU A O 1
ATOM 2848 N N . ALA A 1 361 ? -32.902 3.345 37.682 1.00 85.19 361 ALA A N 1
ATOM 2849 C CA . ALA A 1 361 ? -32.052 2.833 38.764 1.00 85.19 361 ALA A CA 1
ATOM 2850 C C . ALA A 1 361 ? -32.812 2.533 40.078 1.00 85.19 361 ALA A C 1
ATOM 2852 O O . ALA A 1 361 ? -32.365 1.746 40.904 1.00 85.19 361 ALA A O 1
ATOM 2853 N N . ARG A 1 362 ? -33.995 3.127 40.290 1.00 85.25 362 ARG A N 1
ATOM 2854 C CA . ARG A 1 362 ? -34.802 2.910 41.507 1.00 85.25 362 ARG A CA 1
ATOM 2855 C C . ARG A 1 362 ? -35.623 1.621 41.494 1.00 85.25 362 ARG A C 1
ATOM 2857 O O . ARG A 1 362 ? -36.059 1.187 42.558 1.00 85.25 362 ARG A O 1
ATOM 2864 N N . ASP A 1 363 ? -35.894 1.055 40.319 1.00 86.69 363 ASP A N 1
ATOM 2865 C CA . ASP A 1 363 ? -36.743 -0.128 40.167 1.00 86.69 363 ASP A CA 1
ATOM 2866 C C . ASP A 1 363 ? -35.932 -1.284 39.548 1.00 86.69 363 ASP A C 1
ATOM 2868 O O . ASP A 1 363 ? -35.484 -1.182 38.400 1.00 86.69 363 ASP A O 1
ATOM 2872 N N . PRO A 1 364 ? -35.730 -2.401 40.278 1.00 86.44 364 PRO A N 1
ATOM 2873 C CA . PRO A 1 364 ? -34.920 -3.521 39.802 1.00 86.44 364 PRO A CA 1
ATOM 2874 C C . PRO A 1 364 ? -35.533 -4.238 38.591 1.00 86.44 364 PRO A C 1
ATOM 2876 O O . PRO A 1 364 ? -34.823 -4.959 37.888 1.00 86.44 364 PRO A O 1
ATOM 2879 N N . ALA A 1 365 ? -36.827 -4.042 38.301 1.00 85.56 365 ALA A N 1
ATOM 2880 C CA . ALA A 1 365 ? -37.477 -4.662 37.146 1.00 85.56 365 ALA A CA 1
ATOM 2881 C C . ALA A 1 365 ? -36.894 -4.185 35.801 1.00 85.56 365 ALA A C 1
ATOM 2883 O O . ALA A 1 365 ? -36.921 -4.929 34.819 1.00 85.56 365 ALA A O 1
ATOM 2884 N N . TYR A 1 366 ? -36.331 -2.973 35.753 1.00 86.25 366 TYR A N 1
ATOM 2885 C CA . TYR A 1 366 ? -35.773 -2.388 34.528 1.00 86.25 366 TYR A CA 1
ATOM 2886 C C . TYR A 1 366 ? -34.305 -2.741 34.285 1.00 86.25 366 TYR A C 1
ATOM 2888 O O . TYR A 1 366 ? -33.801 -2.472 33.194 1.00 86.25 366 TYR A O 1
ATOM 2896 N N . PHE A 1 367 ? -33.629 -3.376 35.247 1.00 87.75 367 PHE A N 1
ATOM 2897 C CA . PHE A 1 367 ? -32.197 -3.662 35.161 1.00 87.75 367 PHE A CA 1
ATOM 2898 C C . PHE A 1 367 ? -31.834 -4.461 33.900 1.00 87.75 367 PHE A C 1
ATOM 2900 O O . PHE A 1 367 ? -31.022 -4.028 33.085 1.00 87.75 367 PHE A O 1
ATOM 2907 N N . LEU A 1 368 ? -32.493 -5.605 33.683 1.00 85.44 368 LEU A N 1
ATOM 2908 C CA . LEU A 1 368 ? -32.222 -6.465 32.523 1.00 85.44 368 LEU A CA 1
ATOM 2909 C C . LEU A 1 368 ? -32.528 -5.768 31.195 1.00 85.44 368 LEU A C 1
ATOM 2911 O O . LEU A 1 368 ? -31.821 -5.962 30.206 1.00 85.44 368 LEU A O 1
ATOM 2915 N N . LEU A 1 369 ? -33.583 -4.955 31.179 1.00 84.88 369 LEU A N 1
ATOM 2916 C CA . LEU A 1 369 ? -34.011 -4.231 29.994 1.00 84.88 369 LEU A CA 1
ATOM 2917 C C . LEU A 1 369 ? -32.981 -3.161 29.613 1.00 84.88 369 LEU A C 1
ATOM 2919 O O . LEU A 1 369 ? -32.595 -3.079 28.449 1.00 84.88 369 LEU A O 1
ATOM 2923 N N . PHE A 1 370 ? -32.475 -2.407 30.592 1.00 87.75 370 PHE A N 1
ATOM 2924 C CA . PHE A 1 370 ? -31.410 -1.431 30.374 1.00 87.75 370 PHE A CA 1
ATOM 2925 C C . PHE A 1 370 ? -30.122 -2.098 29.887 1.00 87.75 370 PHE A C 1
ATOM 2927 O O . PHE A 1 370 ? -29.561 -1.666 28.885 1.00 87.75 370 PHE A O 1
ATOM 2934 N N . MET A 1 371 ? -29.704 -3.207 30.506 1.00 86.88 371 MET A N 1
ATOM 2935 C CA . MET A 1 371 ? -28.488 -3.935 30.110 1.00 86.88 371 MET A CA 1
ATOM 2936 C C . MET A 1 371 ? -28.527 -4.446 28.662 1.00 86.88 371 MET A C 1
ATOM 2938 O O . MET A 1 371 ? -27.482 -4.537 28.016 1.00 86.88 371 MET A O 1
ATOM 2942 N N . ARG A 1 372 ? -29.720 -4.749 28.133 1.00 83.81 372 ARG A N 1
ATOM 2943 C CA . ARG A 1 372 ? -29.914 -5.130 26.724 1.00 83.81 372 ARG A CA 1
ATOM 2944 C C . ARG A 1 372 ? -29.805 -3.939 25.764 1.00 83.81 372 ARG A C 1
ATOM 2946 O O . ARG A 1 372 ? -29.425 -4.135 24.617 1.00 83.81 372 ARG A O 1
ATOM 2953 N N . CYS A 1 373 ? -30.120 -2.730 26.224 1.00 84.56 373 CYS A N 1
ATOM 2954 C CA . CYS A 1 373 ? -30.036 -1.505 25.421 1.00 84.56 373 CYS A CA 1
ATOM 2955 C C . CYS A 1 373 ? -28.615 -0.943 25.328 1.00 84.56 373 CYS A C 1
ATOM 2957 O O . CYS A 1 373 ? -28.364 -0.046 24.526 1.00 84.56 373 CYS A O 1
ATOM 2959 N N . VAL A 1 374 ? -27.686 -1.384 26.175 1.00 85.38 374 VAL A N 1
ATOM 2960 C CA . VAL A 1 374 ? -26.313 -0.865 26.191 1.00 85.38 374 VAL A CA 1
ATOM 2961 C C . VAL A 1 374 ? -25.494 -1.555 25.105 1.00 85.38 374 VAL A C 1
ATOM 2963 O O . VAL A 1 374 ? -25.402 -2.786 25.074 1.00 85.38 374 VAL A O 1
ATOM 2966 N N . ASN A 1 375 ? -24.857 -0.775 24.225 1.00 84.00 375 ASN A N 1
ATOM 2967 C CA . ASN A 1 375 ? -23.893 -1.329 23.286 1.00 84.00 375 ASN A CA 1
ATOM 2968 C C . ASN A 1 375 ? -22.526 -1.483 23.968 1.00 84.00 375 ASN A C 1
ATOM 2970 O O . ASN A 1 375 ? -21.733 -0.547 24.038 1.00 84.00 375 ASN A O 1
ATOM 2974 N N . TRP A 1 376 ? -22.221 -2.700 24.415 1.00 85.75 376 TRP A N 1
ATOM 2975 C CA . TRP A 1 376 ? -20.962 -3.036 25.094 1.00 85.75 376 TRP A CA 1
ATOM 2976 C C . TRP A 1 376 ? -19.704 -2.905 24.224 1.00 85.75 376 TRP A C 1
ATOM 2978 O O . TRP A 1 376 ? -18.599 -3.017 24.746 1.00 85.75 376 TRP A O 1
ATOM 2988 N N . LYS A 1 377 ? -19.844 -2.678 22.911 1.00 85.75 377 LYS A N 1
ATOM 2989 C CA . LYS A 1 377 ? -18.704 -2.392 22.025 1.00 85.75 377 LYS A CA 1
ATOM 2990 C C . LYS A 1 377 ? -18.243 -0.932 22.116 1.00 85.75 377 LYS A C 1
ATOM 2992 O O . LYS A 1 377 ? -17.122 -0.639 21.717 1.00 85.75 377 LYS A O 1
ATOM 2997 N N . ASN A 1 378 ? -19.100 -0.023 22.587 1.00 84.25 378 ASN A N 1
ATOM 2998 C CA . ASN A 1 378 ? -18.796 1.400 22.698 1.00 84.25 378 ASN A CA 1
ATOM 2999 C C . ASN A 1 378 ? -18.298 1.721 24.117 1.00 84.25 378 ASN A C 1
ATOM 3001 O O . ASN A 1 378 ? -19.065 1.649 25.078 1.00 84.25 378 ASN A O 1
ATOM 3005 N N . GLU A 1 379 ? -17.024 2.099 24.251 1.00 86.19 379 GLU A N 1
ATOM 3006 C CA . GLU A 1 379 ? -16.395 2.371 25.553 1.00 86.19 379 GLU A CA 1
ATOM 3007 C C . GLU A 1 379 ? -17.114 3.484 26.332 1.00 86.19 379 GLU A C 1
ATOM 3009 O O . GLU A 1 379 ? -17.264 3.386 27.549 1.00 86.19 379 GLU A O 1
ATOM 3014 N N . ALA A 1 380 ? -17.623 4.514 25.645 1.00 85.56 380 ALA A N 1
ATOM 3015 C CA . ALA A 1 380 ? -18.342 5.614 26.287 1.00 85.56 380 ALA A CA 1
ATOM 3016 C C . ALA A 1 380 ? -19.666 5.149 26.922 1.00 85.56 380 ALA A C 1
ATOM 3018 O O . ALA A 1 380 ? -19.959 5.492 28.067 1.00 85.56 380 ALA A O 1
ATOM 3019 N N . GLU A 1 381 ? -20.440 4.322 26.208 1.00 85.25 381 GLU A N 1
ATOM 3020 C CA . GLU A 1 381 ? -21.681 3.733 26.734 1.00 85.25 381 GLU A CA 1
ATOM 3021 C C . GLU A 1 381 ? -21.405 2.773 27.886 1.00 85.25 381 GLU A C 1
ATOM 3023 O O . GLU A 1 381 ? -22.137 2.777 28.875 1.00 85.25 381 GLU A O 1
ATOM 3028 N N . GLN A 1 382 ? -20.333 1.985 27.787 1.00 88.25 382 GLN A N 1
ATOM 3029 C CA . GLN A 1 382 ? -19.935 1.060 28.839 1.00 88.25 382 GLN A CA 1
ATOM 3030 C C . GLN A 1 382 ? -19.609 1.796 30.143 1.00 88.25 382 GLN A C 1
ATOM 3032 O O . GLN A 1 382 ? -20.090 1.392 31.200 1.00 88.25 382 GLN A O 1
ATOM 3037 N N . GLN A 1 383 ? -18.816 2.872 30.090 1.00 88.25 383 GLN A N 1
ATOM 3038 C CA . GLN A 1 383 ? -18.465 3.644 31.288 1.00 88.25 383 GLN A CA 1
ATOM 3039 C C . GLN A 1 383 ? -19.707 4.227 31.966 1.00 88.25 383 GLN A C 1
ATOM 3041 O O . GLN A 1 383 ? -19.841 4.157 33.188 1.00 88.25 383 GLN A O 1
ATOM 3046 N N . GLU A 1 384 ? -20.644 4.754 31.180 1.00 85.94 384 GLU A N 1
ATOM 3047 C CA . GLU A 1 384 ? -21.858 5.352 31.723 1.00 85.94 384 GLU A CA 1
ATOM 3048 C C . GLU A 1 384 ? -22.826 4.301 32.284 1.00 85.94 384 GLU A C 1
ATOM 3050 O O . GLU A 1 384 ? -23.373 4.470 33.376 1.00 85.94 384 GLU A O 1
ATOM 3055 N N . ALA A 1 385 ? -22.968 3.163 31.601 1.00 88.31 385 ALA A N 1
ATOM 3056 C CA . ALA A 1 385 ? -23.740 2.029 32.096 1.00 88.31 385 ALA A CA 1
ATOM 3057 C C . ALA A 1 385 ? -23.163 1.464 33.402 1.00 88.31 385 ALA A C 1
ATOM 3059 O O . ALA A 1 385 ? -23.928 1.122 34.301 1.00 88.31 385 ALA A O 1
ATOM 3060 N N . LEU A 1 386 ? -21.832 1.418 33.552 1.00 90.00 386 LEU A N 1
ATOM 3061 C CA . LEU A 1 386 ? -21.179 0.994 34.795 1.00 90.00 386 LEU A CA 1
ATOM 3062 C C . LEU A 1 386 ? -21.476 1.945 35.962 1.00 90.00 386 LEU A C 1
ATOM 3064 O O . LEU A 1 386 ? -21.697 1.468 37.075 1.00 90.00 386 LEU A O 1
ATOM 3068 N N . LYS A 1 387 ? -21.530 3.265 35.731 1.00 87.00 387 LYS A N 1
ATOM 3069 C CA . LYS A 1 387 ? -21.940 4.234 36.766 1.00 87.00 387 LYS A CA 1
ATOM 3070 C C . LYS A 1 387 ? -23.386 4.007 37.205 1.00 87.00 387 LYS A C 1
ATOM 3072 O O . LYS A 1 387 ? -23.655 3.966 38.401 1.00 87.00 387 LYS A O 1
ATOM 3077 N N . VAL A 1 388 ? -24.305 3.829 36.252 1.00 86.94 388 VAL A N 1
ATOM 3078 C CA . VAL A 1 388 ? -25.726 3.559 36.546 1.00 86.94 388 VAL A CA 1
ATOM 3079 C C . VAL A 1 388 ? -25.883 2.208 37.257 1.00 86.94 388 VAL A C 1
ATOM 3081 O O . VAL A 1 388 ? -26.653 2.097 38.203 1.00 86.94 388 VAL A O 1
ATOM 3084 N N . MET A 1 389 ? -25.093 1.200 36.880 1.00 88.44 389 MET A N 1
ATOM 3085 C CA . MET A 1 389 ? -25.076 -0.118 37.522 1.00 88.44 389 MET A CA 1
ATOM 3086 C C . MET A 1 389 ? -24.585 -0.079 38.974 1.00 88.44 389 MET A C 1
ATOM 3088 O O . MET A 1 389 ? -25.004 -0.912 39.759 1.00 88.44 389 MET A O 1
ATOM 3092 N N . GLN A 1 390 ? -23.709 0.861 39.343 1.00 87.12 390 GLN A N 1
ATOM 3093 C CA . GLN A 1 390 ? -23.305 1.055 40.744 1.00 87.12 390 GLN A CA 1
ATOM 3094 C C . GLN A 1 390 ? -24.385 1.743 41.590 1.00 87.12 390 GLN A C 1
ATOM 3096 O O . GLN A 1 390 ? -24.321 1.691 42.817 1.00 87.12 390 GLN A O 1
ATOM 3101 N N . GLN A 1 391 ? -25.323 2.442 40.946 1.00 85.25 391 GLN A N 1
ATOM 3102 C CA . GLN A 1 391 ? -26.443 3.112 41.610 1.00 85.25 391 GLN A CA 1
ATOM 3103 C C . GLN A 1 391 ? -27.670 2.202 41.765 1.00 85.25 391 GLN A C 1
ATOM 3105 O O . GLN A 1 391 ? -28.480 2.458 42.657 1.00 85.25 391 GLN A O 1
ATOM 3110 N N . TRP A 1 392 ? -27.801 1.188 40.901 1.00 86.12 392 TRP A N 1
ATOM 3111 C CA . TRP A 1 392 ? -28.726 0.058 41.053 1.00 86.12 392 TRP A CA 1
ATOM 3112 C C . TRP A 1 392 ? -28.257 -0.885 42.163 1.00 86.12 392 TRP A C 1
ATOM 3114 O O . TRP A 1 392 ? -29.140 -1.378 42.904 1.00 86.12 392 TRP A O 1
#

Organism: Trypanosoma cruzi (strain CL Brener) (NCBI:txid353153)

Sequence (392 aa):
MATNEGNVVQALQEQKHYDAFHWVLPGSEFIAANDITDYFMIYLRAIGGWCMRRDAYNYEDEEKGGRGGETLEEENGKINMDMDPIGETQKQNGCGGAETLFVTLQMLHMEQPVTPVLQSSHTRGDACIFDEWVIFPISVRDMPLDAVVRCCVYSRHGLVGCTAFHPFTASGRLKAGPRCYKLHAEGSAGPQKKETPRWELLARDLHDGLLQPVPWMDKIVERRLAEMREVQEYEGSARIVAGDASPTLSLLFPQVRSRVPVFLLSVPLNMIPTTLPTTPLAATPTRPYLDICMGDENLCEAKAHALSKSLFLISDADADVHPGLLERRQLQEIMRKPLIHLEGLKVDDEMLLWRFRFFLARDPAYFLLFMRCVNWKNEAEQQEALKVMQQW